Protein AF-0000000068190455 (afdb_homodimer)

Radius of gyration: 23.02 Å; Cα contacts (8 Å, |Δi|>4): 1229; chains: 2; bounding box: 62×66×51 Å

Organism: Phaeodactylum tricornutum (strain CCAP 1055/1) (NCBI:txid556484)

InterPro domains:
  IPR032710 NTF2-like domain superfamily [SSF54427] (131-257)
  IPR039437 Aldolase FrzH/putative lumazine-binding [PF12893] (142-256)

Secondary structure (DSSP, 8-state):
-HHHHHHHHHHHHHHHHSPPBTBSS----TTEEEEEEEEEE-TTS-EEEE-SS-------S-HHHHHHHHHH-EEEEEEEEETTEEEEEEEEEETTEEEEEEEEEETTEEEEEEEEEEEPPSSPPPP-HHHHHHHHIIIIIIIIHHHHTT-HHHHHTTEEEEEEEEEE-TTSPEEEEEHHHHHHHHHTTTTSSSTTGGGGGGTT-GGGGGG-EEEEEEEEETTEEEEEEEEEETTEEEEEEEEEEEETTEEEEEEEEEEEEE-TTHHHHT-/-HHHHHHHHHHHHHHHHHPPBTBSS----TTEEEEEEEEEE-TTS-EEEE-SS-------S-HHHHHHHHHH-EEEEEEEEETTEEEEEEEEEETTEEEEEEEEEETTEEEEEEEEEEEPPSSPPPP-HHHHHHHHIIIIIIIIHHHHTT-HHHHHTTEEEEEEEEEE-TTSPEEEEEHHHHHHHHHTTTTSSSTTGGGGGGTT-GGGGGG-EEEEEEEEETTEEEEEEEEEETTEEEEEEEEEEEETTEEEEEEEEEEEEE-TTHHHHT-

Foldseek 3Di:
DVQVQQLVLVLLLVLLQADAPPDPDSPQDPQADQQAKEKEAEPPQDIDIDRGSRHRDHNPDDSVLSVVQSVPFFPDKDWDDAPPWIKIKTWGDGPQKTWIWIWTFFPNHTHTRYIYIYRAPPVADDADVVLVVQVCCLVVVQQQVCLLLLPLVSNVVQADQQEWEWEQDPNRDIDIDGSNRVSVCSNCCCPDPHQQVVVNVCSPPPVLCVQWAFDDWADRGNFWIWTWIWHDGPQKIKTKTFIWGQHPNHIHGRYIYIDIYGRPCVVVPVD/DVQVQQLVLVLLLVLLQADAPPDDDSPQDPQADQQAKEKEAEPPFDIDIDRGSRHRDHNPDDSVLSVVQSVPFFPDKDWDDAPPWIKIKTWGDGPQKTWIWIWTFFPNHTHTRYIYIYRAPPVADDADVVLVVQVCCLVVVQQQVCLLLLPLVSNVVQADQQEWEWEQDPNRDIDIDGSNRVSVCSNCCCPDPHQQVVVNVCSPPPVLCVQWAFDDWADRGNFWIWTWIWHDGPQKIKTKTFIWGQHPNHIHGRYIYIDIYGRPCVVVPVD

pLDDT: mean 85.38, std 14.76, range [37.0, 98.88]

Solvent-accessible surface area (backbone atoms only — not comparable to full-atom values): 27566 Å² total; per-residue (Å²): 107,76,63,58,54,46,49,53,31,51,48,50,45,52,50,52,23,33,53,44,88,76,58,70,76,73,62,81,53,86,27,40,31,75,73,13,35,39,36,39,37,41,70,92,55,50,70,49,75,39,74,37,72,81,48,72,66,43,66,78,49,57,72,66,59,42,51,59,32,60,75,68,22,58,36,29,45,35,49,44,76,23,72,94,28,40,34,31,45,35,35,41,41,43,88,56,35,20,22,42,36,35,31,36,45,32,77,90,36,55,22,31,46,34,35,40,37,34,42,53,50,87,72,63,68,50,32,48,67,66,56,52,50,52,51,41,43,47,49,46,69,30,39,48,46,16,59,66,64,34,33,32,69,57,32,50,71,39,41,36,91,80,13,38,39,34,34,49,47,96,84,25,47,77,44,79,33,50,48,69,60,45,27,51,50,48,48,36,36,65,76,43,101,42,85,25,40,90,40,45,87,48,62,85,40,72,70,55,55,51,66,27,25,56,39,29,44,36,44,57,45,69,47,32,34,44,32,36,33,30,50,51,53,54,50,36,28,30,45,35,43,34,37,31,36,48,56,80,88,37,78,24,35,46,35,38,36,41,27,43,28,76,22,80,70,53,69,61,65,82,105,106,75,62,58,54,46,48,52,32,49,49,50,44,51,50,52,22,32,50,43,89,76,59,71,76,73,64,81,51,88,27,43,31,76,71,14,34,39,37,40,37,40,70,93,56,48,70,49,75,38,60,43,74,80,50,72,67,43,62,77,50,57,70,68,57,42,51,58,33,60,76,69,22,61,34,28,46,34,48,44,77,23,75,94,27,40,33,30,44,34,36,41,42,44,87,56,36,21,21,43,34,36,31,38,44,33,77,90,37,54,22,32,45,35,37,41,38,33,42,53,50,88,73,64,66,51,32,47,69,64,56,54,50,52,52,40,43,48,48,46,69,30,38,49,45,16,60,66,66,33,33,32,70,57,31,50,73,39,41,37,92,80,13,37,38,34,34,49,48,96,84,25,47,77,44,79,32,51,47,70,60,43,29,51,50,47,48,35,37,65,76,42,100,43,84,25,41,91,41,45,84,47,60,84,40,72,72,56,56,50,67,28,26,56,36,29,45,37,43,55,44,70,47,34,34,44,33,36,33,30,49,51,54,54,51,35,29,31,44,34,42,33,38,30,37,50,56,81,89,37,78,24,34,46,35,37,38,41,30,44,27,74,21,80,67,54,70,62,65,81,105

Structure (mmCIF, N/CA/C/O backbone):
data_AF-0000000068190455-model_v1
#
loop_
_entity.id
_entity.type
_entity.pdbx_description
1 polymer 'Uncharacterized protein'
#
loop_
_atom_site.group_PDB
_atom_site.id
_atom_site.type_symbol
_atom_site.label_atom_id
_atom_site.label_alt_id
_atom_site.label_comp_id
_atom_site.label_asym_id
_atom_site.label_entity_id
_atom_site.label_seq_id
_atom_site.pdbx_PDB_ins_code
_atom_site.Cartn_x
_atom_site.Cartn_y
_atom_site.Cartn_z
_atom_site.occupancy
_atom_site.B_iso_or_equiv
_atom_site.auth_seq_id
_atom_site.auth_comp_id
_atom_site.auth_asym_id
_atom_site.auth_atom_id
_atom_site.pdbx_PDB_model_num
ATOM 1 N N . MET A 1 1 ? -7.094 12.453 -16.672 1 65.69 1 MET A N 1
ATOM 2 C CA . MET A 1 1 ? -7.453 12.133 -15.305 1 65.69 1 MET A CA 1
ATOM 3 C C . MET A 1 1 ? -6.348 12.547 -14.336 1 65.69 1 MET A C 1
ATOM 5 O O . MET A 1 1 ? -5.195 12.711 -14.742 1 65.69 1 MET A O 1
ATOM 9 N N . THR A 1 2 ? -6.73 12.969 -13.109 1 74.81 2 THR A N 1
ATOM 10 C CA . THR A 1 2 ? -5.812 13.484 -12.102 1 74.81 2 THR A CA 1
ATOM 11 C C . THR A 1 2 ? -4.586 12.586 -11.977 1 74.81 2 THR A C 1
ATOM 13 O O . THR A 1 2 ? -3.459 13.078 -11.883 1 74.81 2 THR A O 1
ATOM 16 N N . GLU A 1 3 ? -4.703 11.352 -12.141 1 76.12 3 GLU A N 1
ATOM 17 C CA . GLU A 1 3 ? -3.596 10.414 -11.969 1 76.12 3 GLU A CA 1
ATOM 18 C C . GLU A 1 3 ? -2.588 10.531 -13.109 1 76.12 3 GLU A C 1
ATOM 20 O O . GLU A 1 3 ? -1.378 10.438 -12.883 1 76.12 3 GLU A O 1
ATOM 25 N N . ASP A 1 4 ? -3.102 10.688 -14.297 1 78.25 4 ASP A N 1
ATOM 26 C CA . ASP A 1 4 ? -2.205 10.852 -15.43 1 78.25 4 ASP A CA 1
ATOM 27 C C . ASP A 1 4 ? -1.331 12.094 -15.266 1 78.25 4 ASP A C 1
ATOM 29 O O . ASP A 1 4 ? -0.148 12.078 -15.609 1 78.25 4 ASP A O 1
ATOM 33 N N . VAL A 1 5 ? -1.946 13.07 -14.773 1 84 5 VAL A N 1
ATOM 34 C CA . VAL A 1 5 ? -1.226 14.328 -14.562 1 84 5 VAL A CA 1
ATOM 35 C C . VAL A 1 5 ? -0.143 14.125 -13.5 1 84 5 VAL A C 1
ATOM 37 O O . VAL A 1 5 ? 0.995 14.57 -13.68 1 84 5 VAL A O 1
ATOM 40 N N . VAL A 1 6 ? -0.463 13.383 -12.414 1 87.56 6 VAL A N 1
ATOM 41 C CA . VAL A 1 6 ? 0.49 13.117 -11.336 1 87.56 6 VAL A CA 1
ATOM 42 C C . VAL A 1 6 ? 1.652 12.281 -11.875 1 87.56 6 VAL A C 1
ATOM 44 O O . VAL A 1 6 ? 2.816 12.594 -11.609 1 87.56 6 VAL A O 1
ATOM 47 N N . ARG A 1 7 ? 1.364 11.344 -12.625 1 85.69 7 ARG A N 1
ATOM 48 C CA . ARG A 1 7 ? 2.387 10.453 -13.172 1 85.69 7 ARG A CA 1
ATOM 49 C C . ARG A 1 7 ? 3.328 11.211 -14.102 1 85.69 7 ARG A C 1
ATOM 51 O O . ARG A 1 7 ? 4.547 11.023 -14.047 1 85.69 7 ARG A O 1
ATOM 58 N N . LYS A 1 8 ? 2.699 11.922 -14.984 1 83.75 8 LYS A N 1
ATOM 59 C CA . LYS A 1 8 ? 3.504 12.703 -15.914 1 83.75 8 LYS A CA 1
ATOM 60 C C . LYS A 1 8 ? 4.434 13.656 -15.172 1 83.75 8 LYS A C 1
ATOM 62 O O . LYS A 1 8 ? 5.609 13.789 -15.523 1 83.75 8 LYS A O 1
ATOM 67 N N . ALA A 1 9 ? 3.883 14.312 -14.18 1 87.62 9 ALA A N 1
ATOM 68 C CA . ALA A 1 9 ? 4.695 15.211 -13.375 1 87.62 9 ALA A CA 1
ATOM 69 C C . ALA A 1 9 ? 5.812 14.461 -12.664 1 87.62 9 ALA A C 1
ATOM 71 O O . ALA A 1 9 ? 6.965 14.906 -12.656 1 87.62 9 ALA A O 1
ATOM 72 N N . ALA A 1 10 ? 5.469 13.305 -12.078 1 88.38 10 ALA A N 1
ATOM 73 C CA . ALA A 1 10 ? 6.461 12.5 -11.375 1 88.38 10 ALA A CA 1
ATOM 74 C C . ALA A 1 10 ? 7.566 12.039 -12.32 1 88.38 10 ALA A C 1
ATOM 76 O O . ALA A 1 10 ? 8.75 12.078 -11.969 1 88.38 10 ALA A O 1
ATOM 77 N N . ARG A 1 11 ? 7.156 11.633 -13.477 1 84.56 11 ARG A N 1
ATOM 78 C CA . ARG A 1 11 ? 8.125 11.195 -14.477 1 84.56 11 ARG A CA 1
ATOM 79 C C . ARG A 1 11 ? 9.078 12.328 -14.844 1 84.56 11 ARG A C 1
ATOM 81 O O . ARG A 1 11 ? 10.281 12.109 -14.984 1 84.56 11 ARG A O 1
ATOM 88 N N . SER A 1 12 ? 8.492 13.438 -15.031 1 83.69 12 SER A N 1
ATOM 89 C CA . SER A 1 12 ? 9.305 14.602 -15.367 1 83.69 12 SER A CA 1
ATOM 90 C C . SER A 1 12 ? 10.312 14.906 -14.258 1 83.69 12 SER A C 1
ATOM 92 O O . SER A 1 12 ? 11.453 15.273 -14.539 1 83.69 12 SER A O 1
ATOM 94 N N . CYS A 1 13 ? 9.922 14.766 -13.016 1 86.12 13 CYS A N 1
ATOM 95 C CA . CYS A 1 13 ? 10.82 14.969 -11.883 1 86.12 13 CYS A CA 1
ATOM 96 C C . CYS A 1 13 ? 11.977 13.977 -11.922 1 86.12 13 CYS A C 1
ATOM 98 O O . CYS A 1 13 ? 13.141 14.375 -11.844 1 86.12 13 CYS A O 1
ATOM 100 N N . VAL A 1 14 ? 11.648 12.703 -12.094 1 83.88 14 VAL A N 1
ATOM 101 C CA . VAL A 1 14 ? 12.656 11.648 -12.086 1 83.88 14 VAL A CA 1
ATOM 102 C C . VAL A 1 14 ? 13.617 11.844 -13.258 1 83.88 14 VAL A C 1
ATOM 104 O O . VAL A 1 14 ? 14.836 11.703 -13.094 1 83.88 14 VAL A O 1
ATOM 107 N N . HIS A 1 15 ? 13.031 12.18 -14.344 1 79.06 15 HIS A N 1
ATOM 108 C CA . HIS A 1 15 ? 13.859 12.43 -15.523 1 79.06 15 HIS A CA 1
ATOM 109 C C . HIS A 1 15 ? 14.844 13.562 -15.266 1 79.06 15 HIS A C 1
ATOM 111 O O . HIS A 1 15 ? 16 13.492 -15.695 1 79.06 15 HIS A O 1
ATOM 117 N N . SER A 1 16 ? 14.406 14.586 -14.672 1 79.75 16 SER A N 1
ATOM 118 C CA . SER A 1 16 ? 15.273 15.719 -14.383 1 79.75 16 SER A CA 1
ATOM 119 C C . SER A 1 16 ? 16.406 15.328 -13.438 1 79.75 16 SER A C 1
ATOM 121 O O . SER A 1 16 ? 17.531 15.836 -13.562 1 79.75 16 SER A O 1
ATOM 123 N N . TRP A 1 17 ? 16.172 14.469 -12.523 1 79.88 17 TRP A N 1
ATOM 124 C CA . TRP A 1 17 ? 17.172 14.07 -11.531 1 79.88 17 TRP A CA 1
ATOM 125 C C . TRP A 1 17 ? 18.141 13.062 -12.117 1 79.88 17 TRP A C 1
ATOM 127 O O . TRP A 1 17 ? 19.266 12.922 -11.633 1 79.88 17 TRP A O 1
ATOM 137 N N . MET A 1 18 ? 17.797 12.383 -13.141 1 75.44 18 MET A N 1
ATOM 138 C CA . MET A 1 18 ? 18.609 11.281 -13.648 1 75.44 18 MET A CA 1
ATOM 139 C C . MET A 1 18 ? 19.359 11.688 -14.914 1 75.44 18 MET A C 1
ATOM 141 O O . MET A 1 18 ? 20 10.859 -15.555 1 75.44 18 MET A O 1
ATOM 145 N N . GLN A 1 19 ? 19.25 12.844 -15.32 1 68.56 19 GLN A N 1
ATOM 146 C CA . GLN A 1 19 ? 19.984 13.312 -16.5 1 68.56 19 GLN A CA 1
ATOM 147 C C . GLN A 1 19 ? 21.484 13.273 -16.266 1 68.56 19 GLN A C 1
ATOM 149 O O . GLN A 1 19 ? 21.969 13.633 -15.18 1 68.56 19 GLN A O 1
ATOM 154 N N . PRO A 1 20 ? 22.25 12.57 -17.266 1 59.41 20 PRO A N 1
ATOM 155 C CA . PRO A 1 20 ? 23.703 12.508 -17.141 1 59.41 20 PRO A CA 1
ATOM 156 C C . PRO A 1 20 ? 24.344 13.883 -17 1 59.41 20 PRO A C 1
ATOM 158 O O . PRO A 1 20 ? 23.766 14.883 -17.438 1 59.41 20 PRO A O 1
ATOM 161 N N . PRO A 1 21 ? 25.688 13.703 -16.422 1 52.5 21 PRO A N 1
ATOM 162 C CA . PRO A 1 21 ? 26.516 14.906 -16.359 1 52.5 21 PRO A CA 1
ATOM 163 C C . PRO A 1 21 ? 26.953 15.398 -17.734 1 52.5 21 PRO A C 1
ATOM 165 O O . PRO A 1 21 ? 27.266 14.586 -18.609 1 52.5 21 PRO A O 1
ATOM 168 N N . GLY A 1 22 ? 26.688 16.547 -18.094 1 54.06 22 GLY A N 1
ATOM 169 C CA . GLY A 1 22 ? 27.125 17.188 -19.312 1 54.06 22 GLY A CA 1
ATOM 170 C C . GLY A 1 22 ? 25.984 17.797 -20.125 1 54.06 22 GLY A C 1
ATOM 171 O O . GLY A 1 22 ? 26.219 18.5 -21.094 1 54.06 22 GLY A O 1
ATOM 172 N N . GLU A 1 23 ? 25.031 16.984 -20 1 51.91 23 GLU A N 1
ATOM 173 C CA . GLU A 1 23 ? 24 17.734 -20.719 1 51.91 23 GLU A CA 1
ATOM 174 C C . GLU A 1 23 ? 23.625 19.016 -19.984 1 51.91 23 GLU A C 1
ATOM 176 O O . GLU A 1 23 ? 23.828 19.125 -18.781 1 51.91 23 GLU A O 1
ATOM 181 N N . GLY A 1 24 ? 23.344 20.062 -20.75 1 45.84 24 GLY A N 1
ATOM 182 C CA . GLY A 1 24 ? 23.016 21.406 -20.297 1 45.84 24 GLY A CA 1
ATOM 183 C C . GLY A 1 24 ? 22.266 21.438 -18.984 1 45.84 24 GLY A C 1
ATOM 184 O O . GLY A 1 24 ? 22.016 20.391 -18.375 1 45.84 24 GLY A O 1
ATOM 185 N N . LYS A 1 25 ? 22.078 22.656 -18.578 1 47.44 25 LYS A N 1
ATOM 186 C CA . LYS A 1 25 ? 21.359 23.094 -17.375 1 47.44 25 LYS A CA 1
ATOM 187 C C . LYS A 1 25 ? 20.141 22.234 -17.125 1 47.44 25 LYS A C 1
ATOM 189 O O . LYS A 1 25 ? 19.312 22.031 -18.016 1 47.44 25 LYS A O 1
ATOM 194 N N . VAL A 1 26 ? 20.391 21.328 -16.094 1 51.59 26 VAL A N 1
ATOM 195 C CA . VAL A 1 26 ? 19.172 20.703 -15.609 1 51.59 26 VAL A CA 1
ATOM 196 C C . VAL A 1 26 ? 18 21.672 -15.711 1 51.59 26 VAL A C 1
ATOM 198 O O . VAL A 1 26 ? 18.016 22.734 -15.094 1 51.59 26 VAL A O 1
ATOM 201 N N . GLN A 1 27 ? 17.266 21.578 -16.797 1 53.94 27 GLN A N 1
ATOM 202 C CA . GLN A 1 27 ? 16.109 22.438 -16.859 1 53.94 27 GLN A CA 1
ATOM 203 C C . GLN A 1 27 ? 15.18 22.203 -15.672 1 53.94 27 GLN A C 1
ATOM 205 O O . GLN A 1 27 ? 14.797 21.062 -15.391 1 53.94 27 GLN A O 1
ATOM 210 N N . ALA A 1 28 ? 15.266 23.156 -14.781 1 56.34 28 ALA A N 1
ATOM 211 C CA . ALA A 1 28 ? 14.273 23.172 -13.703 1 56.34 28 ALA A CA 1
ATOM 212 C C . ALA A 1 28 ? 12.898 22.781 -14.227 1 56.34 28 ALA A C 1
ATOM 214 O O . ALA A 1 28 ? 12.414 23.344 -15.211 1 56.34 28 ALA A O 1
ATOM 215 N N . VAL A 1 29 ? 12.492 21.594 -13.711 1 77.19 29 VAL A N 1
ATOM 216 C CA . VAL A 1 29 ? 11.141 21.203 -14.094 1 77.19 29 VAL A CA 1
ATOM 217 C C . VAL A 1 29 ? 10.133 21.797 -13.117 1 77.19 29 VAL A C 1
ATOM 219 O O . VAL A 1 29 ? 10.352 21.781 -11.906 1 77.19 29 VAL A O 1
ATOM 222 N N . ASP A 1 30 ? 9.172 22.484 -13.602 1 83.56 30 ASP A N 1
ATOM 223 C CA . ASP A 1 30 ? 8.141 23.203 -12.867 1 83.56 30 ASP A CA 1
ATOM 224 C C . ASP A 1 30 ? 7.398 22.266 -11.914 1 83.56 30 ASP A C 1
ATOM 226 O O . ASP A 1 30 ? 6.766 22.719 -10.953 1 83.56 30 ASP A O 1
ATOM 230 N N . CYS A 1 31 ? 7.656 20.969 -12.086 1 89.5 31 CYS A N 1
ATOM 231 C CA . CYS A 1 31 ? 6.891 20.031 -11.273 1 89.5 31 CYS A CA 1
ATOM 232 C C . CYS A 1 31 ? 7.652 19.656 -10 1 89.5 31 CYS A C 1
ATOM 234 O O . CYS A 1 31 ? 7.18 18.844 -9.211 1 89.5 31 CYS A O 1
ATOM 236 N N . ILE A 1 32 ? 8.789 20.219 -9.828 1 90.88 32 ILE A N 1
ATOM 237 C CA . ILE A 1 32 ? 9.508 20.094 -8.57 1 90.88 32 ILE A CA 1
ATOM 238 C C . ILE A 1 32 ? 9.344 21.359 -7.746 1 90.88 32 ILE A C 1
ATOM 240 O O . ILE A 1 32 ? 9.727 22.453 -8.188 1 90.88 32 ILE A O 1
ATOM 244 N N . HIS A 1 33 ? 8.797 21.234 -6.629 1 91.56 33 HIS A N 1
ATOM 245 C CA . HIS A 1 33 ? 8.648 22.406 -5.762 1 91.56 33 HIS A CA 1
ATOM 246 C C . HIS A 1 33 ? 10.016 22.938 -5.336 1 91.56 33 HIS A C 1
ATOM 248 O O . HIS A 1 33 ? 10.953 22.172 -5.129 1 91.56 33 HIS A O 1
ATOM 254 N N . GLU A 1 34 ? 10.102 24.172 -5.113 1 88.19 34 GLU A N 1
ATOM 255 C CA . GLU A 1 34 ? 11.375 24.812 -4.793 1 88.19 34 GLU A CA 1
ATOM 256 C C . GLU A 1 34 ? 11.922 24.312 -3.457 1 88.19 34 GLU A C 1
ATOM 258 O O . GLU A 1 34 ? 13.133 24.312 -3.234 1 88.19 34 GLU A O 1
ATOM 263 N N . LYS A 1 35 ? 11.109 23.812 -2.596 1 90.12 35 LYS A N 1
ATOM 264 C CA . LYS A 1 35 ? 11.516 23.328 -1.285 1 90.12 35 LYS A CA 1
ATOM 265 C C . LYS A 1 35 ? 11.477 21.797 -1.237 1 90.12 35 LYS A C 1
ATOM 267 O O . LYS A 1 35 ? 11.375 21.203 -0.16 1 90.12 35 LYS A O 1
ATOM 272 N N . CYS A 1 36 ? 11.469 21.25 -2.385 1 93.06 36 CYS A N 1
ATOM 273 C CA . CYS A 1 36 ? 11.469 19.781 -2.443 1 93.06 36 CYS A CA 1
ATOM 274 C C . CYS A 1 36 ? 12.68 19.219 -1.725 1 93.06 36 CYS A C 1
ATOM 276 O O . CYS A 1 36 ? 13.797 19.719 -1.87 1 93.06 36 CYS A O 1
ATOM 278 N N . SER A 1 37 ? 12.453 18.188 -0.94 1 92.62 37 SER A N 1
ATOM 279 C CA . SER A 1 37 ? 13.523 17.469 -0.247 1 92.62 37 SER A CA 1
ATOM 280 C C . SER A 1 37 ? 13.773 16.109 -0.875 1 92.62 37 SER A C 1
ATOM 282 O O . SER A 1 37 ? 12.844 15.312 -1.042 1 92.62 37 SER A O 1
ATOM 284 N N . LEU A 1 38 ? 15 15.844 -1.188 1 90.81 38 LEU A N 1
ATOM 285 C CA . LEU A 1 38 ? 15.406 14.578 -1.794 1 90.81 38 LEU A CA 1
ATOM 286 C C . LEU A 1 38 ? 16.391 13.836 -0.894 1 90.81 38 LEU A C 1
ATOM 288 O O . LEU A 1 38 ? 17.391 14.398 -0.463 1 90.81 38 LEU A O 1
ATOM 292 N N . LEU A 1 39 ? 16.062 12.625 -0.568 1 91.75 39 LEU A N 1
ATOM 293 C CA . LEU A 1 39 ? 16.922 11.742 0.209 1 91.75 39 LEU A CA 1
ATOM 294 C C . LEU A 1 39 ? 17.297 10.492 -0.592 1 91.75 39 LEU A C 1
ATOM 296 O O . LEU A 1 39 ? 16.422 9.836 -1.155 1 91.75 39 LEU A O 1
ATOM 300 N N . VAL A 1 40 ? 18.562 10.18 -0.655 1 88.38 40 VAL A N 1
ATOM 301 C CA . VAL A 1 40 ? 19.016 9 -1.376 1 88.38 40 VAL A CA 1
ATOM 302 C C . VAL A 1 40 ? 19.828 8.109 -0.44 1 88.38 40 VAL A C 1
ATOM 304 O O . VAL A 1 40 ? 20.781 8.57 0.21 1 88.38 40 VAL A O 1
ATOM 307 N N . LEU A 1 41 ? 19.422 6.891 -0.406 1 89.31 41 LEU A N 1
ATOM 308 C CA . LEU A 1 41 ? 20.141 5.887 0.367 1 89.31 41 LEU A CA 1
ATOM 309 C C . LEU A 1 41 ? 21.031 5.043 -0.535 1 89.31 41 LEU A C 1
ATOM 311 O O . LEU A 1 41 ? 20.594 4.582 -1.594 1 89.31 41 LEU A O 1
ATOM 315 N N . TYR A 1 42 ? 22.234 4.828 -0.107 1 83.19 42 TYR A N 1
ATOM 316 C CA . TYR A 1 42 ? 23.203 4.059 -0.872 1 83.19 42 TYR A CA 1
ATOM 317 C C . TYR A 1 42 ? 23.484 2.713 -0.207 1 83.19 42 TYR A C 1
ATOM 319 O O . TYR A 1 42 ? 23.234 2.545 0.991 1 83.19 42 TYR A O 1
ATOM 327 N N . PRO A 1 43 ? 23.969 1.812 -1.151 1 79 43 PRO A N 1
ATOM 328 C CA . PRO A 1 43 ? 24.422 0.562 -0.532 1 79 43 PRO A CA 1
ATOM 329 C C . PRO A 1 43 ? 25.484 0.783 0.543 1 79 43 PRO A C 1
ATOM 331 O O . PRO A 1 43 ? 26.344 1.652 0.395 1 79 43 PRO A O 1
ATOM 334 N N . GLY A 1 44 ? 25.5 0.147 1.701 1 76.38 44 GLY A N 1
ATOM 335 C CA . GLY A 1 44 ? 26.484 0.304 2.764 1 76.38 44 GLY A CA 1
ATOM 336 C C . GLY A 1 44 ? 26 1.205 3.887 1 76.38 44 GLY A C 1
ATOM 337 O O . GLY A 1 44 ? 26.688 1.373 4.895 1 76.38 44 GLY A O 1
ATOM 338 N N . GLY A 1 45 ? 24.938 1.854 3.652 1 78.56 45 GLY A N 1
ATOM 339 C CA . GLY A 1 45 ? 24.312 2.566 4.758 1 78.56 45 GLY A CA 1
ATOM 340 C C . GLY A 1 45 ? 24.469 4.074 4.656 1 78.56 45 GLY A C 1
ATOM 341 O O . GLY A 1 45 ? 23.859 4.816 5.43 1 78.56 45 GLY A O 1
ATOM 342 N N . ASN A 1 46 ? 25.234 4.578 3.73 1 85.88 46 ASN A N 1
ATOM 343 C CA . ASN A 1 46 ? 25.359 6.016 3.535 1 85.88 46 ASN A CA 1
ATOM 344 C C . ASN A 1 46 ? 24.125 6.602 2.871 1 85.88 46 ASN A C 1
ATOM 346 O O . ASN A 1 46 ? 23.359 5.883 2.217 1 85.88 46 ASN A O 1
ATOM 350 N N . TYR A 1 47 ? 23.891 7.941 3.197 1 88.19 47 TYR A N 1
ATOM 351 C CA . TYR A 1 47 ? 22.781 8.609 2.533 1 88.19 47 TYR A CA 1
ATOM 352 C C . TYR A 1 47 ? 23.125 10.078 2.26 1 88.19 47 TYR A C 1
ATOM 354 O O . TYR A 1 47 ? 24.031 10.633 2.861 1 88.19 47 TYR A O 1
ATOM 362 N N . SER A 1 48 ? 22.516 10.641 1.25 1 85.06 48 SER A N 1
ATOM 363 C CA . SER A 1 48 ? 22.594 12.055 0.908 1 85.06 48 SER A CA 1
ATOM 364 C C . SER A 1 48 ? 21.219 12.711 0.915 1 85.06 48 SER A C 1
ATOM 366 O O . SER A 1 48 ? 20.219 12.078 0.568 1 85.06 48 SER A O 1
ATOM 368 N N . SER A 1 49 ? 21.219 13.906 1.37 1 84.88 49 SER A N 1
ATOM 369 C CA . SER A 1 49 ? 19.984 14.68 1.397 1 84.88 49 SER A CA 1
ATOM 370 C C . SER A 1 49 ? 20.156 16.047 0.76 1 84.88 49 SER A C 1
ATOM 372 O O . SER A 1 49 ? 21.188 16.703 0.966 1 84.88 49 SER A O 1
ATOM 374 N N . TRP A 1 50 ? 19.234 16.391 -0.081 1 80.31 50 TRP A N 1
ATOM 375 C CA . TRP A 1 50 ? 19.266 17.688 -0.733 1 80.31 50 TRP A CA 1
ATOM 376 C C . TRP A 1 50 ? 17.938 18.422 -0.558 1 80.31 50 TRP A C 1
ATOM 378 O O . TRP A 1 50 ? 16.859 17.797 -0.602 1 80.31 50 TRP A O 1
ATOM 388 N N . ALA A 1 51 ? 18.109 19.703 -0.126 1 69.12 51 ALA A N 1
ATOM 389 C CA . ALA A 1 51 ? 16.922 20.562 -0.054 1 69.12 51 ALA A CA 1
ATOM 390 C C . ALA A 1 51 ? 16.672 21.266 -1.382 1 69.12 51 ALA A C 1
ATOM 392 O O . ALA A 1 51 ? 16.781 22.5 -1.468 1 69.12 51 ALA A O 1
ATOM 393 N N . LEU A 1 52 ? 17.094 20.578 -2.525 1 63.38 52 LEU A N 1
ATOM 394 C CA . LEU A 1 52 ? 16.969 21.484 -3.66 1 63.38 52 LEU A CA 1
ATOM 395 C C . LEU A 1 52 ? 16.578 20.734 -4.922 1 63.38 52 LEU A C 1
ATOM 397 O O . LEU A 1 52 ? 16.844 19.531 -5.035 1 63.38 52 LEU A O 1
ATOM 401 N N . LYS A 1 53 ? 15.914 21.547 -5.719 1 61.09 53 LYS A N 1
ATOM 402 C CA . LYS A 1 53 ? 15.477 21.203 -7.07 1 61.09 53 LYS A CA 1
ATOM 403 C C . LYS A 1 53 ? 16.609 20.609 -7.891 1 61.09 53 LYS A C 1
ATOM 405 O O . LYS A 1 53 ? 16.391 19.828 -8.805 1 61.09 53 LYS A O 1
ATOM 410 N N . GLN A 1 54 ? 17.781 20.875 -7.426 1 61.66 54 GLN A N 1
ATOM 411 C CA . GLN A 1 54 ? 18.844 20.516 -8.359 1 61.66 54 GLN A CA 1
ATOM 412 C C . GLN A 1 54 ? 19.609 19.281 -7.871 1 61.66 54 GLN A C 1
ATOM 414 O O . GLN A 1 54 ? 20.625 19.406 -7.188 1 61.66 54 GLN A O 1
ATOM 419 N N . ALA A 1 55 ? 18.953 18.219 -7.625 1 63.66 55 ALA A N 1
ATOM 420 C CA . ALA A 1 55 ? 19.656 17 -7.262 1 63.66 55 ALA A CA 1
ATOM 421 C C . ALA A 1 55 ? 19.938 16.141 -8.492 1 63.66 55 ALA A C 1
ATOM 423 O O . ALA A 1 55 ? 19.234 16.25 -9.5 1 63.66 55 ALA A O 1
ATOM 424 N N . LYS A 1 56 ? 21.141 15.633 -8.594 1 64.25 56 LYS A N 1
ATOM 425 C CA . LYS A 1 56 ? 21.5 14.656 -9.617 1 64.25 56 LYS A CA 1
ATOM 426 C C . LYS A 1 56 ? 21.547 13.25 -9.039 1 64.25 56 LYS A C 1
ATOM 428 O O . LYS A 1 56 ? 22.312 12.984 -8.117 1 64.25 56 LYS A O 1
ATOM 433 N N . LEU A 1 57 ? 20.484 12.68 -9.227 1 64.81 57 LEU A N 1
ATOM 434 C CA . LEU A 1 57 ? 20.484 11.312 -8.719 1 64.81 57 LEU A CA 1
ATOM 435 C C . LEU A 1 57 ? 21.516 10.461 -9.445 1 64.81 57 LEU A C 1
ATOM 437 O O . LEU A 1 57 ? 22.328 9.781 -8.805 1 64.81 57 LEU A O 1
ATOM 441 N N . PHE A 1 58 ? 21.125 9.664 -10.547 1 54.94 58 PHE A N 1
ATOM 442 C CA . PHE A 1 58 ? 21.938 8.531 -10.992 1 54.94 58 PHE A CA 1
ATOM 443 C C . PHE A 1 58 ? 22.531 8.789 -12.367 1 54.94 58 PHE A C 1
ATOM 445 O O . PHE A 1 58 ? 21.859 9.281 -13.266 1 54.94 58 PHE A O 1
ATOM 452 N N . THR A 1 59 ? 23.688 9.031 -12.258 1 51.66 59 THR A N 1
ATOM 453 C CA . THR A 1 59 ? 24.516 9.242 -13.445 1 51.66 59 THR A CA 1
ATOM 454 C C . THR A 1 59 ? 24.469 8.016 -14.359 1 51.66 59 THR A C 1
ATOM 456 O O . THR A 1 59 ? 25.188 7.961 -15.359 1 51.66 59 THR A O 1
ATOM 459 N N . PHE A 1 60 ? 23.891 6.852 -13.922 1 48.19 60 PHE A N 1
ATOM 460 C CA . PHE A 1 60 ? 24.516 5.727 -14.609 1 48.19 60 PHE A CA 1
ATOM 461 C C . PHE A 1 60 ? 23.703 5.32 -15.836 1 48.19 60 PHE A C 1
ATOM 463 O O . PHE A 1 60 ? 24 4.301 -16.469 1 48.19 60 PHE A O 1
ATOM 470 N N . CYS A 1 61 ? 22.531 5.715 -16.031 1 51.09 61 CYS A N 1
ATOM 471 C CA . CYS A 1 61 ? 21.875 5.113 -17.188 1 51.09 61 CYS A CA 1
ATOM 472 C C . CYS A 1 61 ? 21.875 6.082 -18.359 1 51.09 61 CYS A C 1
ATOM 474 O O . CYS A 1 61 ? 21.844 7.297 -18.172 1 51.09 61 CYS A O 1
ATOM 476 N N . SER A 1 62 ? 22.25 5.488 -19.578 1 54.12 62 SER A N 1
ATOM 477 C CA . SER A 1 62 ? 22.047 6.277 -20.781 1 54.12 62 SER A CA 1
ATOM 478 C C . SER A 1 62 ? 20.625 6.82 -20.875 1 54.12 62 SER A C 1
ATOM 480 O O . SER A 1 62 ? 19.719 6.316 -20.203 1 54.12 62 SER A O 1
ATOM 482 N N . GLU A 1 63 ? 20.422 7.98 -21.484 1 55.16 63 GLU A N 1
ATOM 483 C CA . GLU A 1 63 ? 19.125 8.648 -21.672 1 55.16 63 GLU A CA 1
ATOM 484 C C . GLU A 1 63 ? 18.078 7.668 -22.188 1 55.16 63 GLU A C 1
ATOM 486 O O . GLU A 1 63 ? 16.906 7.734 -21.766 1 55.16 63 GLU A O 1
ATOM 491 N N . PHE A 1 64 ? 18.422 6.867 -23.141 1 52.59 64 PHE A N 1
ATOM 492 C CA . PHE A 1 64 ? 17.5 5.898 -23.719 1 52.59 64 PHE A CA 1
ATOM 493 C C . PHE A 1 64 ? 17.047 4.891 -22.672 1 52.59 64 PHE A C 1
ATOM 495 O O . PHE A 1 64 ? 15.852 4.613 -22.562 1 52.59 64 PHE A O 1
ATOM 502 N N . GLU A 1 65 ? 17.938 4.41 -21.953 1 55.72 65 GLU A N 1
ATOM 503 C CA . GLU A 1 65 ? 17.609 3.414 -20.938 1 55.72 65 GLU A CA 1
ATOM 504 C C . GLU A 1 65 ? 16.703 4.004 -19.859 1 55.72 65 GLU A C 1
ATOM 506 O O . GLU A 1 65 ? 15.758 3.344 -19.406 1 55.72 65 GLU A O 1
ATOM 511 N N . LEU A 1 66 ? 16.906 5.223 -19.797 1 56.53 66 LEU A N 1
ATOM 512 C CA . LEU A 1 66 ? 16.125 5.902 -18.766 1 56.53 66 LEU A CA 1
ATOM 513 C C . LEU A 1 66 ? 14.688 6.082 -19.219 1 56.53 66 LEU A C 1
ATOM 515 O O . LEU A 1 66 ? 13.758 5.895 -18.438 1 56.53 66 LEU A O 1
ATOM 519 N N . LYS A 1 67 ? 14.57 6.48 -20.438 1 58.16 67 LYS A N 1
ATOM 520 C CA . LYS A 1 67 ? 13.219 6.684 -20.953 1 58.16 67 LYS A CA 1
ATOM 521 C C . LYS A 1 67 ? 12.398 5.402 -20.859 1 58.16 67 LYS A C 1
ATOM 523 O O . LYS A 1 67 ? 11.227 5.438 -20.453 1 58.16 67 LYS A O 1
ATOM 528 N N . VAL A 1 68 ? 12.984 4.371 -21.297 1 54.56 68 VAL A N 1
ATOM 529 C CA . VAL A 1 68 ? 12.289 3.09 -21.297 1 54.56 68 VAL A CA 1
ATOM 530 C C . VAL A 1 68 ? 11.945 2.684 -19.859 1 54.56 68 VAL A C 1
ATOM 532 O O . VAL A 1 68 ? 10.852 2.191 -19.594 1 54.56 68 VAL A O 1
ATOM 535 N N . LEU A 1 69 ? 12.875 3.043 -19.094 1 56.41 69 LEU A N 1
ATOM 536 C CA . LEU A 1 69 ? 12.719 2.621 -17.703 1 56.41 69 LEU A CA 1
ATOM 537 C C . LEU A 1 69 ? 11.609 3.42 -17.016 1 56.41 69 LEU A C 1
ATOM 539 O O . LEU A 1 69 ? 10.82 2.863 -16.25 1 56.41 69 LEU A O 1
ATOM 543 N N . LEU A 1 70 ? 11.594 4.672 -17.438 1 58.03 70 LEU A N 1
ATOM 544 C CA . LEU A 1 70 ? 10.633 5.535 -16.766 1 58.03 70 LEU A CA 1
ATOM 545 C C . LEU A 1 70 ? 9.211 5.246 -17.219 1 58.03 70 LEU A C 1
ATOM 547 O O . LEU A 1 70 ? 8.258 5.449 -16.469 1 58.03 70 LEU A O 1
ATOM 551 N N . GLU A 1 71 ? 9.062 4.93 -18.469 1 57.12 71 GLU A N 1
ATOM 552 C CA . GLU A 1 71 ? 7.715 4.68 -18.969 1 57.12 71 GLU A CA 1
ATOM 553 C C . GLU A 1 71 ? 7.129 3.402 -18.375 1 57.12 71 GLU A C 1
ATOM 555 O O . GLU A 1 71 ? 5.906 3.256 -18.297 1 57.12 71 GLU A O 1
ATOM 560 N N . SER A 1 72 ? 7.945 2.547 -17.969 1 53.06 72 SER A N 1
ATOM 561 C CA . SER A 1 72 ? 7.398 1.237 -17.625 1 53.06 72 SER A CA 1
ATOM 562 C C . SER A 1 72 ? 7.352 1.035 -16.109 1 53.06 72 SER A C 1
ATOM 564 O O . SER A 1 72 ? 6.621 0.173 -15.625 1 53.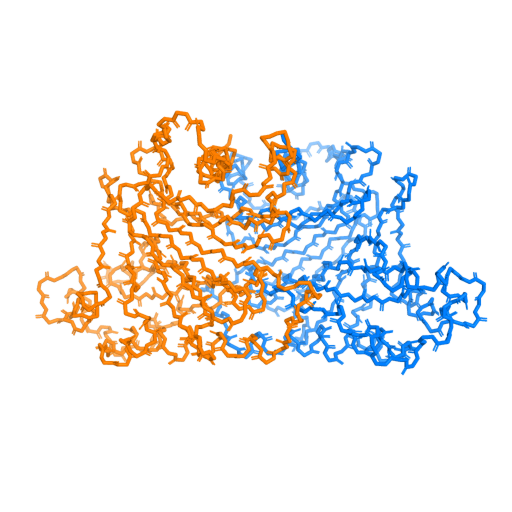06 72 SER A O 1
ATOM 566 N N . ASN A 1 73 ? 7.953 2.084 -15.375 1 59.5 73 ASN A N 1
ATOM 567 C CA . ASN A 1 73 ? 8.266 1.433 -14.109 1 59.5 73 ASN A CA 1
ATOM 568 C C . ASN A 1 73 ? 7.613 2.158 -12.93 1 59.5 73 ASN A C 1
ATOM 570 O O . ASN A 1 73 ? 8.055 2.02 -11.789 1 59.5 73 ASN A O 1
ATOM 574 N N . PHE A 1 74 ? 6.602 2.967 -13.195 1 65.31 74 PHE A N 1
ATOM 575 C CA . PHE A 1 74 ? 5.934 3.4 -11.977 1 65.31 74 PHE A CA 1
ATOM 576 C C . PHE A 1 74 ? 4.973 2.328 -11.477 1 65.31 74 PHE A C 1
ATOM 578 O O . PHE A 1 74 ? 3.979 2.021 -12.141 1 65.31 74 PHE A O 1
ATOM 585 N N . GLN A 1 75 ? 5.34 1.838 -10.328 1 77.06 75 GLN A N 1
ATOM 586 C CA . GLN A 1 75 ? 4.656 0.66 -9.805 1 77.06 75 GLN A CA 1
ATOM 587 C C . GLN A 1 75 ? 3.27 1.018 -9.281 1 77.06 75 GLN A C 1
ATOM 589 O O . GLN A 1 75 ? 2.314 0.262 -9.469 1 77.06 75 GLN A O 1
ATOM 594 N N . SER A 1 76 ? 3.209 2.275 -8.68 1 87.62 76 SER A N 1
ATOM 595 C CA . SER A 1 76 ? 1.898 2.627 -8.141 1 87.62 76 SER A CA 1
ATOM 596 C C . SER A 1 76 ? 1.771 4.133 -7.926 1 87.62 76 SER A C 1
ATOM 598 O O . SER A 1 76 ? 2.773 4.82 -7.719 1 87.62 76 SER A O 1
ATOM 600 N N . VAL A 1 77 ? 0.6 4.609 -8.125 1 89.19 77 VAL A N 1
ATOM 601 C CA . VAL A 1 77 ? 0.211 5.969 -7.77 1 89.19 77 VAL A CA 1
ATOM 602 C C . VAL A 1 77 ? -1.017 5.934 -6.859 1 89.19 77 VAL A C 1
ATOM 604 O O . VAL A 1 77 ? -2.033 5.328 -7.203 1 89.19 77 VAL A O 1
ATOM 607 N N . LYS A 1 78 ? -0.865 6.496 -5.727 1 92.88 78 LYS A N 1
ATOM 608 C CA . LYS A 1 78 ? -1.972 6.684 -4.793 1 92.88 78 LYS A CA 1
ATOM 609 C C . LYS A 1 78 ? -2.348 8.156 -4.676 1 92.88 78 LYS A C 1
ATOM 611 O O . LYS A 1 78 ? -1.505 8.992 -4.34 1 92.88 78 LYS A O 1
ATOM 616 N N . ILE A 1 79 ? -3.547 8.453 -4.957 1 89.75 79 ILE A N 1
ATOM 617 C CA . ILE A 1 79 ? -4.043 9.82 -4.832 1 89.75 79 ILE A CA 1
ATOM 618 C C . ILE A 1 79 ? -4.996 9.914 -3.643 1 89.75 79 ILE A C 1
ATOM 620 O O . ILE A 1 79 ? -5.961 9.148 -3.549 1 89.75 79 ILE A O 1
ATOM 624 N N . LEU A 1 80 ? -4.656 10.797 -2.785 1 88.56 80 LEU A N 1
ATOM 625 C CA . LEU A 1 80 ? -5.492 11.086 -1.626 1 88.56 80 LEU A CA 1
ATOM 626 C C . LEU A 1 80 ? -6.277 12.383 -1.834 1 88.56 80 LEU A C 1
ATOM 628 O O . LEU A 1 80 ? -5.715 13.391 -2.264 1 88.56 80 LEU A O 1
ATOM 632 N N . ASN A 1 81 ? -7.555 12.172 -1.624 1 79.75 81 ASN A N 1
ATOM 633 C CA . ASN A 1 81 ? -8.414 13.344 -1.653 1 79.75 81 ASN A CA 1
ATOM 634 C C . ASN A 1 81 ? -9.102 13.578 -0.307 1 79.75 81 ASN A C 1
ATOM 636 O O . ASN A 1 81 ? -9.828 12.711 0.182 1 79.75 81 ASN A O 1
ATOM 640 N N . ALA A 1 82 ? -8.711 14.586 0.326 1 74.12 82 ALA A N 1
ATOM 641 C CA . ALA A 1 82 ? -9.344 14.992 1.578 1 74.12 82 ALA A CA 1
ATOM 642 C C . ALA A 1 82 ? -9.867 16.422 1.493 1 74.12 82 ALA A C 1
ATOM 644 O O . ALA A 1 82 ? -9.086 17.375 1.495 1 74.12 82 ALA A O 1
ATOM 645 N N . GLY A 1 83 ? -11.102 16.516 1.429 1 67.81 83 GLY A N 1
ATOM 646 C CA . GLY A 1 83 ? -11.656 17.828 1.188 1 67.81 83 GLY A CA 1
ATOM 647 C C . GLY A 1 83 ? -11.266 18.406 -0.159 1 67.81 83 GLY A C 1
ATOM 648 O O . GLY A 1 83 ? -11.477 17.781 -1.195 1 67.81 83 GLY A O 1
ATOM 649 N N . ASN A 1 84 ? -10.703 19.594 -0.045 1 66.44 84 ASN A N 1
ATOM 650 C CA . ASN A 1 84 ? -10.305 20.281 -1.27 1 66.44 84 ASN A CA 1
ATOM 651 C C . ASN A 1 84 ? -8.812 20.125 -1.542 1 66.44 84 ASN A C 1
ATOM 653 O O . ASN A 1 84 ? -8.258 20.797 -2.408 1 66.44 84 ASN A O 1
ATOM 657 N N . LYS A 1 85 ? -8.281 19.25 -0.816 1 75.38 85 LYS A N 1
ATOM 658 C CA . LYS A 1 85 ? -6.836 19.094 -0.957 1 75.38 85 LYS A CA 1
ATOM 659 C C . LYS A 1 85 ? -6.48 17.688 -1.406 1 75.38 85 LYS A C 1
ATOM 661 O O . LYS A 1 85 ? -7.207 16.734 -1.115 1 75.38 85 LYS A O 1
ATOM 666 N N . SER A 1 86 ? -5.387 17.734 -2.184 1 84.88 86 SER A N 1
ATOM 667 C CA . SER A 1 86 ? -4.973 16.438 -2.684 1 84.88 86 SER A CA 1
ATOM 668 C C . SER A 1 86 ? -3.467 16.234 -2.535 1 84.88 86 SER A C 1
ATOM 670 O O . SER A 1 86 ? -2.697 17.203 -2.625 1 84.88 86 SER A O 1
ATOM 672 N N . ALA A 1 87 ? -3.1 15.125 -2.158 1 93 87 ALA A N 1
ATOM 673 C CA . ALA A 1 87 ? -1.723 14.641 -2.125 1 93 87 ALA A CA 1
ATOM 674 C C . ALA A 1 87 ? -1.597 13.297 -2.834 1 93 87 ALA A C 1
ATOM 676 O O . ALA A 1 87 ? -2.592 12.586 -3.02 1 93 87 ALA A O 1
ATOM 677 N N . ALA A 1 88 ? -0.417 13.039 -3.277 1 94.25 88 ALA A N 1
ATOM 678 C CA . ALA A 1 88 ? -0.228 11.758 -3.963 1 94.25 88 ALA A CA 1
ATOM 679 C C . ALA A 1 88 ? 1.109 11.133 -3.584 1 94.25 88 ALA A C 1
ATOM 681 O O . ALA A 1 88 ? 2.109 11.828 -3.416 1 94.25 88 ALA A O 1
ATOM 682 N N . ALA A 1 89 ? 1.139 9.852 -3.412 1 96.38 89 ALA A N 1
ATOM 683 C CA . ALA A 1 89 ? 2.354 9.055 -3.279 1 96.38 89 ALA A CA 1
ATOM 684 C C . ALA A 1 89 ? 2.633 8.266 -4.555 1 96.38 89 ALA A C 1
ATOM 686 O O . ALA A 1 89 ? 1.738 7.613 -5.098 1 96.38 89 ALA A O 1
ATOM 687 N N . VAL A 1 90 ? 3.824 8.344 -5.055 1 93.38 90 VAL A N 1
ATOM 688 C CA . VAL A 1 90 ? 4.23 7.656 -6.273 1 93.38 90 VAL A CA 1
ATOM 689 C C . VAL A 1 90 ? 5.359 6.68 -5.961 1 93.38 90 VAL A C 1
ATOM 691 O O . VAL A 1 90 ? 6.422 7.082 -5.48 1 93.38 90 VAL A O 1
ATOM 694 N N . HIS A 1 91 ? 5.113 5.426 -6.215 1 94.31 91 HIS A N 1
ATOM 695 C CA . HIS A 1 91 ? 6.148 4.402 -6.09 1 94.31 91 HIS A CA 1
ATOM 696 C C . HIS A 1 91 ? 6.98 4.305 -7.367 1 94.31 91 HIS A C 1
ATOM 698 O O . HIS A 1 91 ? 6.453 3.98 -8.43 1 94.31 91 HIS A O 1
ATOM 704 N N . VAL A 1 92 ? 8.211 4.527 -7.176 1 87.25 92 VAL A N 1
ATOM 705 C CA . VAL A 1 92 ? 9.117 4.543 -8.32 1 87.25 92 VAL A CA 1
ATOM 706 C C . VAL A 1 92 ? 10.039 3.328 -8.273 1 87.25 92 VAL A C 1
ATOM 708 O O . VAL A 1 92 ? 10.633 3.037 -7.227 1 87.25 92 VAL A O 1
ATOM 711 N N . SER A 1 93 ? 10.078 2.572 -9.266 1 82.94 93 SER A N 1
ATOM 712 C CA . SER A 1 93 ? 11.031 1.485 -9.469 1 82.94 93 SER A CA 1
ATOM 713 C C . SER A 1 93 ? 11.695 1.572 -10.836 1 82.94 93 SER A C 1
ATOM 715 O O . SER A 1 93 ? 11.07 1.259 -11.852 1 82.94 93 SER A O 1
ATOM 717 N N . VAL A 1 94 ? 12.875 2.016 -10.875 1 75.62 94 VAL A N 1
ATOM 718 C CA . VAL A 1 94 ? 13.633 2.189 -12.109 1 75.62 94 VAL A CA 1
ATOM 719 C C . VAL A 1 94 ? 15.008 1.535 -11.961 1 75.62 94 VAL A C 1
ATOM 721 O O . VAL A 1 94 ? 15.891 2.07 -11.289 1 75.62 94 VAL A O 1
ATOM 724 N N . GLY A 1 95 ? 15.133 0.377 -12.617 1 71.88 95 GLY A N 1
ATOM 725 C CA . GLY A 1 95 ? 16.391 -0.343 -12.438 1 71.88 95 GLY A CA 1
ATOM 726 C C . GLY A 1 95 ? 16.672 -0.683 -10.984 1 71.88 95 GLY A C 1
ATOM 727 O O . GLY A 1 95 ? 15.828 -1.271 -10.305 1 71.88 95 GLY A O 1
ATOM 728 N N . PRO A 1 96 ? 17.844 -0.276 -10.531 1 73.06 96 PRO A N 1
ATOM 729 C CA . PRO A 1 96 ? 18.203 -0.578 -9.141 1 73.06 96 PRO A CA 1
ATOM 730 C C . PRO A 1 96 ? 17.672 0.457 -8.156 1 73.06 96 PRO A C 1
ATOM 732 O O . PRO A 1 96 ? 17.906 0.346 -6.953 1 73.06 96 PRO A O 1
ATOM 735 N N . VAL A 1 97 ? 17.016 1.447 -8.695 1 79.56 97 VAL A N 1
ATOM 736 C CA . VAL A 1 97 ? 16.531 2.529 -7.844 1 79.56 97 VAL A CA 1
ATOM 737 C C . VAL A 1 97 ? 15.062 2.32 -7.52 1 79.56 97 VAL A C 1
ATOM 739 O O . VAL A 1 97 ? 14.242 2.148 -8.422 1 79.56 97 VAL A O 1
ATOM 742 N N . ASN A 1 98 ? 14.781 2.248 -6.254 1 87.88 98 ASN A N 1
ATOM 743 C CA . ASN A 1 98 ? 13.414 2.156 -5.758 1 87.88 98 ASN A CA 1
ATOM 744 C C . ASN A 1 98 ? 13.125 3.221 -4.707 1 87.88 98 ASN A C 1
ATOM 746 O O . ASN A 1 98 ? 14.016 3.607 -3.947 1 87.88 98 ASN A O 1
ATOM 750 N N . GLY A 1 99 ? 11.977 3.715 -4.801 1 92.06 99 GLY A N 1
ATOM 751 C CA . GLY A 1 99 ? 11.672 4.707 -3.781 1 92.06 99 GLY A CA 1
ATOM 752 C C . GLY A 1 99 ? 10.281 5.289 -3.912 1 92.06 99 GLY A C 1
ATOM 753 O O . GLY A 1 99 ? 9.422 4.719 -4.59 1 92.06 99 GLY A O 1
ATOM 754 N N . TRP A 1 100 ? 10.07 6.387 -3.189 1 95.62 100 TRP A N 1
ATOM 755 C CA . TRP A 1 100 ? 8.773 7.059 -3.127 1 95.62 100 TRP A CA 1
ATOM 756 C C . TRP A 1 100 ? 8.922 8.555 -3.393 1 95.62 100 TRP A C 1
ATOM 758 O O . TRP A 1 100 ? 9.883 9.18 -2.926 1 95.62 100 TRP A O 1
ATOM 768 N N . MET A 1 101 ? 7.988 9.055 -4.109 1 94.75 101 MET A N 1
ATOM 769 C CA . MET A 1 101 ? 7.797 10.5 -4.246 1 94.75 101 MET A CA 1
ATOM 770 C C . MET A 1 101 ? 6.449 10.922 -3.672 1 94.75 101 MET A C 1
ATOM 772 O O . MET A 1 101 ? 5.469 10.18 -3.756 1 94.75 101 MET A O 1
ATOM 776 N N . VAL A 1 102 ? 6.418 12.102 -3.113 1 97.06 102 VAL A N 1
ATOM 777 C CA . VAL A 1 102 ? 5.156 12.695 -2.689 1 97.06 102 VAL A CA 1
ATOM 778 C C . VAL A 1 102 ? 4.895 13.969 -3.48 1 97.06 102 VAL A C 1
ATOM 780 O O . VAL A 1 102 ? 5.77 14.828 -3.592 1 97.06 102 VAL A O 1
ATOM 783 N N . MET A 1 103 ? 3.715 14.023 -4.055 1 95.12 103 MET A N 1
ATOM 784 C CA . MET A 1 103 ? 3.25 15.18 -4.812 1 95.12 103 MET A CA 1
ATOM 785 C C . MET A 1 103 ? 2.127 15.898 -4.07 1 95.12 103 MET A C 1
ATOM 787 O O . MET A 1 103 ? 1.25 15.258 -3.488 1 95.12 103 MET A O 1
ATOM 791 N N . LEU A 1 104 ? 2.184 17.203 -4.062 1 94.75 104 LEU A N 1
ATOM 792 C CA . LEU A 1 104 ? 1.08 18 -3.559 1 94.75 104 LEU A CA 1
ATOM 793 C C . LEU A 1 104 ? 0.427 18.797 -4.688 1 94.75 104 LEU A C 1
ATOM 795 O O . LEU A 1 104 ? 1.107 19.25 -5.613 1 94.75 104 LEU A O 1
ATOM 799 N N . CYS A 1 105 ? -0.855 18.812 -4.66 1 89.38 105 CYS A N 1
ATOM 800 C CA . CYS A 1 105 ? -1.584 19.625 -5.633 1 89.38 105 CYS A CA 1
ATOM 801 C C . CYS A 1 105 ? -1.632 21.078 -5.199 1 89.38 105 CYS A C 1
ATOM 803 O O . CYS A 1 105 ? -2.146 21.406 -4.125 1 89.38 105 CYS A O 1
ATOM 805 N N . THR A 1 106 ? -1.005 21.922 -5.961 1 78.5 106 THR A N 1
ATOM 806 C CA . THR A 1 106 ? -0.926 23.359 -5.738 1 78.5 106 THR A CA 1
ATOM 807 C C . THR A 1 106 ? -1.547 24.125 -6.906 1 78.5 106 THR A C 1
ATOM 809 O O . THR A 1 106 ? -1.055 24.047 -8.031 1 78.5 106 THR A O 1
ATOM 812 N N . GLN A 1 107 ? -2.541 24.984 -6.617 1 74.69 107 GLN A N 1
ATOM 813 C CA . GLN A 1 107 ? -3.156 25.828 -7.645 1 74.69 107 GLN A CA 1
ATOM 814 C C . GLN A 1 107 ? -3.404 25.031 -8.922 1 74.69 107 GLN A C 1
ATOM 816 O O . GLN A 1 107 ? -3.049 25.469 -10.016 1 74.69 107 GLN A O 1
ATOM 821 N N . HIS A 1 108 ? -3.771 23.781 -8.828 1 74.69 108 HIS A N 1
ATOM 822 C CA . HIS A 1 108 ? -4.195 22.891 -9.906 1 74.69 108 HIS A CA 1
ATOM 823 C C . HIS A 1 108 ? -3 22.234 -10.594 1 74.69 108 HIS A C 1
ATOM 825 O O . HIS A 1 108 ? -3.135 21.672 -11.672 1 74.69 108 HIS A O 1
ATOM 831 N N . GLU A 1 109 ? -1.851 22.469 -10.023 1 87.12 109 GLU A N 1
ATOM 832 C CA . GLU A 1 109 ? -0.669 21.766 -10.516 1 87.12 109 GLU A CA 1
ATOM 833 C C . GLU A 1 109 ? -0.112 20.812 -9.461 1 87.12 109 GLU A C 1
ATOM 835 O O . GLU A 1 109 ? -0.189 21.094 -8.258 1 87.12 109 GLU A O 1
ATOM 840 N N . TRP A 1 110 ? 0.415 19.734 -9.953 1 91.94 110 TRP A N 1
ATOM 841 C CA . TRP A 1 110 ? 1.064 18.781 -9.055 1 91.94 110 TRP A CA 1
ATOM 842 C C . TRP A 1 110 ? 2.566 19.047 -8.977 1 91.94 110 TRP A C 1
ATOM 844 O O . TRP A 1 110 ? 3.24 19.109 -10.008 1 91.94 110 TRP A O 1
ATOM 8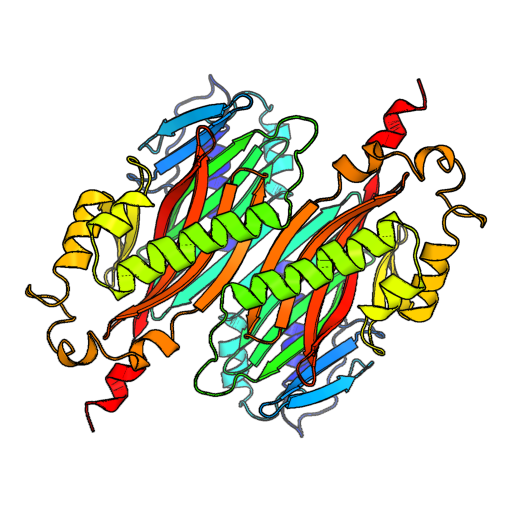54 N N . LYS A 1 111 ? 3.053 19.188 -7.789 1 92.5 111 LYS A N 1
ATOM 855 C CA . LYS A 1 111 ? 4.48 19.422 -7.578 1 92.5 111 LYS A CA 1
ATOM 856 C C . LYS A 1 111 ? 5.062 18.406 -6.609 1 92.5 111 LYS A C 1
ATOM 858 O O . LYS A 1 111 ? 4.43 18.047 -5.609 1 92.5 111 LYS A O 1
ATOM 863 N N . CYS A 1 112 ? 6.246 17.969 -6.984 1 94.25 112 CYS A N 1
ATOM 864 C CA . CYS A 1 112 ? 6.949 17.078 -6.07 1 94.25 112 CYS A CA 1
ATOM 865 C C . CYS A 1 112 ? 7.504 17.844 -4.875 1 94.25 112 CYS A C 1
ATOM 867 O O . CYS A 1 112 ? 8.234 18.828 -5.043 1 94.25 112 CYS A O 1
ATOM 869 N N . ILE A 1 113 ? 7.184 17.391 -3.691 1 95.69 113 ILE A N 1
ATOM 870 C CA . ILE A 1 113 ? 7.621 18.109 -2.504 1 95.69 113 ILE A CA 1
ATOM 871 C C . ILE A 1 113 ? 8.656 17.281 -1.745 1 95.69 113 ILE A C 1
ATOM 873 O O . ILE A 1 113 ? 9.43 17.828 -0.947 1 95.69 113 ILE A O 1
ATOM 877 N N . SER A 1 114 ? 8.703 15.969 -2 1 96.06 114 SER A N 1
ATOM 878 C CA . SER A 1 114 ? 9.719 15.117 -1.383 1 96.06 114 SER A CA 1
ATOM 879 C C . SER A 1 114 ? 9.93 13.836 -2.182 1 96.06 114 SER A C 1
ATOM 881 O O . SER A 1 114 ? 9.031 13.391 -2.893 1 96.06 114 SER A O 1
ATOM 883 N N . ALA A 1 115 ? 11.094 13.281 -2.064 1 93.94 115 ALA A N 1
ATOM 884 C CA . ALA A 1 115 ? 11.43 12 -2.674 1 93.94 115 ALA A CA 1
ATOM 885 C C . ALA A 1 115 ? 12.508 11.273 -1.867 1 93.94 115 ALA A C 1
ATOM 887 O O . ALA A 1 115 ? 13.438 11.906 -1.355 1 93.94 115 ALA A O 1
ATOM 888 N N . VAL A 1 116 ? 12.328 9.992 -1.703 1 94 116 VAL A N 1
ATOM 889 C CA . VAL A 1 116 ? 13.328 9.117 -1.098 1 94 116 VAL A CA 1
ATOM 890 C C . VAL A 1 116 ? 13.609 7.934 -2.023 1 94 116 VAL A C 1
ATOM 892 O O . VAL A 1 116 ? 12.688 7.211 -2.416 1 94 116 VAL A O 1
ATOM 895 N N . PHE A 1 117 ? 14.82 7.766 -2.348 1 90.12 117 PHE A N 1
ATOM 896 C CA . PHE A 1 117 ? 15.219 6.656 -3.205 1 90.12 117 PHE A CA 1
ATOM 897 C C . PHE A 1 117 ? 16.312 5.82 -2.539 1 90.12 117 PHE A C 1
ATOM 899 O O . PHE A 1 117 ? 17.156 6.355 -1.828 1 90.12 117 PHE A O 1
ATOM 906 N N . SER A 1 118 ? 16.203 4.574 -2.73 1 89.31 118 SER A N 1
ATOM 907 C CA . SER A 1 118 ? 17.234 3.639 -2.312 1 89.31 118 SER A CA 1
ATOM 908 C C . SER A 1 118 ? 17.797 2.871 -3.504 1 89.31 118 SER A C 1
ATOM 910 O O . SER A 1 118 ? 17.047 2.463 -4.395 1 89.31 118 SER A O 1
ATOM 912 N N . ARG A 1 119 ? 19.047 2.822 -3.508 1 79.06 119 ARG A N 1
ATOM 913 C CA . ARG A 1 119 ? 19.688 1.955 -4.488 1 79.06 119 ARG A CA 1
ATOM 914 C C . ARG A 1 119 ? 19.875 0.546 -3.936 1 79.06 119 ARG A C 1
ATOM 916 O O . ARG A 1 119 ? 20.438 0.367 -2.852 1 79.06 119 ARG A O 1
ATOM 923 N N . SER A 1 120 ? 19.047 -0.321 -4.469 1 65.38 120 SER A N 1
ATOM 924 C CA . SER A 1 120 ? 19 -1.68 -3.939 1 65.38 120 SER A CA 1
ATOM 925 C C . SER A 1 120 ? 20.312 -2.422 -4.18 1 65.38 120 SER A C 1
ATOM 927 O O . SER A 1 120 ? 20.891 -2.332 -5.262 1 65.38 120 SER A O 1
ATOM 929 N N . PRO A 1 121 ? 20.781 -2.951 -2.977 1 57.75 121 PRO A N 1
ATOM 930 C CA . P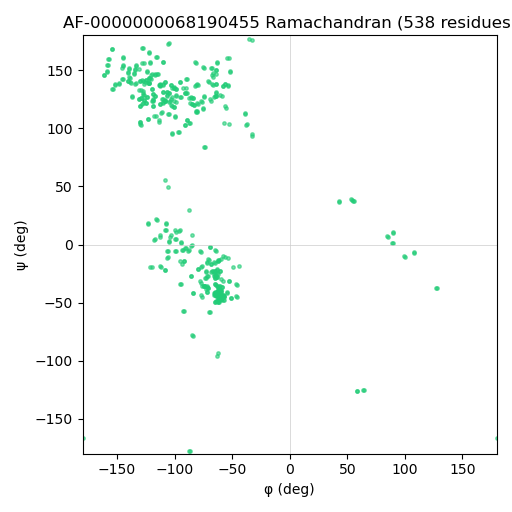RO A 1 121 ? 21.875 -3.883 -3.213 1 57.75 121 PRO A CA 1
ATOM 931 C C . PRO A 1 121 ? 21.484 -5.051 -4.113 1 57.75 121 PRO A C 1
ATOM 933 O O . PRO A 1 121 ? 20.297 -5.391 -4.207 1 57.75 121 PRO A O 1
ATOM 936 N N . THR A 1 122 ? 22.078 -5.371 -5.082 1 55.22 122 THR A N 1
ATOM 937 C CA . THR A 1 122 ? 22 -6.699 -5.684 1 55.22 122 THR A CA 1
ATOM 938 C C . THR A 1 122 ? 22.797 -7.707 -4.867 1 55.22 122 THR A C 1
ATOM 940 O O . THR A 1 122 ? 24 -7.551 -4.688 1 55.22 122 THR A O 1
ATOM 943 N N . PRO A 1 123 ? 22.031 -8.867 -4.223 1 53.78 123 PRO A N 1
ATOM 944 C CA . PRO A 1 123 ? 20.625 -9.172 -4.438 1 53.78 123 PRO A CA 1
ATOM 945 C C . PRO A 1 123 ? 19.688 -8.312 -3.578 1 53.78 123 PRO A C 1
ATOM 947 O O . PRO A 1 123 ? 20.125 -7.777 -2.553 1 53.78 123 PRO A O 1
ATOM 950 N N . LYS A 1 124 ? 18.469 -8.188 -4.051 1 61.44 124 LYS A N 1
ATOM 951 C CA . LYS A 1 124 ? 17.422 -7.469 -3.322 1 61.44 124 LYS A CA 1
ATOM 952 C C . LYS A 1 124 ? 17.234 -8.039 -1.919 1 61.44 124 LYS A C 1
ATOM 954 O O . LYS A 1 124 ? 17.125 -9.258 -1.748 1 61.44 124 LYS A O 1
ATOM 959 N N . GLN A 1 125 ? 17.453 -7.301 -0.859 1 75.75 125 GLN A N 1
ATOM 960 C CA . GLN A 1 125 ? 17.125 -7.695 0.509 1 75.75 125 GLN A CA 1
ATOM 961 C C . GLN A 1 125 ? 15.625 -7.852 0.697 1 75.75 125 GLN A C 1
ATOM 963 O O . GLN A 1 125 ? 14.836 -7.145 0.063 1 75.75 125 GLN A O 1
ATOM 968 N N . GLN A 1 126 ? 15.273 -8.805 1.559 1 89.94 126 GLN A N 1
ATOM 969 C CA . GLN A 1 126 ? 13.891 -9.219 1.812 1 89.94 126 GLN A CA 1
ATOM 970 C C . GLN A 1 126 ? 13.211 -8.266 2.791 1 89.94 126 GLN A C 1
ATOM 972 O O . GLN A 1 126 ? 13.844 -7.754 3.715 1 89.94 126 GLN A O 1
ATOM 977 N N . VAL A 1 127 ? 12.023 -7.922 2.51 1 95.56 127 VAL A N 1
ATOM 978 C CA . VAL A 1 127 ? 11.156 -7.332 3.523 1 95.56 127 VAL A CA 1
ATOM 979 C C . VAL A 1 127 ? 10.461 -8.438 4.316 1 95.56 127 VAL A C 1
ATOM 981 O O . VAL A 1 127 ? 9.875 -9.352 3.736 1 95.56 127 VAL A O 1
ATOM 984 N N . LEU A 1 128 ? 10.578 -8.383 5.629 1 96.44 128 LEU A N 1
ATOM 985 C CA . LEU A 1 128 ? 10.039 -9.391 6.527 1 96.44 128 LEU A CA 1
ATOM 986 C C . LEU A 1 128 ? 8.953 -8.797 7.422 1 96.44 128 LEU A C 1
ATOM 988 O O . LEU A 1 128 ? 8.844 -7.578 7.547 1 96.44 128 LEU A O 1
ATOM 992 N N . PRO A 1 129 ? 8.109 -9.664 8.023 1 97.38 129 PRO A N 1
ATOM 993 C CA . PRO A 1 129 ? 7.062 -9.172 8.93 1 97.38 129 PRO A CA 1
ATOM 994 C C . PRO A 1 129 ? 7.609 -8.266 10.023 1 97.38 129 PRO A C 1
ATOM 996 O O . PRO A 1 129 ? 6.938 -7.312 10.43 1 97.38 129 PRO A O 1
ATOM 999 N N . MET A 1 130 ? 8.797 -8.5 10.438 1 96.44 130 MET A N 1
ATOM 1000 C CA . MET A 1 130 ? 9.375 -7.672 11.484 1 96.44 130 MET A CA 1
ATOM 1001 C C . MET A 1 130 ? 9.562 -6.238 11.008 1 96.44 130 MET A C 1
ATOM 1003 O O . MET A 1 130 ? 9.445 -5.293 11.789 1 96.44 130 MET A O 1
ATOM 1007 N N . ASP A 1 131 ? 9.859 -6.047 9.766 1 96.75 131 ASP A N 1
ATOM 1008 C CA . ASP A 1 131 ? 9.984 -4.699 9.211 1 96.75 131 ASP A CA 1
ATOM 1009 C C . ASP A 1 131 ? 8.656 -3.953 9.297 1 96.75 131 ASP A C 1
ATOM 1011 O O . ASP A 1 131 ? 8.625 -2.754 9.578 1 96.75 131 ASP A O 1
ATOM 1015 N N . PHE A 1 132 ? 7.512 -4.672 9.039 1 98.25 132 PHE A N 1
ATOM 1016 C CA . PHE A 1 132 ? 6.184 -4.086 9.203 1 98.25 132 PHE A CA 1
ATOM 1017 C C . PHE A 1 132 ? 5.945 -3.682 10.648 1 98.25 132 PHE A C 1
ATOM 1019 O O . PHE A 1 132 ? 5.395 -2.611 10.914 1 98.25 132 PHE A O 1
ATOM 1026 N N . GLN A 1 133 ? 6.348 -4.543 11.5 1 97.81 133 GLN A N 1
ATOM 1027 C CA . GLN A 1 133 ? 6.18 -4.238 12.922 1 97.81 133 GLN A CA 1
ATOM 1028 C C . GLN A 1 133 ? 6.953 -2.98 13.305 1 97.81 133 GLN A C 1
ATOM 1030 O O . GLN A 1 133 ? 6.434 -2.121 14.023 1 97.81 133 GLN A O 1
ATOM 1035 N N . ASP A 1 134 ? 8.172 -2.865 12.867 1 98.25 134 ASP A N 1
ATOM 1036 C CA . ASP A 1 134 ? 9.008 -1.706 13.18 1 98.25 134 ASP A CA 1
ATOM 1037 C C . ASP A 1 134 ? 8.375 -0.42 12.648 1 98.25 134 ASP A C 1
ATOM 1039 O O . ASP A 1 134 ? 8.273 0.572 13.375 1 98.25 134 ASP A O 1
ATOM 1043 N N . VAL A 1 135 ? 7.926 -0.463 11.438 1 98.75 135 VAL A N 1
ATOM 1044 C CA . VAL A 1 135 ? 7.375 0.727 10.797 1 98.75 135 VAL A CA 1
ATOM 1045 C C . VAL A 1 135 ? 6.023 1.073 11.422 1 98.75 135 VAL A C 1
ATOM 1047 O O . VAL A 1 135 ? 5.699 2.25 11.602 1 98.75 135 VAL A O 1
ATOM 1050 N N . ALA A 1 136 ? 5.25 0.033 11.758 1 98.69 136 ALA A N 1
ATOM 1051 C CA . ALA A 1 136 ? 3.99 0.277 12.461 1 98.69 136 ALA A CA 1
ATOM 1052 C C . ALA A 1 136 ? 4.234 0.917 13.82 1 98.69 136 ALA A C 1
ATOM 1054 O O . ALA A 1 136 ? 3.523 1.843 14.219 1 98.69 136 ALA A O 1
ATOM 1055 N N . THR A 1 137 ? 5.227 0.421 14.539 1 98.25 137 THR A N 1
ATOM 1056 C CA . THR A 1 137 ? 5.582 0.993 15.828 1 98.25 137 THR A CA 1
ATOM 1057 C C . THR A 1 137 ? 6.008 2.449 15.68 1 98.25 137 THR A C 1
ATOM 1059 O O . THR A 1 137 ? 5.555 3.316 16.422 1 98.25 137 THR A O 1
ATOM 1062 N N . LEU A 1 138 ? 6.797 2.732 14.727 1 98.81 138 LEU A N 1
ATOM 1063 C CA . LEU A 1 138 ? 7.27 4.082 14.445 1 98.81 138 LEU A CA 1
ATOM 1064 C C . LEU A 1 138 ? 6.098 5.016 14.148 1 98.81 138 LEU A C 1
ATOM 1066 O O . LEU A 1 138 ? 6.008 6.105 14.719 1 98.81 138 LEU A O 1
ATOM 1070 N N . SER A 1 139 ? 5.199 4.605 13.336 1 98.81 139 SER A N 1
ATOM 1071 C CA . SER A 1 139 ? 4.152 5.469 12.797 1 98.81 139 SER A CA 1
ATOM 1072 C C . SER A 1 139 ? 2.979 5.586 13.766 1 98.81 139 SER A C 1
ATOM 1074 O O . SER A 1 139 ? 2.414 6.668 13.945 1 98.81 139 SER A O 1
ATOM 1076 N N . TRP A 1 140 ? 2.623 4.453 14.352 1 98.56 140 TRP A N 1
ATOM 1077 C CA . TRP A 1 140 ? 1.415 4.438 15.172 1 98.56 140 TRP A CA 1
ATOM 1078 C C . TRP A 1 140 ? 1.742 4.727 16.625 1 98.56 140 TRP A C 1
ATOM 1080 O O . TRP A 1 140 ? 1.266 5.711 17.203 1 98.56 140 TRP A O 1
ATOM 1090 N N . ASP A 1 141 ? 2.625 3.92 17.234 1 98.25 141 ASP A N 1
ATOM 1091 C CA . ASP A 1 141 ? 2.977 4.086 18.641 1 98.25 141 ASP A CA 1
ATOM 1092 C C . ASP A 1 141 ? 3.877 5.305 18.844 1 98.25 141 ASP A C 1
ATOM 1094 O O . ASP A 1 141 ? 3.893 5.898 19.922 1 98.25 141 ASP A O 1
ATOM 1098 N N . GLY A 1 142 ? 4.59 5.598 17.875 1 98.56 142 GLY A N 1
ATOM 1099 C CA . GLY A 1 142 ? 5.434 6.777 17.906 1 98.56 142 GLY A CA 1
ATOM 1100 C C . GLY A 1 142 ? 4.707 8.047 17.516 1 98.56 142 GLY A C 1
ATOM 1101 O O . GLY A 1 142 ? 4.176 8.766 18.359 1 98.56 142 GLY A O 1
ATOM 1102 N N . TYR A 1 143 ? 4.527 8.234 16.25 1 98.75 143 TYR A N 1
ATOM 1103 C CA . TYR A 1 143 ? 4.047 9.5 15.711 1 98.75 143 TYR A CA 1
ATOM 1104 C C . TYR A 1 143 ? 2.588 9.734 16.094 1 98.75 143 TYR A C 1
ATOM 1106 O O . TYR A 1 143 ? 2.248 10.766 16.672 1 98.75 143 TYR A O 1
ATOM 1114 N N . CYS A 1 144 ? 1.716 8.828 15.719 1 98 144 CYS A N 1
ATOM 1115 C CA . CYS A 1 144 ? 0.287 9.016 15.938 1 98 144 CYS A CA 1
ATOM 1116 C C . CYS A 1 144 ? -0.014 9.219 17.422 1 98 144 CYS A C 1
ATOM 1118 O O . CYS A 1 144 ? -0.776 10.117 17.781 1 98 144 CYS A O 1
ATOM 1120 N N . ALA A 1 145 ? 0.612 8.414 18.25 1 97.06 145 ALA A N 1
ATOM 1121 C CA . ALA A 1 145 ? 0.423 8.539 19.703 1 97.06 145 ALA A CA 1
ATOM 1122 C C . ALA A 1 145 ? 0.93 9.883 20.203 1 97.06 145 ALA A C 1
ATOM 1124 O O . ALA A 1 145 ? 0.27 10.539 21.016 1 97.06 145 ALA A O 1
ATOM 1125 N N . ALA A 1 146 ? 2.104 10.305 19.75 1 98 146 ALA A N 1
ATOM 1126 C CA . ALA A 1 146 ? 2.652 11.594 20.156 1 98 146 ALA A CA 1
ATOM 1127 C C . ALA A 1 146 ? 1.753 12.742 19.688 1 98 146 ALA A C 1
ATOM 1129 O O . ALA A 1 146 ? 1.562 13.719 20.422 1 98 146 ALA A O 1
ATOM 1130 N N . ASN A 1 147 ? 1.235 12.633 18.469 1 97.38 147 ASN A N 1
ATOM 1131 C CA . ASN A 1 147 ? 0.307 13.625 17.953 1 97.38 147 ASN A CA 1
ATOM 1132 C C . ASN A 1 147 ? -0.944 13.742 18.812 1 97.38 147 ASN A C 1
ATOM 1134 O O . ASN A 1 147 ? -1.327 14.844 19.219 1 97.38 147 ASN A O 1
ATOM 1138 N N . ARG A 1 148 ? -1.521 12.617 19.156 1 94.44 148 ARG A N 1
ATOM 1139 C CA . ARG A 1 148 ? -2.727 12.57 19.984 1 94.44 148 ARG A CA 1
ATOM 1140 C C . ARG A 1 148 ? -2.48 13.188 21.359 1 94.44 148 ARG A C 1
ATOM 1142 O O . ARG A 1 148 ? -3.342 13.891 21.891 1 94.44 148 ARG A O 1
ATOM 1149 N N . ALA A 1 149 ? -1.333 13 21.859 1 94.62 149 ALA A N 1
ATOM 1150 C CA . ALA A 1 149 ? -0.991 13.461 23.203 1 94.62 149 ALA A CA 1
ATOM 1151 C C . ALA A 1 149 ? -0.471 14.898 23.156 1 94.62 149 ALA A C 1
ATOM 1153 O O . ALA A 1 149 ? -0.181 15.484 24.203 1 94.62 149 ALA A O 1
ATOM 1154 N N . CYS A 1 150 ? -0.311 15.43 22.016 1 95.5 150 CYS A N 1
ATOM 1155 C CA . CYS A 1 150 ? 0.333 16.719 21.844 1 95.5 150 CYS A CA 1
ATOM 1156 C C . CYS A 1 150 ? 1.711 16.75 22.5 1 95.5 150 CYS A C 1
ATOM 1158 O O . CYS A 1 150 ? 2.061 17.703 23.203 1 95.5 150 CYS A O 1
ATOM 1160 N N . ASP A 1 151 ? 2.428 15.648 22.391 1 96.88 151 ASP A N 1
ATOM 1161 C CA . ASP A 1 151 ? 3.736 15.445 23.016 1 96.88 151 ASP A CA 1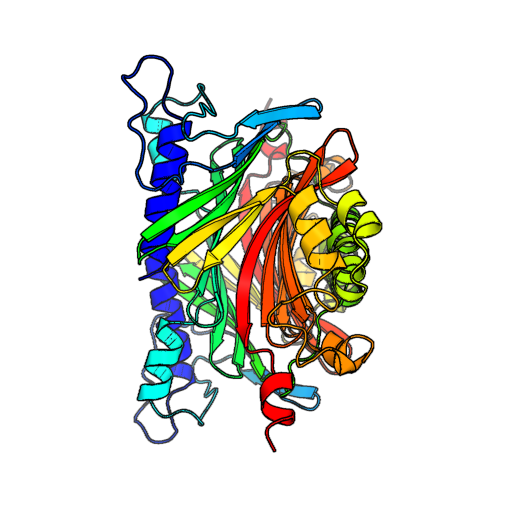
ATOM 1162 C C . ASP A 1 151 ? 4.859 15.75 22.031 1 96.88 151 ASP A C 1
ATOM 1164 O O . ASP A 1 151 ? 5.285 14.867 21.281 1 96.88 151 ASP A O 1
ATOM 1168 N N . ALA A 1 152 ? 5.383 16.922 22.094 1 97.81 152 ALA A N 1
ATOM 1169 C CA . ALA A 1 152 ? 6.391 17.391 21.141 1 97.81 152 ALA A CA 1
ATOM 1170 C C . ALA A 1 152 ? 7.672 16.578 21.25 1 97.81 152 ALA A C 1
ATOM 1172 O O . ALA A 1 152 ? 8.297 16.25 20.234 1 97.81 152 ALA A O 1
ATOM 1173 N N . LYS A 1 153 ? 8.094 16.281 22.438 1 98.06 153 LYS A N 1
ATOM 1174 C CA . LYS A 1 153 ? 9.336 15.539 22.641 1 98.06 153 LYS A CA 1
ATOM 1175 C C . LYS A 1 153 ? 9.242 14.148 22.031 1 98.06 153 LYS A C 1
ATOM 1177 O O . LYS A 1 153 ? 10.148 13.711 21.312 1 98.06 153 LYS A O 1
ATOM 1182 N N . ALA A 1 154 ? 8.164 13.453 22.328 1 98.44 154 ALA A N 1
ATOM 1183 C CA . ALA A 1 154 ? 7.961 12.125 21.766 1 98.44 154 ALA A CA 1
ATOM 1184 C C . ALA A 1 154 ? 7.891 12.188 20.234 1 98.44 154 ALA A C 1
ATOM 1186 O O . ALA A 1 154 ? 8.453 11.336 19.547 1 98.44 154 ALA A O 1
ATOM 1187 N N . MET A 1 155 ? 7.219 13.203 19.734 1 98.44 155 MET A N 1
ATOM 1188 C CA . MET A 1 155 ? 7.094 13.336 18.281 1 98.44 155 MET A CA 1
ATOM 1189 C C . MET A 1 155 ? 8.453 13.586 17.641 1 98.44 155 MET A C 1
ATOM 1191 O O . MET A 1 155 ? 8.781 12.977 16.625 1 98.44 155 MET A O 1
ATOM 1195 N N . ALA A 1 156 ? 9.234 14.398 18.25 1 98.31 156 ALA A N 1
ATOM 1196 C CA . ALA A 1 156 ? 10.555 14.727 17.719 1 98.31 156 ALA A CA 1
ATOM 1197 C C . ALA A 1 156 ? 11.453 13.484 17.672 1 98.31 156 ALA A C 1
ATOM 1199 O O . ALA A 1 156 ? 12.32 13.375 16.797 1 98.31 156 ALA A O 1
ATOM 1200 N N . SER A 1 157 ? 11.211 12.578 18.531 1 98.31 157 SER A N 1
ATOM 1201 C CA . SER A 1 157 ? 12.078 11.406 18.641 1 98.31 157 SER A CA 1
ATOM 1202 C C . SER A 1 157 ? 11.891 10.469 17.453 1 98.31 157 SER A C 1
ATOM 1204 O O . SER A 1 157 ? 12.719 9.586 17.219 1 98.31 157 SER A O 1
ATOM 1206 N N . VAL A 1 158 ? 10.812 10.641 16.688 1 98.69 158 VAL A N 1
ATOM 1207 C CA . VAL A 1 158 ? 10.555 9.727 15.586 1 98.69 158 VAL A CA 1
ATOM 1208 C C . VAL A 1 158 ? 10.852 10.414 14.258 1 98.69 158 VAL A C 1
ATOM 1210 O O . VAL A 1 158 ? 10.922 9.766 13.211 1 98.69 158 VAL A O 1
ATOM 1213 N N . PHE A 1 159 ? 11.047 11.719 14.273 1 98.56 159 PHE A N 1
ATOM 1214 C CA . PHE A 1 159 ? 11.414 12.469 13.078 1 98.56 159 PHE A CA 1
ATOM 1215 C C . PHE A 1 159 ? 12.93 12.523 12.93 1 98.56 159 PHE A C 1
ATOM 1217 O O . PHE A 1 159 ? 13.648 12.828 13.883 1 98.56 159 PHE A O 1
ATOM 1224 N N . HIS A 1 160 ? 13.414 12.195 11.758 1 96.94 160 HIS A N 1
ATOM 1225 C CA . HIS A 1 160 ? 14.812 12.484 11.461 1 96.94 160 HIS A CA 1
ATOM 1226 C C . HIS A 1 160 ? 15.078 13.984 11.484 1 96.94 160 HIS A C 1
ATOM 1228 O O . HIS A 1 160 ? 14.164 14.789 11.266 1 96.94 160 HIS A O 1
ATOM 1234 N N . GLY A 1 161 ? 16.281 14.383 11.703 1 93.94 161 GLY A N 1
ATOM 1235 C CA . GLY A 1 161 ? 16.641 15.789 11.781 1 93.94 161 GLY A CA 1
ATOM 1236 C C . GLY A 1 161 ? 16.344 16.547 10.508 1 93.94 161 GLY A C 1
ATOM 1237 O O . GLY A 1 161 ? 16.078 17.75 10.539 1 93.94 161 GLY A O 1
ATOM 1238 N N . THR A 1 162 ? 16.25 15.859 9.391 1 87.56 162 THR A N 1
ATOM 1239 C CA . THR A 1 162 ? 16.031 16.516 8.109 1 87.56 162 THR A CA 1
ATOM 1240 C C . THR A 1 162 ? 14.562 16.438 7.715 1 87.56 162 THR A C 1
ATOM 1242 O O . THR A 1 162 ? 14.188 16.844 6.613 1 87.56 162 THR A O 1
ATOM 1245 N N . CYS A 1 163 ? 13.773 15.914 8.594 1 95.5 163 CYS A N 1
ATOM 1246 C CA . CYS A 1 163 ? 12.375 15.719 8.258 1 95.5 163 CYS A CA 1
ATOM 1247 C C . CYS A 1 163 ? 11.656 17.047 8.07 1 95.5 163 CYS A C 1
ATOM 1249 O O . CYS A 1 163 ? 11.852 17.969 8.859 1 95.5 163 CYS A O 1
ATOM 1251 N N . ARG A 1 164 ? 10.844 17.125 7.074 1 94.62 164 ARG A N 1
ATOM 1252 C CA . ARG A 1 164 ? 9.969 18.266 6.832 1 94.62 164 ARG A CA 1
ATOM 1253 C C . ARG A 1 164 ? 8.508 17.844 6.785 1 94.62 164 ARG A C 1
ATOM 1255 O O . ARG A 1 164 ? 8.188 16.766 6.273 1 94.62 164 ARG A O 1
ATOM 1262 N N . LEU A 1 165 ? 7.734 18.688 7.289 1 97.56 165 LEU A N 1
ATOM 1263 C CA . LEU A 1 165 ? 6.289 18.516 7.242 1 97.56 165 LEU A CA 1
ATOM 1264 C C . LEU A 1 165 ? 5.656 19.469 6.23 1 97.56 165 LEU A C 1
ATOM 1266 O O . LEU A 1 165 ? 5.93 20.656 6.254 1 97.56 165 LEU A O 1
ATOM 1270 N N . THR A 1 166 ? 4.785 18.891 5.363 1 97.06 166 THR A N 1
ATOM 1271 C CA . THR A 1 166 ? 4.297 19.719 4.262 1 97.06 166 THR A CA 1
ATOM 1272 C C . THR A 1 166 ? 2.816 19.453 4.008 1 97.06 166 THR A C 1
ATOM 1274 O O . THR A 1 166 ? 2.318 18.359 4.277 1 97.06 166 THR A O 1
ATOM 1277 N N . TYR A 1 167 ? 2.125 20.484 3.562 1 95.62 167 TYR A N 1
ATOM 1278 C CA . TYR A 1 167 ? 0.754 20.375 3.076 1 95.62 167 TYR A CA 1
ATOM 1279 C C . TYR A 1 167 ? 0.41 21.531 2.152 1 95.62 167 TYR A C 1
ATOM 1281 O O . TYR A 1 167 ? 1.124 22.531 2.117 1 95.62 167 TYR A O 1
ATOM 1289 N N . SER A 1 168 ? -0.621 21.344 1.337 1 93.75 168 SER A N 1
ATOM 1290 C CA . SER A 1 168 ? -1.189 22.438 0.575 1 93.75 168 SER A CA 1
ATOM 1291 C C . SER A 1 168 ? -2.312 23.125 1.347 1 93.75 168 SER A C 1
ATOM 1293 O O . SER A 1 168 ? -3.219 22.469 1.854 1 93.75 168 SER A O 1
ATOM 1295 N N . ASP A 1 169 ? -2.246 24.438 1.427 1 90.75 169 ASP A N 1
ATOM 1296 C CA . ASP A 1 169 ? -3.301 25.141 2.146 1 90.75 169 ASP A CA 1
ATOM 1297 C C . ASP A 1 169 ? -4.477 25.469 1.224 1 90.75 169 ASP A C 1
ATOM 1299 O O . ASP A 1 169 ? -4.496 25.047 0.066 1 90.75 169 ASP A O 1
ATOM 1303 N N . ASP A 1 170 ? -5.496 26.156 1.746 1 85.44 170 ASP A N 1
ATOM 1304 C CA . ASP A 1 170 ? -6.75 26.406 1.036 1 85.44 170 ASP A CA 1
ATOM 1305 C C . ASP A 1 170 ? -6.527 27.281 -0.184 1 85.44 170 ASP A C 1
ATOM 1307 O O . ASP A 1 170 ? -7.312 27.25 -1.135 1 85.44 170 ASP A O 1
ATOM 1311 N N . ASP A 1 171 ? -5.473 28.047 -0.157 1 85.81 171 ASP A N 1
ATOM 1312 C CA . ASP A 1 171 ? -5.172 28.953 -1.26 1 85.81 171 ASP A CA 1
ATOM 1313 C C . ASP A 1 171 ? -4.293 28.281 -2.307 1 85.81 171 ASP A C 1
ATOM 1315 O O . ASP A 1 171 ? -3.93 28.891 -3.312 1 85.81 171 ASP A O 1
ATOM 1319 N N . GLY A 1 172 ? -3.92 27.031 -1.975 1 84.5 172 GLY A N 1
ATOM 1320 C CA . GLY A 1 172 ? -3.113 26.281 -2.92 1 84.5 172 GLY A CA 1
ATOM 1321 C C . GLY A 1 172 ? -1.622 26.484 -2.725 1 84.5 172 GLY A C 1
ATOM 1322 O O . GLY A 1 172 ? -0.822 26.125 -3.588 1 84.5 172 GLY A O 1
ATOM 1323 N N . ASN A 1 173 ? -1.247 27.094 -1.655 1 90.62 173 ASN A N 1
ATOM 1324 C CA . ASN A 1 173 ? 0.17 27.266 -1.351 1 90.62 173 ASN A CA 1
ATOM 1325 C C . ASN A 1 173 ? 0.704 26.094 -0.524 1 90.62 173 ASN A C 1
ATOM 1327 O O . ASN A 1 173 ? 0.014 25.594 0.364 1 90.62 173 ASN A O 1
ATOM 1331 N N . VAL A 1 174 ? 1.945 25.766 -0.886 1 93.06 174 VAL A N 1
ATOM 1332 C CA . VAL A 1 174 ? 2.58 24.688 -0.128 1 93.06 174 VAL A CA 1
ATOM 1333 C C . VAL A 1 174 ? 3.207 25.25 1.145 1 93.06 174 VAL A C 1
ATOM 1335 O O . VAL A 1 174 ? 3.961 26.234 1.093 1 93.06 174 VAL A O 1
ATOM 1338 N N . GLN A 1 175 ? 2.842 24.672 2.188 1 94.75 175 GLN A N 1
ATOM 1339 C CA . GLN A 1 175 ? 3.445 24.984 3.479 1 94.75 175 GLN A CA 1
ATOM 1340 C C . GLN A 1 175 ? 4.516 23.969 3.85 1 94.75 175 GLN A C 1
ATOM 1342 O O . GLN A 1 175 ? 4.316 22.75 3.67 1 94.75 175 GLN A O 1
ATOM 1347 N N . VAL A 1 176 ? 5.637 24.469 4.293 1 95.38 176 VAL A N 1
ATOM 1348 C CA . VAL A 1 176 ? 6.75 23.625 4.703 1 95.38 176 VAL A CA 1
ATOM 1349 C C . VAL A 1 176 ? 7.195 24 6.113 1 95.38 176 VAL A C 1
ATOM 1351 O O . VAL A 1 176 ? 7.461 25.172 6.395 1 95.38 176 VAL A O 1
ATOM 1354 N N . PHE A 1 177 ? 7.293 22.969 6.98 1 96.5 177 PHE A N 1
ATOM 1355 C CA . PHE A 1 177 ? 7.789 23.156 8.344 1 96.5 177 PHE A CA 1
ATOM 1356 C C . PHE A 1 177 ? 8.992 22.266 8.602 1 96.5 177 PHE A C 1
ATOM 1358 O O . PHE A 1 177 ? 9 21.094 8.203 1 96.5 177 PHE A O 1
ATOM 1365 N N . GLU A 1 178 ? 9.914 22.828 9.266 1 95.12 178 GLU A N 1
ATOM 1366 C CA . GLU A 1 178 ? 10.898 21.953 9.883 1 95.12 178 GLU A CA 1
ATOM 1367 C C . GLU A 1 178 ? 10.281 21.141 11.016 1 95.12 178 GLU A C 1
ATOM 1369 O O . GLU A 1 178 ? 9.312 21.562 11.641 1 95.12 178 GLU A O 1
ATOM 1374 N N . GLN A 1 179 ? 10.867 20 11.211 1 96 179 GLN A N 1
ATOM 1375 C CA . GLN A 1 179 ? 10.242 19.094 12.172 1 96 179 GLN A CA 1
ATOM 1376 C C . GLN A 1 179 ? 10.141 19.75 13.547 1 96 179 GLN A C 1
ATOM 1378 O O . GLN A 1 179 ? 9.141 19.578 14.25 1 96 179 GLN A O 1
ATOM 1383 N N . SER A 1 180 ? 11.148 20.578 14.008 1 96.38 180 SER A N 1
ATOM 1384 C CA . SER A 1 180 ? 11.109 21.219 15.312 1 96.38 180 SER A CA 1
ATOM 1385 C C . SER A 1 180 ? 9.961 22.219 15.406 1 96.38 180 SER A C 1
ATOM 1387 O O . SER A 1 180 ? 9.266 22.281 16.422 1 96.38 180 SER A O 1
ATOM 1389 N N . ALA A 1 181 ? 9.797 22.969 14.375 1 96.88 181 ALA A N 1
ATOM 1390 C CA . ALA A 1 181 ? 8.703 23.938 14.328 1 96.88 181 ALA A CA 1
ATOM 1391 C C . ALA A 1 181 ? 7.352 23.234 14.367 1 96.88 181 ALA A C 1
ATOM 1393 O O . ALA A 1 181 ? 6.426 23.688 15.039 1 96.88 181 ALA A O 1
ATOM 1394 N N . PHE A 1 182 ? 7.266 22.219 13.672 1 97.94 182 PHE A N 1
ATOM 1395 C CA . PHE A 1 182 ? 6.023 21.453 13.648 1 97.94 182 PHE A CA 1
ATOM 1396 C C . PHE A 1 182 ? 5.719 20.875 15.023 1 97.94 182 PHE A C 1
ATOM 1398 O O . PHE A 1 182 ? 4.578 20.922 15.484 1 97.94 182 PHE A O 1
ATOM 1405 N N . CYS A 1 183 ? 6.668 20.266 15.617 1 98.06 183 CYS A N 1
ATOM 1406 C CA . CYS A 1 183 ? 6.488 19.703 16.953 1 98.06 183 CYS A CA 1
ATOM 1407 C C . CYS A 1 183 ? 5.992 20.766 17.922 1 98.06 183 CYS A C 1
ATOM 1409 O O . CYS A 1 183 ? 5.121 20.5 18.75 1 98.06 183 CYS A O 1
ATOM 1411 N N . LYS A 1 184 ? 6.523 21.953 17.844 1 97.12 184 LYS A N 1
ATOM 1412 C CA . LYS A 1 184 ? 6.066 23.062 18.672 1 97.12 184 LYS A CA 1
ATOM 1413 C C . LYS A 1 184 ? 4.605 23.391 18.391 1 97.12 184 LYS A C 1
ATOM 1415 O O . LYS A 1 184 ? 3.83 23.641 19.328 1 97.12 184 LYS A O 1
ATOM 1420 N N . LYS A 1 185 ? 4.262 23.422 17.141 1 96.25 185 LYS A N 1
ATOM 1421 C CA . LYS A 1 185 ? 2.875 23.672 16.766 1 96.25 185 LYS A CA 1
ATOM 1422 C C . LYS A 1 185 ? 1.941 22.625 17.391 1 96.25 185 LYS A C 1
ATOM 1424 O O . LYS A 1 185 ? 0.862 22.969 17.875 1 96.25 185 LYS A O 1
ATOM 1429 N N . VAL A 1 186 ? 2.303 21.406 17.344 1 95.5 186 VAL A N 1
ATOM 1430 C CA . VAL A 1 186 ? 1.515 20.312 17.891 1 95.5 186 VAL A CA 1
ATOM 1431 C C . VAL A 1 186 ? 1.355 20.484 19.391 1 95.5 186 VAL A C 1
ATOM 1433 O O . VAL A 1 186 ? 0.252 20.344 19.938 1 95.5 186 VAL A O 1
ATOM 1436 N N . ALA A 1 187 ? 2.404 20.844 20.062 1 96.31 187 ALA A N 1
ATOM 1437 C CA . ALA A 1 187 ? 2.402 21 21.516 1 96.31 187 ALA A CA 1
ATOM 1438 C C . ALA A 1 187 ? 1.481 22.141 21.938 1 96.31 187 ALA A C 1
ATOM 1440 O O . ALA A 1 187 ? 0.908 22.094 23.031 1 96.31 187 ALA A O 1
ATOM 1441 N N . ASN A 1 188 ? 1.304 23.094 21.141 1 95.44 188 ASN A N 1
ATOM 1442 C CA . ASN A 1 188 ? 0.589 24.297 21.516 1 95.44 188 ASN A CA 1
ATOM 1443 C C . ASN A 1 188 ? -0.786 24.375 20.859 1 95.44 188 ASN A C 1
ATOM 1445 O O . ASN A 1 188 ? -1.427 25.422 20.859 1 95.44 188 ASN A O 1
ATOM 1449 N N . ARG A 1 189 ? -1.252 23.281 20.281 1 93.94 189 ARG A N 1
ATOM 1450 C CA . ARG A 1 189 ? -2.467 23.281 19.469 1 93.94 189 ARG A CA 1
ATOM 1451 C C . ARG A 1 189 ? -3.668 23.75 20.297 1 93.94 189 ARG A C 1
ATOM 1453 O O . ARG A 1 189 ? -4.547 24.438 19.766 1 93.94 189 ARG A O 1
ATOM 1460 N N . TYR A 1 190 ? -3.664 23.516 21.578 1 93.38 190 TYR A N 1
ATOM 1461 C CA . TYR A 1 190 ? -4.828 23.828 22.391 1 93.38 190 TYR A CA 1
ATOM 1462 C C . TYR A 1 190 ? -4.52 24.953 23.359 1 93.38 190 TYR A C 1
ATOM 1464 O O . TYR A 1 190 ? -5.324 25.266 24.25 1 93.38 190 TYR A O 1
ATOM 1472 N N . THR A 1 191 ? -3.389 25.562 23.234 1 91.25 191 THR A N 1
ATOM 1473 C CA . THR A 1 191 ? -3.014 26.609 24.188 1 91.25 191 THR A CA 1
ATOM 1474 C C . THR A 1 191 ? -2.773 27.922 23.469 1 91.25 191 THR A C 1
ATOM 1476 O O . THR A 1 191 ? -2.701 28.984 24.109 1 91.25 191 THR A O 1
ATOM 1479 N N . GLU A 1 192 ? -2.543 27.922 22.219 1 91.62 192 GLU A N 1
ATOM 1480 C CA . GLU A 1 192 ? -2.389 29.125 21.391 1 91.62 192 GLU A CA 1
ATOM 1481 C C . GLU A 1 192 ? -3.619 29.359 20.531 1 91.62 192 GLU A C 1
ATOM 1483 O O . GLU A 1 192 ? -4.574 28.578 20.562 1 91.62 192 GLU A O 1
ATOM 1488 N N . ASP A 1 193 ? -3.549 30.531 19.891 1 90 193 ASP A N 1
ATOM 1489 C CA . ASP A 1 193 ? -4.664 30.875 19.016 1 90 193 ASP A CA 1
ATOM 1490 C C . ASP A 1 193 ? -4.637 30.062 17.734 1 90 193 ASP A C 1
ATOM 1492 O O . ASP A 1 193 ? -4.07 30.5 16.734 1 90 193 ASP A O 1
ATOM 1496 N N . THR A 1 194 ? -5.188 28.859 17.828 1 93.75 194 THR A N 1
ATOM 1497 C CA . THR A 1 194 ? -5.27 27.922 16.703 1 93.75 194 THR A CA 1
ATOM 1498 C C . THR A 1 194 ? -6.719 27.531 16.438 1 93.75 194 THR A C 1
ATOM 1500 O O . THR A 1 194 ? -7.594 27.734 17.281 1 93.75 194 THR A O 1
ATOM 1503 N N . PRO A 1 195 ? -6.992 26.953 15.312 1 93.5 195 PRO A N 1
ATOM 1504 C CA . PRO A 1 195 ? -8.352 26.484 14.992 1 93.5 195 PRO A CA 1
ATOM 1505 C C . PRO A 1 195 ? -8.836 25.375 15.922 1 93.5 195 PRO A C 1
ATOM 1507 O O . PRO A 1 195 ? -10.016 25.031 15.914 1 93.5 195 PRO A O 1
ATOM 1510 N N . HIS A 1 196 ? -8.008 24.922 16.766 1 95.38 196 HIS A N 1
ATOM 1511 C CA . HIS A 1 196 ? -8.344 23.797 17.641 1 95.38 196 HIS A CA 1
ATOM 1512 C C . HIS A 1 196 ? -8.93 24.297 18.969 1 95.38 196 HIS A C 1
ATOM 1514 O O . HIS A 1 196 ? -9.539 23.516 19.703 1 95.38 196 HIS A O 1
ATOM 1520 N N . ILE A 1 197 ? -8.828 25.531 19.328 1 94.19 197 ILE A N 1
ATOM 1521 C CA . ILE A 1 197 ? -9.156 26.078 20.641 1 94.19 197 ILE A CA 1
ATOM 1522 C C . ILE A 1 197 ? -10.648 25.875 20.922 1 94.19 197 ILE A C 1
ATOM 1524 O O . ILE A 1 197 ? -11.023 25.469 22.016 1 94.19 197 ILE A O 1
ATOM 1528 N N . PRO A 1 198 ? -11.508 26.078 19.891 1 93.12 198 PRO A N 1
ATOM 1529 C CA . PRO A 1 198 ? -12.938 25.859 20.141 1 93.12 198 PRO A CA 1
ATOM 1530 C C . PRO A 1 198 ? -13.25 24.422 20.516 1 93.12 198 PRO A C 1
ATOM 1532 O O . PRO A 1 198 ? -14.336 24.125 21.031 1 93.12 198 PRO A O 1
ATOM 1535 N N . PHE A 1 199 ? -12.328 23.578 20.297 1 93 199 PHE A N 1
ATOM 1536 C CA . PHE A 1 199 ? -12.57 22.156 20.516 1 93 199 PHE A CA 1
ATOM 1537 C C . PHE A 1 199 ? -11.672 21.625 21.641 1 93 199 PHE A C 1
ATOM 1539 O O . PHE A 1 199 ? -11.43 20.422 21.734 1 93 199 PHE A O 1
ATOM 1546 N N . ALA A 1 200 ? -11.219 22.469 22.453 1 90.75 200 ALA A N 1
ATOM 1547 C CA . ALA A 1 200 ? -10.25 22.125 23.484 1 90.75 200 ALA A CA 1
ATOM 1548 C C . ALA A 1 200 ? -10.828 21.125 24.469 1 90.75 200 ALA A C 1
ATOM 1550 O O . ALA A 1 200 ? -10.094 20.328 25.062 1 90.75 200 ALA A O 1
ATOM 1551 N N . SER A 1 201 ? -12.086 21.094 24.594 1 86.94 201 SER A N 1
ATOM 1552 C CA . SER A 1 201 ? -12.742 20.172 25.516 1 86.94 201 SER A CA 1
ATOM 1553 C C . SER A 1 201 ? -12.594 18.719 25.062 1 86.94 201 SER A C 1
ATOM 1555 O O . SER A 1 201 ? -12.734 17.781 25.844 1 86.94 201 SER A O 1
ATOM 1557 N N . PHE A 1 202 ? -12.234 18.547 23.781 1 85.06 202 PHE A N 1
ATOM 1558 C CA . PHE A 1 202 ? -12.102 17.203 23.219 1 85.06 202 PHE A CA 1
ATOM 1559 C C . PHE A 1 202 ? -10.664 16.703 23.328 1 85.06 202 PHE A C 1
ATOM 1561 O O . PHE A 1 202 ? -10.375 15.555 23 1 85.06 202 PHE A O 1
ATOM 1568 N N . ARG A 1 203 ? -9.867 17.469 23.75 1 84.69 203 ARG A N 1
ATOM 1569 C CA . ARG A 1 203 ? -8.445 17.172 23.719 1 84.69 203 ARG A CA 1
ATOM 1570 C C . ARG A 1 203 ? -8.172 15.797 24.328 1 84.69 203 ARG A C 1
ATOM 1572 O O . ARG A 1 203 ? -7.445 14.984 23.734 1 84.69 203 ARG A O 1
ATOM 1579 N N . ASP A 1 204 ? -8.758 15.523 25.438 1 82.31 204 ASP A N 1
ATOM 1580 C CA . ASP A 1 204 ? -8.445 14.305 26.172 1 82.31 204 ASP A CA 1
ATOM 1581 C C . ASP A 1 204 ? -9.547 13.258 26 1 82.31 204 ASP A C 1
ATOM 1583 O O . ASP A 1 204 ? -9.547 12.234 26.672 1 82.31 204 ASP A O 1
ATOM 1587 N N . ASN A 1 205 ? -10.508 13.617 25.094 1 82.5 205 ASN A N 1
ATOM 1588 C CA . ASN A 1 205 ? -11.594 12.688 24.828 1 82.5 205 ASN A CA 1
ATOM 1589 C C . ASN A 1 205 ? -11.148 11.539 23.922 1 82.5 205 ASN A C 1
ATOM 1591 O O . ASN A 1 205 ? -10.688 11.773 22.797 1 82.5 205 ASN A O 1
ATOM 1595 N N . GLN A 1 206 ? -11.328 10.352 24.422 1 79.62 206 GLN A N 1
ATOM 1596 C CA . GLN A 1 206 ? -10.898 9.164 23.688 1 79.62 206 GLN A CA 1
ATOM 1597 C C . GLN A 1 206 ? -11.703 8.984 22.406 1 79.62 206 GLN A C 1
ATOM 1599 O O . GLN A 1 206 ? -11.25 8.32 21.469 1 79.62 206 GLN A O 1
ATOM 1604 N N . GLU A 1 207 ? -12.789 9.68 22.312 1 82.75 207 GLU A N 1
ATOM 1605 C CA . GLU A 1 207 ? -13.695 9.508 21.172 1 82.75 207 GLU A CA 1
ATOM 1606 C C . GLU A 1 207 ? -13.102 10.086 19.891 1 82.75 207 GLU A C 1
ATOM 1608 O O . GLU A 1 207 ? -13.414 9.625 18.797 1 82.75 207 GLU A O 1
ATOM 1613 N N . ILE A 1 208 ? -12.25 11.07 20.047 1 84.56 208 ILE A N 1
ATOM 1614 C CA . ILE A 1 208 ? -11.727 11.695 18.828 1 84.56 208 ILE A CA 1
ATOM 1615 C C . ILE A 1 208 ? -10.742 10.75 18.156 1 84.56 208 ILE A C 1
ATOM 1617 O O . ILE A 1 208 ? -10.531 10.828 16.938 1 84.56 208 ILE A O 1
ATOM 1621 N N . GLY A 1 209 ? -10.188 9.82 18.969 1 88.38 209 GLY A N 1
ATOM 1622 C CA . GLY A 1 209 ? -9.188 8.906 18.438 1 88.38 209 GLY A CA 1
ATOM 1623 C C . GLY A 1 209 ? -9.781 7.77 17.625 1 88.38 209 GLY A C 1
ATOM 1624 O O . GLY A 1 209 ? -9.055 7.023 16.969 1 88.38 209 GLY A O 1
ATOM 1625 N N . GLN A 1 210 ? -11.109 7.691 17.609 1 89 210 GLN A N 1
ATOM 1626 C CA . GLN A 1 210 ? -11.75 6.582 16.922 1 89 210 GLN A CA 1
ATOM 1627 C C . GLN A 1 210 ? -11.609 6.719 15.414 1 89 210 GLN A C 1
ATOM 1629 O O . GLN A 1 210 ? -11.828 5.758 14.672 1 89 210 GLN A O 1
ATOM 1634 N N . PHE A 1 211 ? -11.18 7.898 14.961 1 90.31 211 PHE A N 1
ATOM 1635 C CA . PHE A 1 211 ? -11.07 8.148 13.523 1 90.31 211 PHE A CA 1
ATOM 1636 C C . PHE A 1 211 ? -9.625 7.98 13.055 1 90.31 211 PHE A C 1
ATOM 1638 O O . PHE A 1 211 ? -9.352 8.039 11.859 1 90.31 211 PHE A O 1
ATOM 1645 N N . ASP A 1 212 ? -8.727 7.754 14.047 1 94.5 212 ASP A N 1
ATOM 1646 C CA . ASP A 1 212 ? -7.344 7.461 13.672 1 94.5 212 ASP A CA 1
ATOM 1647 C C . ASP A 1 212 ? -7.23 6.07 13.047 1 94.5 212 ASP A C 1
ATOM 1649 O O . ASP A 1 212 ? -7.953 5.148 13.438 1 94.5 212 ASP A O 1
ATOM 1653 N N . SER A 1 213 ? -6.418 5.953 12.023 1 96.19 213 SER A N 1
ATOM 1654 C CA . SER A 1 213 ? -6.316 4.676 11.32 1 96.19 213 SER A CA 1
ATOM 1655 C C . SER A 1 213 ? -4.961 4.527 10.641 1 96.19 213 SER A C 1
ATOM 1657 O O . SER A 1 213 ? -4.438 5.484 10.062 1 96.19 213 SER A O 1
ATOM 1659 N N . LEU A 1 214 ? -4.332 3.355 10.805 1 98.06 214 LEU A N 1
ATOM 1660 C CA . LEU A 1 214 ? -3.152 2.973 10.031 1 98.06 214 LEU A CA 1
ATOM 1661 C C . LEU A 1 214 ? -3.547 2.215 8.773 1 98.06 214 LEU A C 1
ATOM 1663 O O . LEU A 1 214 ? -3.791 1.008 8.82 1 98.06 214 LEU A O 1
ATOM 1667 N N . ASP A 1 215 ? -3.518 2.854 7.645 1 96.62 215 ASP A N 1
ATOM 1668 C CA . ASP A 1 215 ? -4.238 2.34 6.484 1 96.62 215 ASP A CA 1
ATOM 1669 C C . ASP A 1 215 ? -3.326 1.498 5.598 1 96.62 215 ASP A C 1
ATOM 1671 O O . ASP A 1 215 ? -3.783 0.557 4.945 1 96.62 215 ASP A O 1
ATOM 1675 N N . SER A 1 216 ? -2.061 1.85 5.512 1 98.44 216 SER A N 1
ATOM 1676 C CA . SER A 1 216 ? -1.196 1.053 4.645 1 98.44 216 SER A CA 1
ATOM 1677 C C . SER A 1 216 ? 0.271 1.217 5.027 1 98.44 216 SER A C 1
ATOM 1679 O O . SER A 1 216 ? 0.668 2.262 5.547 1 98.44 216 SER A O 1
ATOM 1681 N N . ILE A 1 217 ? 1.034 0.219 4.832 1 98.81 217 ILE A N 1
ATOM 1682 C CA . ILE A 1 217 ? 2.492 0.188 4.84 1 98.81 217 ILE A CA 1
ATOM 1683 C C . ILE A 1 217 ? 3 -0.509 3.58 1 98.81 217 ILE A C 1
ATOM 1685 O O . ILE A 1 217 ? 2.674 -1.672 3.332 1 98.81 217 ILE A O 1
ATOM 1689 N N . GLU A 1 218 ? 3.758 0.206 2.785 1 98.38 218 GLU A N 1
ATOM 1690 C CA . GLU A 1 218 ? 4.285 -0.282 1.514 1 98.38 218 GLU A CA 1
ATOM 1691 C C . GLU A 1 218 ? 5.789 -0.053 1.413 1 98.38 218 GLU A C 1
ATOM 1693 O O . GLU A 1 218 ? 6.258 1.085 1.499 1 98.38 218 GLU A O 1
ATOM 1698 N N . PHE A 1 219 ? 6.492 -1.097 1.14 1 97 219 PHE A N 1
ATOM 1699 C CA . PHE A 1 219 ? 7.941 -0.994 1.035 1 97 219 PHE A CA 1
ATOM 1700 C C . PHE A 1 219 ? 8.375 -0.886 -0.422 1 97 219 PHE A C 1
ATOM 1702 O O . PHE A 1 219 ? 7.93 -1.666 -1.267 1 97 219 PHE A O 1
ATOM 1709 N N . SER A 1 220 ? 9.18 0.116 -0.736 1 93.69 220 SER A N 1
ATOM 1710 C CA . SER A 1 220 ? 9.859 0.14 -2.027 1 93.69 220 SER A CA 1
ATOM 1711 C C . SER A 1 220 ? 11.164 -0.649 -1.98 1 93.69 220 SER A C 1
ATOM 1713 O O . SER A 1 220 ? 11.656 -1.104 -3.014 1 93.69 220 SER A O 1
ATOM 1715 N N . SER A 1 221 ? 11.719 -0.723 -0.865 1 91.75 221 SER A N 1
ATOM 1716 C CA . SER A 1 221 ? 12.906 -1.483 -0.489 1 91.75 221 SER A CA 1
ATOM 1717 C C . SER A 1 221 ? 12.898 -1.819 0.999 1 91.75 221 SER A C 1
ATOM 1719 O O . SER A 1 221 ? 12.07 -1.305 1.753 1 91.75 221 SER A O 1
ATOM 1721 N N . PRO A 1 222 ? 13.781 -2.705 1.443 1 92.19 222 PRO A N 1
ATOM 1722 C CA . PRO A 1 222 ? 13.773 -3.076 2.861 1 92.19 222 PRO A CA 1
ATOM 1723 C C . PRO A 1 222 ? 14.055 -1.893 3.781 1 92.19 222 PRO A C 1
ATOM 1725 O O . PRO A 1 222 ? 13.828 -1.978 4.992 1 92.19 222 PRO A O 1
ATOM 1728 N N . ASN A 1 223 ? 14.539 -0.787 3.189 1 93.81 223 ASN A N 1
ATOM 1729 C CA . ASN A 1 223 ? 14.922 0.328 4.051 1 93.81 223 ASN A CA 1
ATOM 1730 C C . ASN A 1 223 ? 14.078 1.568 3.768 1 93.81 223 ASN A C 1
ATOM 1732 O O . ASN A 1 223 ? 14.352 2.646 4.297 1 93.81 223 ASN A O 1
ATOM 1736 N N . VAL A 1 224 ? 13.102 1.504 2.908 1 95.94 224 VAL A N 1
ATOM 1737 C CA . VAL A 1 224 ? 12.25 2.648 2.613 1 95.94 224 VAL A CA 1
ATOM 1738 C C . VAL A 1 224 ? 10.789 2.195 2.541 1 95.94 224 VAL A C 1
ATOM 1740 O O . VAL A 1 224 ? 10.453 1.271 1.797 1 95.94 224 VAL A O 1
ATOM 1743 N N . ALA A 1 225 ? 9.953 2.852 3.289 1 98.25 225 ALA A N 1
ATOM 1744 C CA . ALA A 1 225 ? 8.539 2.502 3.326 1 98.25 225 ALA A CA 1
ATOM 1745 C C . ALA A 1 225 ? 7.664 3.75 3.25 1 98.25 225 ALA A C 1
ATOM 1747 O O . ALA A 1 225 ? 8.07 4.828 3.699 1 98.25 225 ALA A O 1
ATOM 1748 N N . MET A 1 226 ? 6.512 3.646 2.643 1 98.81 226 MET A N 1
ATOM 1749 C CA . MET A 1 226 ? 5.438 4.633 2.648 1 98.81 226 MET A CA 1
ATOM 1750 C C . MET A 1 226 ? 4.297 4.191 3.562 1 98.81 226 MET A C 1
ATOM 1752 O O . MET A 1 226 ? 3.773 3.088 3.418 1 98.81 226 MET A O 1
ATOM 1756 N N . VAL A 1 227 ? 3.996 5.051 4.516 1 98.88 227 VAL A N 1
ATOM 1757 C CA . VAL A 1 227 ? 2.879 4.801 5.422 1 98.88 227 VAL A CA 1
ATOM 1758 C C . VAL A 1 227 ? 1.749 5.785 5.137 1 98.88 227 VAL A C 1
ATOM 1760 O O . VAL A 1 227 ? 1.993 6.98 4.941 1 98.88 227 VAL A O 1
ATOM 1763 N N . THR A 1 228 ? 0.547 5.301 5.004 1 98.12 228 THR A N 1
ATOM 1764 C CA . THR A 1 228 ? -0.648 6.141 5 1 98.12 228 THR A CA 1
ATOM 1765 C C . THR A 1 228 ? -1.437 5.961 6.293 1 98.12 228 THR A C 1
ATOM 1767 O O . THR A 1 228 ? -1.799 4.844 6.66 1 98.12 228 THR A O 1
ATOM 1770 N N . LEU A 1 229 ? -1.682 7.008 7.008 1 97.5 229 LEU A N 1
ATOM 1771 C CA . LEU A 1 229 ? -2.479 6.914 8.227 1 97.5 229 LEU A CA 1
ATOM 1772 C C . LEU A 1 229 ? -3.334 8.164 8.414 1 97.5 229 LEU A C 1
ATOM 1774 O O . LEU A 1 229 ? -3.092 9.188 7.777 1 97.5 229 LEU A O 1
ATOM 1778 N N . MET A 1 230 ? -4.336 8.062 9.203 1 95.69 230 MET A N 1
ATOM 1779 C CA . MET A 1 230 ? -5.215 9.164 9.578 1 95.69 230 MET A CA 1
ATOM 1780 C C . MET A 1 230 ? -5.059 9.5 11.062 1 95.69 230 MET A C 1
ATOM 1782 O O . MET A 1 230 ? -4.938 8.609 11.898 1 95.69 230 MET A O 1
ATOM 1786 N N . VAL A 1 231 ? -5.008 10.727 11.32 1 96.12 231 VAL A N 1
ATOM 1787 C CA . VAL A 1 231 ? -4.992 11.227 12.695 1 96.12 231 VAL A CA 1
ATOM 1788 C C . VAL A 1 231 ? -5.691 12.578 12.758 1 96.12 231 VAL A C 1
ATOM 1790 O O . VAL A 1 231 ? -5.547 13.406 11.852 1 96.12 231 VAL A O 1
ATOM 1793 N N . GLY A 1 232 ? -6.516 12.742 13.844 1 94.19 232 GLY A N 1
ATOM 1794 C CA . GLY A 1 232 ? -7.332 13.945 13.797 1 94.19 232 GLY A CA 1
ATOM 1795 C C . GLY A 1 232 ? -7.438 14.656 15.133 1 94.19 232 GLY A C 1
ATOM 1796 O O . GLY A 1 232 ? -7.438 14.008 16.188 1 94.19 232 GLY A O 1
ATOM 1797 N N . HIS A 1 233 ? -7.461 15.945 15.062 1 95.12 233 HIS A N 1
ATOM 1798 C CA . HIS A 1 233 ? -7.91 16.891 16.062 1 95.12 233 HIS A CA 1
ATOM 1799 C C . HIS A 1 233 ? -8.93 17.875 15.484 1 95.12 233 HIS A C 1
ATOM 1801 O O . HIS A 1 233 ? -8.648 18.562 14.508 1 95.12 233 HIS A O 1
ATOM 1807 N N . PRO A 1 234 ? -10.055 17.797 16.156 1 93.56 234 PRO A N 1
ATOM 1808 C CA . PRO A 1 234 ? -11.008 18.75 15.602 1 93.56 234 PRO A CA 1
ATOM 1809 C C . PRO A 1 234 ? -10.438 20.172 15.539 1 93.56 234 PRO A C 1
ATOM 1811 O O . PRO A 1 234 ? -9.711 20.594 16.438 1 93.56 234 PRO A O 1
ATOM 1814 N N . PRO A 1 235 ? -10.703 20.891 14.32 1 93.62 235 PRO A N 1
ATOM 1815 C CA . PRO A 1 235 ? -11.711 20.547 13.32 1 93.62 235 PRO A CA 1
ATOM 1816 C C . PRO A 1 235 ? -11.133 19.734 12.156 1 93.62 235 PRO A C 1
ATOM 1818 O O . PRO A 1 235 ? -11.812 19.516 11.156 1 93.62 235 PRO A O 1
ATOM 1821 N N . PHE A 1 236 ? -9.883 19.25 12.344 1 93.81 236 PHE A N 1
ATOM 1822 C CA . PHE A 1 236 ? -9.25 18.625 11.188 1 93.81 236 PHE A CA 1
ATOM 1823 C C . PHE A 1 236 ? -9.07 17.125 11.406 1 93.81 236 PHE A C 1
ATOM 1825 O O . PHE A 1 236 ? -8.75 16.688 12.516 1 93.81 236 PHE A O 1
ATOM 1832 N N . LEU A 1 237 ? -9.367 16.359 10.344 1 93.75 237 LEU A N 1
ATOM 1833 C CA . LEU A 1 237 ? -8.906 14.984 10.172 1 93.75 237 LEU A CA 1
ATOM 1834 C C . LEU A 1 237 ? -7.898 14.891 9.031 1 93.75 237 LEU A C 1
ATOM 1836 O O . LEU A 1 237 ? -8.25 15.109 7.871 1 93.75 237 LEU A O 1
ATOM 1840 N N . TRP A 1 238 ? -6.668 14.57 9.398 1 95.69 238 TRP A N 1
ATOM 1841 C CA . TRP A 1 238 ? -5.594 14.531 8.414 1 95.69 238 TRP A CA 1
ATOM 1842 C C . TRP A 1 238 ? -5.383 13.117 7.891 1 95.69 238 TRP A C 1
ATOM 1844 O O . TRP A 1 238 ? -5.488 12.148 8.648 1 95.69 238 TRP A O 1
ATOM 1854 N N . THR A 1 239 ? -5.145 12.953 6.617 1 95.62 239 THR A N 1
ATOM 1855 C CA . THR A 1 239 ? -4.484 11.789 6.027 1 95.62 239 THR A CA 1
ATOM 1856 C C . THR A 1 239 ? -3.02 12.094 5.727 1 95.62 239 THR A C 1
ATOM 1858 O O . THR A 1 239 ? -2.715 13 4.945 1 95.62 239 THR A O 1
ATOM 1861 N N . ASP A 1 240 ? -2.182 11.367 6.355 1 97.69 240 ASP A N 1
ATOM 1862 C CA . ASP A 1 240 ? -0.745 11.602 6.258 1 97.69 240 ASP A CA 1
ATOM 1863 C C . ASP A 1 240 ? -0.082 10.578 5.336 1 97.69 240 ASP A C 1
ATOM 1865 O O . ASP A 1 240 ? -0.444 9.398 5.348 1 97.69 240 ASP A O 1
ATOM 1869 N N . LEU A 1 241 ? 0.781 11.047 4.547 1 98.31 241 LEU A N 1
ATOM 1870 C CA . LEU A 1 241 ? 1.812 10.258 3.883 1 98.31 241 LEU A CA 1
ATOM 1871 C C . LEU A 1 241 ? 3.146 10.383 4.613 1 98.31 241 LEU A C 1
ATOM 1873 O O . LEU A 1 241 ? 3.752 11.453 4.629 1 98.31 241 LEU A O 1
ATOM 1877 N N . LEU A 1 242 ? 3.58 9.305 5.266 1 98.88 242 LEU A N 1
ATOM 1878 C CA . LEU A 1 242 ? 4.863 9.266 5.957 1 98.88 242 LEU A CA 1
ATOM 1879 C C . LEU A 1 242 ? 5.883 8.445 5.172 1 98.88 242 LEU A C 1
ATOM 1881 O O . LEU A 1 242 ? 5.707 7.242 4.992 1 98.88 242 LEU A O 1
ATOM 1885 N N . THR A 1 243 ? 6.867 9.133 4.676 1 98.69 243 THR A N 1
ATOM 1886 C CA . THR A 1 243 ? 7.996 8.375 4.152 1 98.69 243 THR A CA 1
ATOM 1887 C C . THR A 1 243 ? 8.953 7.977 5.277 1 98.69 243 THR A C 1
ATOM 1889 O O . THR A 1 243 ? 9.477 8.836 5.984 1 98.69 243 THR A O 1
ATOM 1892 N N . CYS A 1 244 ? 9.148 6.703 5.445 1 98.69 244 CYS A N 1
ATOM 1893 C CA . CYS A 1 244 ? 10.047 6.16 6.465 1 98.69 244 CYS A CA 1
ATOM 1894 C C . CYS A 1 244 ? 11.305 5.578 5.832 1 98.69 244 CYS A C 1
ATOM 1896 O O . CYS A 1 244 ? 11.234 4.945 4.773 1 98.69 244 CYS A O 1
ATOM 1898 N N . ALA A 1 245 ? 12.383 5.805 6.445 1 97.12 245 ALA A N 1
ATOM 1899 C CA . ALA A 1 245 ? 13.656 5.27 5.965 1 97.12 245 ALA A CA 1
ATOM 1900 C C . ALA A 1 245 ? 14.508 4.75 7.121 1 97.12 245 ALA A C 1
ATOM 1902 O O . ALA A 1 245 ? 14.523 5.34 8.203 1 97.12 245 ALA A O 1
ATOM 1903 N N . LYS A 1 246 ? 15.133 3.682 6.902 1 95.25 246 LYS A N 1
ATOM 1904 C CA . LYS A 1 246 ? 16.094 3.145 7.855 1 95.25 246 LYS A CA 1
ATOM 1905 C C . LYS A 1 246 ? 17.484 3.729 7.621 1 95.25 246 LYS A C 1
ATOM 1907 O O . LYS A 1 246 ? 18.141 3.408 6.629 1 95.25 246 LYS A O 1
ATOM 1912 N N . LEU A 1 247 ? 17.891 4.594 8.422 1 94.94 247 LEU A N 1
ATOM 1913 C CA . LEU A 1 247 ? 19.188 5.262 8.336 1 94.94 247 LEU A CA 1
ATOM 1914 C C . LEU A 1 247 ? 20.094 4.855 9.5 1 94.94 247 LEU A C 1
ATOM 1916 O O . LEU A 1 247 ? 19.703 4.992 10.664 1 94.94 247 LEU A O 1
ATOM 1920 N N . GLU A 1 248 ? 21.219 4.289 9.141 1 91.62 248 GLU A N 1
ATOM 1921 C CA . GLU A 1 248 ? 22.188 3.816 10.141 1 91.62 248 GLU A CA 1
ATOM 1922 C C . GLU A 1 248 ? 21.531 2.842 11.117 1 91.62 248 GLU A C 1
ATOM 1924 O O . GLU A 1 248 ? 21.688 2.973 12.328 1 91.62 248 GLU A O 1
ATOM 1929 N N . GLY A 1 249 ? 20.656 2.021 10.641 1 91.31 249 GLY A N 1
ATOM 1930 C CA . GLY A 1 249 ? 20.078 0.914 11.391 1 91.31 249 GLY A CA 1
ATOM 1931 C C . GLY A 1 249 ? 18.828 1.295 12.148 1 91.31 249 GLY A C 1
ATOM 1932 O O . GLY A 1 249 ? 18.219 0.454 12.812 1 91.31 249 GLY A O 1
ATOM 1933 N N . GLN A 1 250 ? 18.469 2.543 11.984 1 95.56 250 GLN A N 1
ATOM 1934 C CA . GLN A 1 250 ? 17.281 3.008 12.711 1 95.56 250 GLN A CA 1
ATOM 1935 C C . GLN A 1 250 ? 16.234 3.561 11.75 1 95.56 250 GLN A C 1
ATOM 1937 O O . GLN A 1 250 ? 16.578 4.254 10.789 1 95.56 250 GLN A O 1
ATOM 1942 N N . TRP A 1 251 ? 14.953 3.217 12.039 1 97.81 251 TRP A N 1
ATOM 1943 C CA . TRP A 1 251 ? 13.852 3.76 11.258 1 97.81 251 TRP A CA 1
ATOM 1944 C C . TRP A 1 251 ? 13.508 5.18 11.703 1 97.81 251 TRP A C 1
ATOM 1946 O O . TRP A 1 251 ? 13.461 5.465 12.898 1 97.81 251 TRP A O 1
ATOM 1956 N N . TRP A 1 252 ? 13.266 6.047 10.766 1 98.56 252 TRP A N 1
ATOM 1957 C CA . TRP A 1 252 ? 12.852 7.43 10.961 1 98.56 252 TRP A CA 1
ATOM 1958 C C . TRP A 1 252 ? 11.695 7.785 10.031 1 98.56 252 TRP A C 1
ATOM 1960 O O . TRP A 1 252 ? 11.562 7.215 8.945 1 98.56 252 TRP A O 1
ATOM 1970 N N . ILE A 1 253 ? 10.891 8.672 10.461 1 98.81 253 ILE A N 1
ATOM 1971 C CA . ILE A 1 253 ? 10.102 9.43 9.5 1 98.81 253 ILE A CA 1
ATOM 1972 C C . ILE A 1 253 ? 10.953 10.547 8.891 1 98.81 253 ILE A C 1
ATOM 1974 O O . ILE A 1 253 ? 11.438 11.43 9.609 1 98.81 253 ILE A O 1
ATOM 1978 N N . VAL A 1 254 ? 11.109 10.547 7.586 1 97.94 254 VAL A N 1
ATOM 1979 C CA . VAL A 1 254 ? 12.016 11.5 6.961 1 97.94 254 VAL A CA 1
ATOM 1980 C C . VAL A 1 254 ? 11.219 12.562 6.211 1 97.94 254 VAL A C 1
ATOM 1982 O O . VAL A 1 254 ? 11.742 13.641 5.91 1 97.94 254 VAL A O 1
ATOM 1985 N N . HIS A 1 255 ? 10.008 12.242 5.867 1 97.81 255 HIS A N 1
ATOM 1986 C CA . HIS A 1 255 ? 9.086 13.219 5.297 1 97.81 255 HIS A CA 1
ATOM 1987 C C . HIS A 1 255 ? 7.652 12.945 5.75 1 97.81 255 HIS A C 1
ATOM 1989 O O . HIS A 1 255 ? 7.238 11.789 5.852 1 97.81 255 HIS A O 1
ATOM 1995 N N . LYS A 1 256 ? 6.945 13.961 5.988 1 98.38 256 LYS A N 1
ATOM 1996 C CA . LYS A 1 256 ? 5.508 13.891 6.227 1 98.38 256 LYS A CA 1
ATOM 1997 C C . LYS A 1 256 ? 4.758 14.906 5.367 1 98.38 256 LYS A C 1
ATOM 1999 O O . LYS A 1 256 ? 5.066 16.094 5.395 1 98.38 256 LYS A O 1
ATOM 2004 N N . SER A 1 257 ? 3.82 14.445 4.617 1 97.75 257 SER A N 1
ATOM 2005 C CA . SER A 1 257 ? 2.863 15.312 3.93 1 97.75 257 SER A CA 1
ATOM 2006 C C . SER A 1 257 ? 1.429 14.938 4.289 1 97.75 257 SER A C 1
ATOM 2008 O O . SER A 1 257 ? 1.145 13.781 4.621 1 97.75 257 SER A O 1
ATOM 2010 N N . SER A 1 258 ? 0.608 15.945 4.277 1 96.44 258 SER A N 1
ATOM 2011 C CA . SER A 1 258 ? -0.754 15.664 4.723 1 96.44 258 SER A CA 1
ATOM 2012 C C . SER A 1 258 ? -1.778 16.391 3.857 1 96.44 258 SER A C 1
ATOM 2014 O O . SER A 1 258 ? -1.46 17.406 3.23 1 96.44 258 SER A O 1
ATOM 2016 N N . CYS A 1 259 ? -2.953 15.812 3.76 1 94.44 259 CYS A N 1
ATOM 2017 C CA . CYS A 1 259 ? -4.184 16.5 3.389 1 94.44 259 CYS A CA 1
ATOM 2018 C C . CYS A 1 259 ? -5.242 16.359 4.477 1 94.44 259 CYS A C 1
ATOM 2020 O O . CYS A 1 259 ? -5.129 15.484 5.34 1 94.44 259 CYS A O 1
ATOM 2022 N N . SER A 1 260 ? -6.148 17.281 4.492 1 93.25 260 SER A N 1
ATOM 2023 C CA . SER A 1 260 ? -7.082 17.219 5.617 1 93.25 260 SER A CA 1
ATOM 2024 C C . SER A 1 260 ? -8.523 17.391 5.145 1 93.25 260 SER A C 1
ATOM 2026 O O . SER A 1 260 ? -8.773 17.938 4.078 1 93.25 260 SER A O 1
ATOM 2028 N N . GLN A 1 261 ? -9.438 16.859 5.902 1 91.31 261 GLN A N 1
ATOM 2029 C CA . GLN A 1 261 ? -10.883 17.047 5.82 1 91.31 261 GLN A CA 1
ATOM 2030 C C . GLN A 1 261 ? -11.461 17.453 7.168 1 91.31 261 GLN A C 1
ATOM 2032 O O . GLN A 1 261 ? -10.758 17.469 8.18 1 91.31 261 GLN A O 1
ATOM 2037 N N . GLN A 1 262 ? -12.711 17.859 7.082 1 91.81 262 GLN A N 1
ATOM 2038 C CA . GLN A 1 262 ? -13.375 18.203 8.336 1 91.81 262 GLN A CA 1
ATOM 2039 C C . GLN A 1 262 ? -13.5 16.984 9.25 1 91.81 262 GLN A C 1
ATOM 2041 O O . GLN A 1 262 ? -13.898 15.906 8.797 1 91.81 262 GLN A O 1
ATOM 2046 N N . HIS A 1 263 ? -13.109 17.188 10.438 1 92.12 263 HIS A N 1
ATOM 2047 C CA . HIS A 1 263 ? -13.273 16.125 11.422 1 92.12 263 HIS A CA 1
ATOM 2048 C C . HIS A 1 263 ? -14.75 15.82 11.656 1 92.12 263 HIS A C 1
ATOM 2050 O O . HIS A 1 263 ? -15.57 16.734 11.766 1 92.12 263 HIS A O 1
ATOM 2056 N N . PRO A 1 264 ? -15.117 14.594 11.758 1 86.69 264 PRO A N 1
ATOM 2057 C CA . PRO A 1 264 ? -16.531 14.227 11.891 1 86.69 264 PRO A CA 1
ATOM 2058 C C . PRO A 1 264 ? -17.156 14.773 13.164 1 86.69 264 PRO A C 1
ATOM 2060 O O . PRO A 1 264 ? -18.375 14.914 13.242 1 86.69 264 PRO A O 1
ATOM 2063 N N . MET A 1 265 ? -16.406 15.086 14.156 1 84.94 265 MET A N 1
ATOM 2064 C CA . MET A 1 265 ? -16.922 15.562 15.438 1 84.94 265 MET A CA 1
ATOM 2065 C C . MET A 1 265 ? -17.359 17.016 15.336 1 84.94 265 MET A C 1
ATOM 2067 O O . MET A 1 265 ? -17.984 17.547 16.25 1 84.94 265 MET A O 1
ATOM 2071 N N . VAL A 1 266 ? -16.938 17.766 14.375 1 84.62 266 VAL A N 1
ATOM 2072 C CA . VAL A 1 266 ? -17.344 19.156 14.211 1 84.62 266 VAL A CA 1
ATOM 2073 C C . VAL A 1 266 ? -18.844 19.234 14 1 84.62 266 VAL A C 1
ATOM 2075 O O . VAL A 1 266 ? -19.5 20.172 14.445 1 84.62 266 VAL A O 1
ATOM 2078 N N . GLN A 1 267 ? -19.5 18.406 13.305 1 68.69 267 GLN A N 1
ATOM 2079 C CA . GLN A 1 267 ? -20.953 18.406 13.078 1 68.69 267 GLN A CA 1
ATOM 2080 C C . GLN A 1 267 ? -21.703 18.141 14.375 1 68.69 267 GLN A C 1
ATOM 2082 O O . GLN A 1 267 ? -22.859 18.562 14.523 1 68.69 267 GLN A O 1
ATOM 2087 N N . VAL A 1 268 ? -21.234 17.5 15.312 1 53.19 268 VAL A N 1
ATOM 2088 C CA . VAL A 1 268 ? -21.938 17.125 16.531 1 53.19 268 VAL A CA 1
ATOM 2089 C C . VAL A 1 268 ? -22.125 18.359 17.406 1 53.19 268 VAL A C 1
ATOM 2091 O O . VAL A 1 268 ? -23.156 18.484 18.094 1 53.19 268 VAL A O 1
ATOM 2094 N N . GLU A 1 269 ? -21.219 19.312 17.547 1 49.19 269 GLU A N 1
ATOM 2095 C CA . GLU A 1 269 ? -21.422 20.391 18.5 1 49.19 269 GLU A CA 1
ATOM 2096 C C . GLU A 1 269 ? -22.406 21.422 17.969 1 49.19 269 GLU A C 1
ATOM 2098 O O . GLU A 1 269 ? -22.922 22.25 18.734 1 49.19 269 GLU A O 1
ATOM 2103 N N . CYS A 1 270 ? -22.547 21.766 16.703 1 41.25 270 CYS A N 1
ATOM 2104 C CA . CYS A 1 270 ? -23.484 22.859 16.422 1 41.25 270 CYS A CA 1
ATOM 2105 C C . CYS A 1 270 ? -24.922 22.422 16.688 1 41.25 270 CYS A C 1
ATOM 2107 O O . CYS A 1 270 ? -25.859 23.188 16.438 1 41.25 270 CYS A O 1
ATOM 2109 N N . LYS A 1 271 ? -25.234 21.203 17.078 1 37.34 271 LYS A N 1
ATOM 2110 C CA . LYS A 1 271 ? -26.625 21.062 17.484 1 37.34 271 LYS A CA 1
ATOM 2111 C C . LYS A 1 271 ? -26.797 21.375 18.984 1 37.34 271 LYS A C 1
ATOM 2113 O O . LYS A 1 271 ? -25.953 20.969 19.797 1 37.34 271 LYS A O 1
ATOM 2118 N N . MET B 1 1 ? -1.291 5.336 -21.422 1 65.31 1 MET B N 1
ATOM 2119 C CA . MET B 1 1 ? -0.405 4.566 -20.547 1 65.31 1 MET B CA 1
ATOM 2120 C C . MET B 1 1 ? -1.149 3.396 -19.922 1 65.31 1 MET B C 1
ATOM 2122 O O . MET B 1 1 ? -2.379 3.404 -19.844 1 65.31 1 MET B O 1
ATOM 2126 N N . THR B 1 2 ? -0.444 2.275 -19.688 1 74.06 2 THR B N 1
ATOM 2127 C CA . THR B 1 2 ? -1.012 1.032 -19.172 1 74.06 2 THR B CA 1
ATOM 2128 C C . THR B 1 2 ? -1.936 1.308 -18 1 74.06 2 THR B C 1
ATOM 2130 O O . THR B 1 2 ? -3.018 0.725 -17.891 1 74.06 2 THR B O 1
ATOM 2133 N N . GLU B 1 3 ? -1.67 2.238 -17.203 1 75.56 3 GLU B N 1
ATOM 2134 C CA . GLU B 1 3 ? -2.453 2.516 -16.016 1 75.56 3 GLU B CA 1
ATOM 2135 C C . GLU B 1 3 ? -3.809 3.121 -16.359 1 75.56 3 GLU B C 1
ATOM 2137 O O . GLU B 1 3 ? -4.82 2.805 -15.734 1 75.56 3 GLU B O 1
ATOM 2142 N N . ASP B 1 4 ? -3.787 4.004 -17.328 1 77.81 4 ASP B N 1
ATOM 2143 C CA . ASP B 1 4 ? -5.051 4.59 -17.766 1 77.81 4 ASP B CA 1
ATOM 2144 C C . ASP B 1 4 ? -6.012 3.516 -18.281 1 77.81 4 ASP B C 1
ATOM 2146 O O . ASP B 1 4 ? -7.215 3.582 -18.031 1 77.81 4 ASP B O 1
ATOM 2150 N N . VAL B 1 5 ? -5.438 2.625 -18.969 1 83.94 5 VAL B N 1
ATOM 2151 C CA . VAL B 1 5 ? -6.242 1.539 -19.516 1 83.94 5 VAL B CA 1
ATOM 2152 C C . VAL B 1 5 ? -6.816 0.692 -18.391 1 83.94 5 VAL B C 1
ATOM 2154 O O . VAL B 1 5 ? -8 0.347 -18.391 1 83.94 5 VAL B O 1
ATOM 2157 N N . VAL B 1 6 ? -6.004 0.418 -17.328 1 87.5 6 VAL B N 1
ATOM 2158 C CA . VAL B 1 6 ? -6.438 -0.38 -16.188 1 87.5 6 VAL B CA 1
ATOM 2159 C C . VAL B 1 6 ? -7.547 0.353 -15.438 1 87.5 6 VAL B C 1
ATOM 2161 O O . VAL B 1 6 ? -8.57 -0.244 -15.086 1 87.5 6 VAL B O 1
ATOM 2164 N N . ARG B 1 7 ? -7.383 1.566 -15.258 1 85.44 7 ARG B N 1
ATOM 2165 C CA . ARG B 1 7 ? -8.359 2.363 -14.523 1 85.44 7 ARG B CA 1
ATOM 2166 C C . ARG B 1 7 ? -9.695 2.41 -15.266 1 85.44 7 ARG B C 1
ATOM 2168 O O . ARG B 1 7 ? -10.758 2.279 -14.648 1 85.44 7 ARG B O 1
ATOM 2175 N N . LYS B 1 8 ? -9.562 2.725 -16.516 1 83.81 8 LYS B N 1
ATOM 2176 C CA . LYS B 1 8 ? -10.781 2.775 -17.328 1 83.81 8 LYS B CA 1
ATOM 2177 C C . LYS B 1 8 ? -11.523 1.446 -17.281 1 83.81 8 LYS B C 1
ATOM 2179 O O . LYS B 1 8 ? -12.75 1.422 -17.141 1 83.81 8 LYS B O 1
ATOM 2184 N N . ALA B 1 9 ? -10.781 0.384 -17.422 1 87.69 9 ALA B N 1
ATOM 2185 C CA . ALA B 1 9 ? -11.391 -0.943 -17.344 1 87.69 9 ALA B CA 1
ATOM 2186 C C . ALA B 1 9 ? -12.031 -1.182 -15.977 1 87.69 9 ALA B C 1
ATOM 2188 O O . ALA B 1 9 ? -13.156 -1.673 -15.891 1 87.69 9 ALA B O 1
ATOM 2189 N N . ALA B 1 10 ? -11.289 -0.818 -14.922 1 88.44 10 ALA B N 1
ATOM 2190 C CA . ALA B 1 10 ? -11.805 -0.995 -13.562 1 88.44 10 ALA B CA 1
ATOM 2191 C C . ALA B 1 10 ? -13.078 -0.181 -13.352 1 88.44 10 ALA B C 1
ATOM 2193 O O . ALA B 1 10 ? -14.039 -0.67 -12.758 1 88.44 10 ALA B O 1
ATOM 2194 N N . ARG B 1 11 ? -13.031 1.011 -13.836 1 84.56 11 ARG B N 1
ATOM 2195 C CA . ARG B 1 11 ? -14.203 1.871 -13.719 1 84.56 11 ARG B CA 1
ATOM 2196 C C . ARG B 1 11 ? -15.414 1.254 -14.43 1 84.56 11 ARG B C 1
ATOM 2198 O O . ARG B 1 11 ? -16.531 1.287 -13.906 1 84.56 11 ARG B O 1
ATOM 2205 N N . SER B 1 12 ? -15.141 0.781 -15.578 1 83.75 12 SER B N 1
ATOM 2206 C CA . SER B 1 12 ? -16.219 0.14 -16.328 1 83.75 12 SER B CA 1
ATOM 2207 C C . SER B 1 12 ? -16.797 -1.049 -15.57 1 83.75 12 SER B C 1
ATOM 2209 O O . SER B 1 12 ? -18 -1.271 -15.586 1 83.75 12 SER B O 1
ATOM 2211 N N . CYS B 1 13 ? -15.953 -1.814 -14.914 1 86.19 13 CYS B N 1
ATOM 2212 C CA . CYS B 1 13 ? -16.406 -2.945 -14.117 1 86.19 13 CYS B CA 1
ATOM 2213 C C . CYS B 1 13 ? -17.312 -2.482 -12.969 1 86.19 13 CYS B C 1
ATOM 2215 O O . CYS B 1 13 ? -18.422 -2.99 -12.805 1 86.19 13 CYS B O 1
ATOM 2217 N N . VAL B 1 14 ? -16.844 -1.479 -12.234 1 83.94 14 VAL B N 1
ATOM 2218 C CA . VAL B 1 14 ? -17.578 -0.984 -11.078 1 83.94 14 VAL B CA 1
ATOM 2219 C C . VAL B 1 14 ? -18.922 -0.403 -11.523 1 83.94 14 VAL B C 1
ATOM 2221 O O . VAL B 1 14 ? -19.953 -0.639 -10.883 1 83.94 14 VAL B O 1
ATOM 2224 N N . HIS B 1 15 ? -18.812 0.306 -12.594 1 79.06 15 HIS B N 1
ATOM 2225 C CA . HIS B 1 15 ? -20.047 0.883 -13.133 1 79.06 15 HIS B CA 1
ATOM 2226 C C . HIS B 1 15 ? -21.062 -0.203 -13.477 1 79.06 15 HIS B C 1
ATOM 2228 O O . HIS B 1 15 ? -22.25 -0.034 -13.242 1 79.06 15 HIS B O 1
ATOM 2234 N N . SER B 1 16 ? -20.625 -1.229 -14.062 1 79.88 16 SER B N 1
ATOM 2235 C CA . SER B 1 16 ? -21.531 -2.318 -14.438 1 79.88 16 SER B CA 1
ATOM 2236 C C . SER B 1 16 ? -22.156 -2.967 -13.211 1 79.88 16 SER B C 1
ATOM 2238 O O . SER B 1 16 ? -23.312 -3.395 -13.242 1 79.88 16 SER B O 1
ATOM 2240 N N . TRP B 1 17 ? -21.453 -3.066 -12.141 1 80 17 TRP B N 1
ATOM 2241 C CA . TRP B 1 17 ? -21.938 -3.725 -10.93 1 80 17 TRP B CA 1
ATOM 2242 C C . TRP B 1 17 ? -22.859 -2.809 -10.141 1 80 17 TRP B C 1
ATOM 2244 O O . TRP B 1 17 ? -23.688 -3.277 -9.352 1 80 17 TRP B O 1
ATOM 2254 N N . MET B 1 18 ? -22.797 -1.542 -10.328 1 75.62 18 MET B N 1
ATOM 2255 C CA . MET B 1 18 ? -23.531 -0.603 -9.484 1 75.62 18 MET B CA 1
ATOM 2256 C C . MET B 1 18 ? -24.75 -0.048 -10.227 1 75.62 18 MET B C 1
ATOM 2258 O O . MET B 1 18 ? -25.453 0.828 -9.711 1 75.62 18 MET B O 1
ATOM 2262 N N . GLN B 1 19 ? -25 -0.446 -11.352 1 68.94 19 GLN B N 1
ATOM 2263 C CA . GLN B 1 19 ? -26.172 0.002 -12.094 1 68.94 19 GLN B CA 1
ATOM 2264 C C . GLN B 1 19 ? -27.453 -0.433 -11.398 1 68.94 19 GLN B C 1
ATOM 2266 O O . GLN B 1 19 ? -27.547 -1.558 -10.898 1 68.94 19 GLN B O 1
ATOM 2271 N N . PRO B 1 20 ? -28.406 0.635 -11.156 1 59.75 20 PRO B N 1
ATOM 2272 C CA . PRO B 1 20 ? -29.688 0.318 -10.523 1 59.75 20 PRO B CA 1
ATOM 2273 C C . PRO B 1 20 ? -30.438 -0.795 -11.234 1 59.75 20 PRO B C 1
ATOM 2275 O O . PRO B 1 20 ? -30.266 -0.997 -12.438 1 59.75 20 PRO B O 1
ATOM 2278 N N . PRO B 1 21 ? -31.422 -1.354 -10.297 1 52.72 21 PRO B N 1
ATOM 2279 C CA . PRO B 1 21 ? -32.344 -2.328 -10.859 1 52.72 21 PRO B CA 1
ATOM 2280 C C . PRO B 1 21 ? -33.344 -1.696 -11.836 1 52.72 21 PRO B C 1
ATOM 2282 O O . PRO B 1 21 ? -33.844 -0.589 -11.586 1 52.72 21 PRO B O 1
ATOM 2285 N N . GLY B 1 22 ? -33.469 -2.109 -12.992 1 54.03 22 GLY B N 1
ATOM 2286 C CA . GLY B 1 22 ? -34.406 -1.69 -14 1 54.03 22 GLY B CA 1
ATOM 2287 C C . GLY B 1 22 ? -33.781 -1.296 -15.312 1 54.03 22 GLY B C 1
ATOM 2288 O O . GLY B 1 22 ? -34.469 -1.08 -16.312 1 54.03 22 GLY B O 1
ATOM 2289 N N . GLU B 1 23 ? -32.688 -0.686 -14.992 1 51.72 23 GLU B N 1
ATOM 2290 C CA . GLU B 1 23 ? -32.156 -0.451 -16.328 1 51.72 23 GLU B CA 1
ATOM 2291 C C . GLU B 1 23 ? -31.766 -1.764 -17 1 51.72 23 GLU B C 1
ATOM 2293 O O . GLU B 1 23 ? -31.531 -2.77 -16.328 1 51.72 23 GLU B O 1
ATOM 2298 N N . GLY B 1 24 ? -31.938 -1.822 -18.312 1 45.47 24 GLY B N 1
ATOM 2299 C CA . GLY B 1 24 ? -31.719 -2.965 -19.188 1 45.47 24 GLY B CA 1
ATOM 2300 C C . GLY B 1 24 ? -30.547 -3.832 -18.766 1 45.47 24 GLY B C 1
ATOM 2301 O O . GLY B 1 24 ? -29.922 -3.574 -17.719 1 45.47 24 GLY B O 1
ATOM 2302 N N . LYS B 1 25 ? -30.406 -4.883 -19.531 1 47.56 25 LYS B N 1
ATOM 2303 C CA . LYS B 1 25 ? -29.391 -5.938 -19.469 1 47.56 25 LYS B CA 1
ATOM 2304 C C . LYS B 1 25 ? -28.031 -5.371 -19.094 1 47.56 25 LYS B C 1
ATOM 2306 O O . LYS B 1 25 ? -27.562 -4.41 -19.703 1 47.56 25 LYS B O 1
ATOM 2311 N N . VAL B 1 26 ? -27.719 -5.652 -17.766 1 51.34 26 VAL B N 1
ATOM 2312 C CA . VAL B 1 26 ? -26.328 -5.391 -17.438 1 51.34 26 VAL B CA 1
ATOM 2313 C C . VAL B 1 26 ? -25.453 -5.68 -18.656 1 51.34 26 VAL B C 1
ATOM 2315 O O . VAL B 1 26 ? -25.406 -6.812 -19.156 1 51.34 26 VAL B O 1
ATOM 2318 N N . GLN B 1 27 ? -25.203 -4.637 -19.438 1 54.47 27 GLN B N 1
ATOM 2319 C CA . GLN B 1 27 ? -24.281 -4.887 -20.547 1 54.47 27 GLN B CA 1
ATOM 2320 C C . GLN B 1 27 ? -22.984 -5.504 -20.047 1 54.47 27 GLN B C 1
ATOM 2322 O O . GLN B 1 27 ? -22.344 -4.977 -19.125 1 54.47 27 GLN B O 1
ATOM 2327 N N . ALA B 1 28 ? -22.906 -6.797 -20.297 1 56.16 28 ALA B N 1
ATOM 2328 C CA . ALA B 1 28 ? -21.625 -7.453 -20.078 1 56.16 28 ALA B CA 1
ATOM 2329 C C . ALA B 1 28 ? -20.469 -6.555 -20.516 1 56.16 28 ALA B C 1
ATOM 2331 O O . ALA B 1 28 ? -20.453 -6.047 -21.641 1 56.16 28 ALA B O 1
ATOM 2332 N N . VAL B 1 29 ? -19.734 -6.156 -19.469 1 77.56 29 VAL B N 1
ATOM 2333 C CA . VAL B 1 29 ? -18.547 -5.363 -19.812 1 77.56 29 VAL B CA 1
ATOM 2334 C C . VAL B 1 29 ? -17.375 -6.293 -20.109 1 77.56 29 VAL B C 1
ATOM 2336 O O . VAL B 1 29 ? -17.125 -7.242 -19.359 1 77.56 29 VAL B O 1
ATOM 2339 N N . ASP B 1 30 ? -16.828 -6.195 -21.25 1 83.81 30 ASP B N 1
ATOM 2340 C CA . ASP B 1 30 ? -15.734 -7.012 -21.766 1 83.81 30 ASP B CA 1
ATOM 2341 C C . ASP B 1 30 ? -14.539 -7.012 -20.812 1 83.81 30 ASP B C 1
ATOM 2343 O O . ASP B 1 30 ? -13.703 -7.91 -20.844 1 83.81 30 ASP B O 1
ATOM 2347 N N . CYS B 1 31 ? -14.609 -6.105 -19.844 1 89.62 31 CYS B N 1
ATOM 2348 C CA . CYS B 1 31 ? -13.445 -5.988 -18.969 1 89.62 31 CYS B CA 1
ATOM 2349 C C . CYS B 1 31 ? -13.625 -6.832 -17.719 1 89.62 31 CYS B C 1
ATOM 2351 O O . CYS B 1 31 ? -12.766 -6.82 -16.828 1 89.62 31 CYS B O 1
ATOM 2353 N N . ILE B 1 32 ? -14.703 -7.52 -17.641 1 90.88 32 ILE B N 1
ATOM 2354 C CA . ILE B 1 32 ? -14.883 -8.5 -16.562 1 90.88 32 ILE B CA 1
ATOM 2355 C C . ILE B 1 32 ? -14.664 -9.906 -17.125 1 90.88 32 ILE B C 1
ATOM 2357 O O . ILE B 1 32 ? -15.367 -10.336 -18.031 1 90.88 32 ILE B O 1
ATOM 2361 N N . HIS B 1 33 ? -13.734 -10.555 -16.594 1 91.56 33 HIS B N 1
ATOM 2362 C CA . HIS B 1 33 ? -13.492 -11.922 -17.031 1 91.56 33 HIS B CA 1
ATOM 2363 C C . HIS B 1 33 ? -14.672 -12.828 -16.703 1 91.56 33 HIS B C 1
ATOM 2365 O O . HIS B 1 33 ? -15.328 -12.648 -15.672 1 91.56 33 HIS B O 1
ATOM 2371 N N . GLU B 1 34 ? -14.891 -13.797 -17.453 1 88.12 34 GLU B N 1
ATOM 2372 C CA . GLU B 1 34 ? -16.047 -14.672 -17.281 1 88.12 34 GLU B CA 1
ATOM 2373 C C . GLU B 1 34 ? -15.977 -15.438 -15.969 1 88.12 34 GLU B C 1
ATOM 2375 O O . GLU B 1 34 ? -17 -15.82 -15.414 1 88.12 34 GLU B O 1
ATOM 2380 N N . LYS B 1 35 ? -14.836 -15.617 -15.406 1 90.06 35 LYS B N 1
ATOM 2381 C CA . LYS B 1 35 ? -14.648 -16.344 -14.156 1 90.06 35 LYS B CA 1
ATOM 2382 C C . LYS B 1 35 ? -14.328 -15.391 -13.008 1 90.06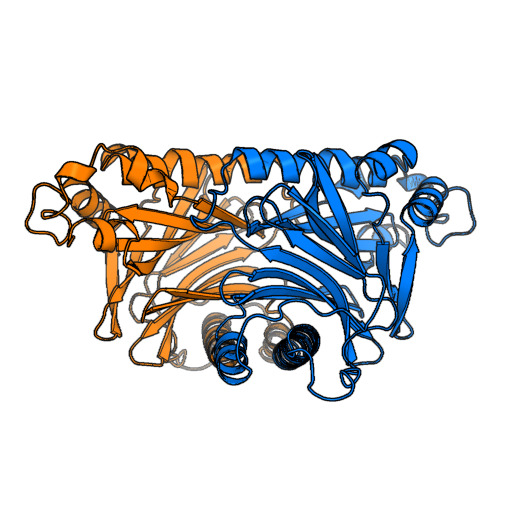 35 LYS B C 1
ATOM 2384 O O . LYS B 1 35 ? -13.742 -15.797 -12 1 90.06 35 LYS B O 1
ATOM 2389 N N . CYS B 1 36 ? -14.633 -14.18 -13.25 1 92.94 36 CYS B N 1
ATOM 2390 C CA . CYS B 1 36 ? -14.398 -13.203 -12.195 1 92.94 36 CYS B CA 1
ATOM 2391 C C . CYS B 1 36 ? -15.156 -13.578 -10.93 1 92.94 36 CYS B C 1
ATOM 2393 O O . CYS B 1 36 ? -16.312 -13.992 -10.984 1 92.94 36 CYS B O 1
ATOM 2395 N N . SER B 1 37 ? -14.484 -13.461 -9.805 1 92.62 37 SER B N 1
ATOM 2396 C CA . SER B 1 37 ? -15.086 -13.703 -8.5 1 92.62 37 SER B CA 1
ATOM 2397 C C . SER B 1 37 ? -15.312 -12.406 -7.738 1 92.62 37 SER B C 1
ATOM 2399 O O . SER B 1 37 ? -14.383 -11.609 -7.57 1 92.62 37 SER B O 1
ATOM 2401 N N . LEU B 1 38 ? -16.5 -12.203 -7.27 1 90.69 38 LEU B N 1
ATOM 2402 C CA . LEU B 1 38 ? -16.859 -11.008 -6.52 1 90.69 38 LEU B CA 1
ATOM 2403 C C . LEU B 1 38 ? -17.312 -11.375 -5.105 1 90.69 38 LEU B C 1
ATOM 2405 O O . LEU B 1 38 ? -18.172 -12.234 -4.922 1 90.69 38 LEU B O 1
ATOM 2409 N N . LEU B 1 39 ? -16.688 -10.789 -4.137 1 91.75 39 LEU B N 1
ATOM 2410 C CA . LEU B 1 39 ? -17.047 -10.945 -2.73 1 91.75 39 LEU B CA 1
ATOM 2411 C C . LEU B 1 39 ? -17.453 -9.609 -2.117 1 91.75 39 LEU B C 1
ATOM 2413 O O . LEU B 1 39 ? -16.75 -8.617 -2.262 1 91.75 39 LEU B O 1
ATOM 2417 N N . VAL B 1 40 ? -18.578 -9.57 -1.461 1 88.62 40 VAL B N 1
ATOM 2418 C CA . VAL B 1 40 ? -19.062 -8.359 -0.817 1 88.62 40 VAL B CA 1
ATOM 2419 C C . VAL B 1 40 ? -19.312 -8.617 0.666 1 88.62 40 VAL B C 1
ATOM 2421 O O . VAL B 1 40 ? -20.016 -9.562 1.024 1 88.62 40 VAL B O 1
ATOM 2424 N N . LEU B 1 41 ? -18.719 -7.793 1.445 1 89.5 41 LEU B N 1
ATOM 2425 C CA . LEU B 1 41 ? -18.922 -7.848 2.889 1 89.5 41 LEU B CA 1
ATOM 2426 C C . LEU B 1 41 ? -19.906 -6.781 3.334 1 89.5 41 LEU B C 1
ATOM 2428 O O . LEU B 1 41 ? -19.828 -5.625 2.916 1 89.5 41 LEU B O 1
ATOM 2432 N N . TYR B 1 42 ? -20.812 -7.16 4.172 1 83.44 42 TYR B N 1
ATOM 2433 C CA . TYR B 1 42 ? -21.844 -6.262 4.672 1 83.44 42 TYR B CA 1
ATOM 2434 C C . TYR B 1 42 ? -21.625 -5.938 6.145 1 83.44 42 TYR B C 1
ATOM 2436 O O . TYR B 1 42 ? -20.953 -6.68 6.855 1 83.44 42 TYR B O 1
ATOM 2444 N N . PRO B 1 43 ? -22.266 -4.734 6.465 1 79.31 43 PRO B N 1
ATOM 2445 C CA . PRO B 1 43 ? -22.234 -4.465 7.902 1 79.31 43 PRO B CA 1
ATOM 2446 C C . PRO B 1 43 ? -22.844 -5.59 8.727 1 79.31 43 PRO B C 1
ATOM 2448 O O . PRO B 1 43 ? -23.844 -6.191 8.312 1 79.31 43 PRO B O 1
ATOM 2451 N N . GLY B 1 44 ? -22.328 -6.043 9.844 1 76.75 44 GLY B N 1
ATOM 2452 C CA . GLY B 1 44 ? -22.859 -7.105 10.68 1 76.75 44 GLY B CA 1
ATOM 2453 C C . GLY B 1 44 ? -22.188 -8.438 10.469 1 76.75 44 GLY B C 1
ATOM 2454 O O . GLY B 1 44 ? -22.484 -9.414 11.156 1 76.75 44 GLY B O 1
ATOM 2455 N N . GLY B 1 45 ? -21.406 -8.508 9.469 1 78.81 45 GLY B N 1
ATOM 2456 C CA . GLY B 1 45 ? -20.562 -9.68 9.336 1 78.81 45 GLY B CA 1
ATOM 2457 C C . GLY B 1 45 ? -21 -10.609 8.219 1 78.81 45 GLY B C 1
ATOM 2458 O O . GLY B 1 45 ? -20.297 -11.562 7.879 1 78.81 45 GLY B O 1
ATOM 2459 N N . ASN B 1 46 ? -22.109 -10.367 7.594 1 86.12 46 ASN B N 1
ATOM 2460 C CA . ASN B 1 46 ? -22.547 -11.172 6.461 1 86.12 46 ASN B CA 1
ATOM 2461 C C . ASN B 1 46 ? -21.75 -10.844 5.199 1 86.12 46 ASN B C 1
ATOM 2463 O O . ASN B 1 46 ? -21.172 -9.766 5.094 1 86.12 46 ASN B O 1
ATOM 2467 N N . TYR B 1 47 ? -21.672 -11.914 4.305 1 88.5 47 TYR B N 1
ATOM 2468 C CA . TYR B 1 47 ? -21.016 -11.672 3.025 1 88.5 47 TYR B CA 1
ATOM 2469 C C . TYR B 1 47 ? -21.688 -12.461 1.906 1 88.5 47 TYR B C 1
ATOM 2471 O O . TYR B 1 47 ? -22.406 -13.422 2.166 1 88.5 47 TYR B O 1
ATOM 2479 N N . SER B 1 48 ? -21.578 -11.977 0.697 1 85.31 48 SER B N 1
ATOM 2480 C CA . SER B 1 48 ? -22.031 -12.648 -0.519 1 85.31 48 SER B CA 1
ATOM 2481 C C . SER B 1 48 ? -20.875 -12.836 -1.501 1 85.31 48 SER B C 1
ATOM 2483 O O . SER B 1 48 ? -19.969 -12.008 -1.575 1 85.31 48 SER B O 1
ATOM 2485 N N . SER B 1 49 ? -20.922 -13.945 -2.162 1 85 49 SER B N 1
ATOM 2486 C CA . SER B 1 49 ? -19.906 -14.242 -3.166 1 85 49 SER B CA 1
ATOM 2487 C C . SER B 1 49 ? -20.547 -14.688 -4.48 1 85 49 SER B C 1
ATOM 2489 O O . SER B 1 49 ? -21.531 -15.438 -4.484 1 85 49 SER B O 1
ATOM 2491 N N . TRP B 1 50 ? -20.047 -14.094 -5.531 1 80.56 50 TRP B N 1
ATOM 2492 C CA . TRP B 1 50 ? -20.531 -14.445 -6.859 1 80.56 50 TRP B CA 1
ATOM 2493 C C . TRP B 1 50 ? -19.375 -14.805 -7.789 1 80.56 50 TRP B C 1
ATOM 2495 O O . TRP B 1 50 ? -18.328 -14.18 -7.746 1 80.56 50 TRP B O 1
ATOM 2505 N N . ALA B 1 51 ? -19.531 -15.961 -8.5 1 68.81 51 ALA B N 1
ATOM 2506 C CA . ALA B 1 51 ? -18.547 -16.344 -9.508 1 68.81 51 ALA B CA 1
ATOM 2507 C C . ALA B 1 51 ? -18.844 -15.688 -10.852 1 68.81 51 ALA B C 1
ATOM 2509 O O . ALA B 1 51 ? -18.141 -15.938 -11.836 1 68.81 51 ALA B O 1
ATOM 2510 N N . LEU B 1 52 ? -19.891 -14.711 -10.781 1 62.34 52 LEU B N 1
ATOM 2511 C CA . LEU B 1 52 ? -20.281 -14.414 -12.156 1 62.34 52 LEU B CA 1
ATOM 2512 C C . LEU B 1 52 ? -20.328 -12.906 -12.383 1 62.34 52 LEU B C 1
ATOM 2514 O O . LEU B 1 52 ? -20.5 -12.133 -11.438 1 62.34 52 LEU B O 1
ATOM 2518 N N . LYS B 1 53 ? -20.047 -12.648 -13.672 1 60.03 53 LYS B N 1
ATOM 2519 C CA . LYS B 1 53 ? -20.094 -11.336 -14.312 1 60.03 53 LYS B CA 1
ATOM 2520 C C . LYS B 1 53 ? -21.359 -10.578 -13.891 1 60.03 53 LYS B C 1
ATOM 2522 O O . LYS B 1 53 ? -21.375 -9.344 -13.906 1 60.03 53 LYS B O 1
ATOM 2527 N N . GLN B 1 54 ? -22.281 -11.32 -13.398 1 61.25 54 GLN B N 1
ATOM 2528 C CA . GLN B 1 54 ? -23.547 -10.609 -13.281 1 61.25 54 GLN B CA 1
ATOM 2529 C C . GLN B 1 54 ? -23.844 -10.25 -11.828 1 61.25 54 GLN B C 1
ATOM 2531 O O . GLN B 1 54 ? -24.938 -10.477 -11.336 1 61.25 54 GLN B O 1
ATOM 2536 N N . ALA B 1 55 ? -22.906 -9.672 -11.148 1 63.06 55 ALA B N 1
ATOM 2537 C CA . ALA B 1 55 ? -23.203 -9.25 -9.781 1 63.06 55 ALA B CA 1
ATOM 2538 C C . ALA B 1 55 ? -23.75 -7.824 -9.75 1 63.06 55 ALA B C 1
ATOM 2540 O O . ALA B 1 55 ? -23.469 -7.031 -10.656 1 63.06 55 ALA B O 1
ATOM 2541 N N . LYS B 1 56 ? -24.812 -7.617 -8.992 1 64.25 56 LYS B N 1
ATOM 2542 C CA . LYS B 1 56 ? -25.312 -6.273 -8.727 1 64.25 56 LYS B CA 1
ATOM 2543 C C . LYS B 1 56 ? -24.906 -5.805 -7.328 1 64.25 56 LYS B C 1
ATOM 2545 O O . LYS B 1 56 ? -25.234 -6.449 -6.332 1 64.25 56 LYS B O 1
ATOM 2550 N N . LEU B 1 57 ? -23.891 -5.129 -7.41 1 64.75 57 LEU B N 1
ATOM 2551 C CA . LEU B 1 57 ? -23.453 -4.625 -6.117 1 64.75 57 LEU B CA 1
ATOM 2552 C C . LEU B 1 57 ? -24.5 -3.707 -5.504 1 64.75 57 LEU B C 1
ATOM 2554 O O . LEU B 1 57 ? -24.875 -3.873 -4.34 1 64.75 57 LEU B O 1
ATOM 2558 N N . PHE B 1 58 ? -24.422 -2.275 -5.73 1 55 58 PHE B N 1
ATOM 2559 C CA . PHE B 1 58 ? -25.125 -1.334 -4.863 1 55 58 PHE B CA 1
ATOM 2560 C C . PHE B 1 58 ? -26.219 -0.61 -5.621 1 55 58 PHE B C 1
ATOM 2562 O O . PHE B 1 58 ? -26.031 -0.194 -6.766 1 55 58 PHE B O 1
ATOM 2569 N N . THR B 1 59 ? -27.297 -1.013 -5.289 1 51.78 59 THR B N 1
ATOM 2570 C CA . THR B 1 59 ? -28.516 -0.426 -5.848 1 51.78 59 THR B CA 1
ATOM 2571 C C . THR B 1 59 ? -28.594 1.062 -5.523 1 51.78 59 THR B C 1
ATOM 2573 O O . THR B 1 59 ? -29.578 1.719 -5.832 1 51.78 59 THR B O 1
ATOM 2576 N N . PHE B 1 60 ? -27.734 1.622 -4.582 1 48.41 60 PHE B N 1
ATOM 2577 C CA . PHE B 1 60 ? -28.406 2.748 -3.943 1 48.41 60 PHE B CA 1
ATOM 2578 C C . PHE B 1 60 ? -28.062 4.055 -4.645 1 48.41 60 PHE B C 1
ATOM 2580 O O . PHE B 1 60 ? -28.453 5.133 -4.184 1 48.41 60 PHE B O 1
ATOM 2587 N N . CYS B 1 61 ? -27.094 4.156 -5.414 1 51.09 61 CYS B N 1
ATOM 2588 C CA . CYS B 1 61 ? -26.812 5.52 -5.848 1 51.09 61 CYS B CA 1
ATOM 2589 C C . CYS B 1 61 ? -27.359 5.766 -7.25 1 51.09 61 CYS B C 1
ATOM 2591 O O . CYS B 1 61 ? -27.453 4.84 -8.055 1 51.09 61 CYS B O 1
ATOM 2593 N N . SER B 1 62 ? -28.031 6.973 -7.387 1 54.31 62 SER B N 1
ATOM 2594 C CA . SER B 1 62 ? -28.406 7.395 -8.734 1 54.31 62 SER B CA 1
ATOM 2595 C C . SER B 1 62 ? -27.203 7.355 -9.68 1 54.31 62 SER B C 1
ATOM 2597 O O . SER B 1 62 ? -26.062 7.34 -9.227 1 54.31 62 SER B O 1
ATOM 2599 N N . GLU B 1 63 ? -27.406 7.086 -10.953 1 55.62 63 GLU B N 1
ATOM 2600 C CA . GLU B 1 63 ? -26.391 7.016 -12 1 55.62 63 GLU B CA 1
ATOM 2601 C C . GLU B 1 63 ? -25.438 8.203 -11.922 1 55.62 63 GLU B C 1
ATOM 2603 O O . GLU B 1 63 ? -24.234 8.055 -12.141 1 55.62 63 GLU B O 1
ATOM 2608 N N . PHE B 1 64 ? -25.969 9.375 -11.758 1 53.19 64 PHE B N 1
ATOM 2609 C CA . PHE B 1 64 ? -25.172 10.594 -11.68 1 53.19 64 PHE B CA 1
ATOM 2610 C C . PHE B 1 64 ? -24.219 10.547 -10.492 1 53.19 64 PHE B C 1
ATOM 2612 O O . PHE B 1 64 ? -23.031 10.844 -10.625 1 53.19 64 PHE B O 1
ATOM 2619 N N . GLU B 1 65 ? -24.719 10.164 -9.414 1 56.34 65 GLU B N 1
ATOM 2620 C CA . GLU B 1 65 ? -23.906 10.117 -8.203 1 56.34 65 GLU B CA 1
ATOM 2621 C C . GLU B 1 65 ? -22.781 9.086 -8.336 1 56.34 65 GLU B C 1
ATOM 2623 O O . GLU B 1 65 ? -21.656 9.336 -7.902 1 56.34 65 GLU B O 1
ATOM 2628 N N . LEU B 1 66 ? -23.156 8.219 -9.141 1 57.09 66 LEU B N 1
ATOM 2629 C CA . LEU B 1 66 ? -22.188 7.152 -9.336 1 57.09 66 LEU B CA 1
ATOM 2630 C C . LEU B 1 66 ? -21.031 7.617 -10.219 1 57.09 66 LEU B C 1
ATOM 2632 O O . LEU B 1 66 ? -19.875 7.316 -9.945 1 57.09 66 LEU B O 1
ATOM 2636 N N . LYS B 1 67 ? -21.406 8.273 -11.258 1 58.56 67 LYS B N 1
ATOM 2637 C CA . LYS B 1 67 ? -20.375 8.758 -12.172 1 58.56 67 LYS B CA 1
ATOM 2638 C C . LYS B 1 67 ? -19.375 9.656 -11.445 1 58.56 67 LYS B C 1
ATOM 2640 O O . LYS B 1 67 ? -18.172 9.539 -11.648 1 58.56 67 LYS B O 1
ATOM 2645 N N . VAL B 1 68 ? -19.906 10.547 -10.719 1 54.66 68 VAL B N 1
ATOM 2646 C CA . VAL B 1 68 ? -19.062 11.5 -10 1 54.66 68 VAL B CA 1
ATOM 2647 C C . VAL B 1 68 ? -18.188 10.758 -9 1 54.66 68 VAL B C 1
ATOM 2649 O O . VAL B 1 68 ? -17 11.07 -8.859 1 54.66 68 VAL B O 1
ATOM 2652 N N . LEU B 1 69 ? -18.828 9.789 -8.5 1 56.78 69 LEU B N 1
ATOM 2653 C CA . LEU B 1 69 ? -18.109 9.055 -7.461 1 56.78 69 LEU B CA 1
ATOM 2654 C C . LEU B 1 69 ? -16.984 8.227 -8.055 1 56.78 69 LEU B C 1
ATOM 2656 O O . LEU B 1 69 ? -15.891 8.164 -7.484 1 56.78 69 LEU B O 1
ATOM 2660 N N . LEU B 1 70 ? -17.312 7.734 -9.242 1 58.38 70 LEU B N 1
ATOM 2661 C CA . LEU B 1 70 ? -16.328 6.836 -9.828 1 58.38 70 LEU B CA 1
ATOM 2662 C C . LEU B 1 70 ? -15.141 7.621 -10.383 1 58.38 70 LEU B C 1
ATOM 2664 O O . LEU B 1 70 ? -14.023 7.105 -10.438 1 58.38 70 LEU B O 1
ATOM 2668 N N . GLU B 1 71 ? -15.398 8.766 -10.914 1 57.22 71 GLU B N 1
ATOM 2669 C CA . GLU B 1 71 ? -14.305 9.547 -11.492 1 57.22 71 GLU B CA 1
ATOM 2670 C C . GLU B 1 71 ? -13.344 10.031 -10.406 1 57.22 71 GLU B C 1
ATOM 2672 O O . GLU B 1 71 ? -12.172 10.281 -10.68 1 57.22 71 GLU B O 1
ATOM 2677 N N . SER B 1 72 ? -13.789 10.117 -9.234 1 52.97 72 SER B N 1
ATOM 2678 C CA . SER B 1 72 ? -12.961 10.789 -8.242 1 52.97 72 SER B CA 1
ATOM 2679 C C . SER B 1 72 ? -12.336 9.789 -7.273 1 52.97 72 SER B C 1
ATOM 2681 O O . SER B 1 72 ? -11.375 10.109 -6.578 1 52.97 72 SER B O 1
ATOM 2683 N N . ASN B 1 73 ? -12.781 8.469 -7.469 1 59.09 73 ASN B N 1
ATOM 2684 C CA . ASN B 1 73 ? -12.523 7.855 -6.168 1 59.09 73 ASN B CA 1
ATOM 2685 C C . ASN B 1 73 ? -11.625 6.629 -6.293 1 59.09 73 ASN B C 1
ATOM 2687 O O . ASN B 1 73 ? -11.578 5.793 -5.391 1 59.09 73 ASN B O 1
ATOM 2691 N N . PHE B 1 74 ? -10.938 6.5 -7.414 1 65.31 74 PHE B N 1
ATOM 2692 C CA . PHE B 1 74 ? -9.953 5.426 -7.312 1 65.31 74 PHE B CA 1
ATOM 2693 C C . PHE B 1 74 ? -8.703 5.902 -6.578 1 65.31 74 PHE B C 1
ATOM 2695 O O . PHE B 1 74 ? -7.98 6.762 -7.078 1 65.31 74 PHE B O 1
ATOM 2702 N N . GLN B 1 75 ? -8.547 5.289 -5.441 1 76.81 75 GLN B N 1
ATOM 2703 C CA . GLN B 1 75 ? -7.523 5.77 -4.516 1 76.81 75 GLN B CA 1
ATOM 2704 C C . GLN B 1 75 ? -6.129 5.383 -4.992 1 76.81 75 GLN B C 1
ATOM 2706 O O . GLN B 1 75 ? -5.188 6.172 -4.883 1 76.81 75 GLN B O 1
ATOM 2711 N N . SER B 1 76 ? -6.078 4.133 -5.617 1 87.75 76 SER B N 1
ATOM 2712 C CA . SER B 1 76 ? -4.746 3.734 -6.055 1 87.75 76 SER B CA 1
ATOM 2713 C C . SER B 1 76 ? -4.812 2.631 -7.102 1 87.75 76 SER B C 1
ATOM 2715 O O . SER B 1 76 ? -5.773 1.857 -7.137 1 87.75 76 SER B O 1
ATOM 2717 N N . VAL B 1 77 ? -3.895 2.688 -8 1 89.25 77 VAL B N 1
ATOM 2718 C CA . VAL B 1 77 ? -3.646 1.617 -8.961 1 89.25 77 VAL B CA 1
ATOM 2719 C C . VAL B 1 77 ? -2.186 1.177 -8.875 1 89.25 77 VAL B C 1
ATOM 2721 O O . VAL B 1 77 ? -1.275 2.002 -8.984 1 89.25 77 VAL B O 1
ATOM 2724 N N . LYS B 1 78 ? -2.014 -0.063 -8.602 1 92.81 78 LYS B N 1
ATOM 2725 C CA . LYS B 1 78 ? -0.694 -0.688 -8.625 1 92.81 78 LYS B CA 1
ATOM 2726 C C . LYS B 1 78 ? -0.563 -1.663 -9.789 1 92.81 78 LYS B C 1
ATOM 2728 O O . LYS B 1 78 ? -1.357 -2.598 -9.914 1 92.81 78 LYS B O 1
ATOM 2733 N N . ILE B 1 79 ? 0.387 -1.423 -10.602 1 89.75 79 ILE B N 1
ATOM 2734 C CA . ILE B 1 79 ? 0.651 -2.312 -11.727 1 89.75 79 ILE B CA 1
ATOM 2735 C C . ILE B 1 79 ? 1.938 -3.094 -11.477 1 89.75 79 ILE B C 1
ATOM 2737 O O . ILE B 1 79 ? 2.986 -2.504 -11.203 1 89.75 79 ILE B O 1
ATOM 2741 N N . LEU B 1 80 ? 1.785 -4.363 -11.539 1 88.31 80 LEU B N 1
ATOM 2742 C CA . LEU B 1 80 ? 2.924 -5.27 -11.414 1 88.31 80 LEU B CA 1
ATOM 2743 C C . LEU B 1 80 ? 3.336 -5.812 -12.773 1 88.31 80 LEU B C 1
ATOM 2745 O O . LEU B 1 80 ? 2.49 -6.262 -13.555 1 88.31 80 LEU B O 1
ATOM 2749 N N . ASN B 1 81 ? 4.613 -5.582 -12.992 1 79.06 81 ASN B N 1
ATOM 2750 C CA . ASN B 1 81 ? 5.184 -6.16 -14.203 1 79.06 81 ASN B CA 1
ATOM 2751 C C . ASN B 1 81 ? 6.258 -7.195 -13.875 1 79.06 81 ASN B C 1
ATOM 2753 O O . ASN B 1 81 ? 7.254 -6.879 -13.227 1 79.06 81 ASN B O 1
ATOM 2757 N N . ALA B 1 82 ? 5.926 -8.391 -14.141 1 71.81 82 ALA B N 1
ATOM 2758 C CA . ALA B 1 82 ? 6.898 -9.469 -13.977 1 71.81 82 ALA B CA 1
ATOM 2759 C C . ALA B 1 82 ? 7.082 -10.242 -15.281 1 71.81 82 ALA B C 1
ATOM 2761 O O . ALA B 1 82 ? 6.195 -10.992 -15.695 1 71.81 82 ALA B O 1
ATOM 2762 N N . GLY B 1 83 ? 8.164 -10.031 -15.844 1 65.69 83 GLY B N 1
ATOM 2763 C CA . GLY B 1 83 ? 8.352 -10.617 -17.156 1 65.69 83 GLY B CA 1
ATOM 2764 C C . GLY B 1 83 ? 7.395 -10.07 -18.203 1 65.69 83 GLY B C 1
ATOM 2765 O O . GLY B 1 83 ? 7.309 -8.852 -18.391 1 65.69 83 GLY B O 1
ATOM 2766 N N . ASN B 1 84 ? 6.707 -11.031 -18.812 1 64.75 84 ASN B N 1
ATOM 2767 C CA . ASN B 1 84 ? 5.77 -10.648 -19.875 1 64.75 84 ASN B CA 1
ATOM 2768 C C . ASN B 1 84 ? 4.336 -10.594 -19.344 1 64.75 84 ASN B C 1
ATOM 2770 O O . ASN B 1 84 ? 3.391 -10.492 -20.125 1 64.75 84 ASN B O 1
ATOM 2774 N N . LYS B 1 85 ? 4.277 -10.664 -18.094 1 74.88 85 LYS B N 1
ATOM 2775 C CA . LYS B 1 85 ? 2.936 -10.703 -17.531 1 74.88 85 LYS B CA 1
ATOM 2776 C C . LYS B 1 85 ? 2.705 -9.523 -16.578 1 74.88 85 LYS B C 1
ATOM 2778 O O . LYS B 1 85 ? 3.65 -9.008 -15.977 1 74.88 85 LYS B O 1
ATOM 2783 N N . SER B 1 86 ? 1.423 -9.133 -16.656 1 84.75 86 SER B N 1
ATOM 2784 C CA . SER B 1 86 ? 1.106 -8 -15.789 1 84.75 86 SER B CA 1
ATOM 2785 C C . SER B 1 86 ? -0.184 -8.242 -15.016 1 84.75 86 SER B C 1
ATOM 2787 O O . SER B 1 86 ? -1.095 -8.914 -15.508 1 84.75 86 SER B O 1
ATOM 2789 N N . ALA B 1 87 ? -0.175 -7.891 -13.836 1 92.88 87 ALA B N 1
ATOM 2790 C CA . ALA B 1 87 ? -1.34 -7.836 -12.961 1 92.88 87 ALA B CA 1
ATOM 2791 C C . ALA B 1 87 ? -1.476 -6.461 -12.312 1 92.88 87 ALA B C 1
ATOM 2793 O O . ALA B 1 87 ? -0.511 -5.695 -12.258 1 92.88 87 ALA B O 1
ATOM 2794 N N . ALA B 1 88 ? -2.668 -6.172 -11.938 1 94.06 88 ALA B N 1
ATOM 2795 C CA . ALA B 1 88 ? -2.867 -4.875 -11.305 1 94.06 88 ALA B CA 1
ATOM 2796 C C . ALA B 1 88 ? -3.842 -4.98 -10.133 1 94.06 88 ALA B C 1
ATOM 2798 O O . ALA B 1 88 ? -4.82 -5.727 -10.203 1 94.06 88 ALA B O 1
ATOM 2799 N N . ALA B 1 89 ? -3.584 -4.293 -9.086 1 96.31 89 ALA B N 1
ATOM 2800 C CA . ALA B 1 89 ? -4.508 -4.086 -7.969 1 96.31 89 ALA B CA 1
ATOM 2801 C C . ALA B 1 89 ? -5.09 -2.678 -7.992 1 96.31 89 ALA B C 1
ATOM 2803 O O . ALA B 1 89 ? -4.355 -1.697 -8.133 1 96.31 89 ALA B O 1
ATOM 2804 N N . VAL B 1 90 ? -6.379 -2.568 -7.891 1 93.38 90 VAL B N 1
ATOM 2805 C CA . VAL B 1 90 ? -7.074 -1.285 -7.91 1 93.38 90 VAL B CA 1
ATOM 2806 C C . VAL B 1 90 ? -7.824 -1.084 -6.598 1 93.38 90 VAL B C 1
ATOM 2808 O O . VAL B 1 90 ? -8.695 -1.886 -6.242 1 93.38 90 VAL B O 1
ATOM 2811 N N . HIS B 1 91 ? -7.465 -0.053 -5.891 1 94.38 91 HIS B N 1
ATOM 2812 C CA . HIS B 1 91 ? -8.188 0.337 -4.684 1 94.38 91 HIS B CA 1
ATOM 2813 C C . HIS B 1 91 ? -9.391 1.208 -5.02 1 94.38 91 HIS B C 1
ATOM 2815 O O . HIS B 1 91 ? -9.242 2.305 -5.562 1 94.38 91 HIS B O 1
ATOM 2821 N N . VAL B 1 92 ? -10.484 0.715 -4.633 1 87.31 92 VAL B N 1
ATOM 2822 C CA . VAL B 1 92 ? -11.734 1.406 -4.957 1 87.31 92 VAL B CA 1
ATOM 2823 C C . VAL B 1 92 ? -12.352 1.984 -3.688 1 87.31 92 VAL B C 1
ATOM 2825 O O . VAL B 1 92 ? -12.461 1.291 -2.672 1 87.31 92 VAL B O 1
ATOM 2828 N N . SER B 1 93 ? -12.617 3.203 -3.674 1 83.12 93 SER B N 1
ATOM 2829 C CA . SER B 1 93 ? -13.383 3.881 -2.629 1 83.12 93 SER B CA 1
ATOM 2830 C C . SER B 1 93 ? -14.5 4.73 -3.225 1 83.12 93 SER B C 1
ATOM 2832 O O . SER B 1 93 ? -14.242 5.797 -3.783 1 83.12 93 SER B O 1
ATOM 2834 N N . VAL B 1 94 ? -15.68 4.27 -3.145 1 75.75 94 VAL B N 1
ATOM 2835 C CA . VAL B 1 94 ? -16.844 4.945 -3.689 1 75.75 94 VAL B CA 1
ATOM 2836 C C . VAL B 1 94 ? -17.938 5.023 -2.625 1 75.75 94 VAL B C 1
ATOM 2838 O O . VAL B 1 94 ? -18.594 4.02 -2.322 1 75.75 94 VAL B O 1
ATOM 2841 N N . GLY B 1 95 ? -18.094 6.227 -2.094 1 71.94 95 GLY B N 1
ATOM 2842 C CA . GLY B 1 95 ? -19.047 6.34 -1.003 1 71.94 95 GLY B CA 1
ATOM 2843 C C . GLY B 1 95 ? -18.719 5.434 0.169 1 71.94 95 GLY B C 1
ATOM 2844 O O . GLY B 1 95 ? -17.609 5.449 0.682 1 71.94 95 GLY B O 1
ATOM 2845 N N . PRO B 1 96 ? -19.719 4.633 0.553 1 73.25 96 PRO B N 1
ATOM 2846 C CA . PRO B 1 96 ? -19.484 3.736 1.688 1 73.25 96 PRO B CA 1
ATOM 2847 C C . PRO B 1 96 ? -18.812 2.426 1.278 1 73.25 96 PRO B C 1
ATOM 2849 O O . PRO B 1 96 ? -18.578 1.559 2.123 1 73.25 96 PRO B O 1
ATOM 2852 N N . VAL B 1 97 ? -18.562 2.307 0.009 1 79.88 97 VAL B N 1
ATOM 2853 C CA . VAL B 1 97 ? -18.016 1.055 -0.486 1 79.88 97 VAL B CA 1
ATOM 2854 C C . VAL B 1 97 ? -16.5 1.207 -0.688 1 79.88 97 VAL B C 1
ATOM 2856 O O . VAL B 1 97 ? -16.047 2.139 -1.358 1 79.88 97 VAL B O 1
ATOM 2859 N N . ASN B 1 98 ? -15.773 0.357 -0.042 1 88 98 ASN B N 1
ATOM 2860 C CA . ASN B 1 98 ? -14.328 0.284 -0.201 1 88 98 ASN B CA 1
ATOM 2861 C C . ASN B 1 98 ? -13.867 -1.138 -0.512 1 88 98 ASN B C 1
ATOM 2863 O O . ASN B 1 98 ? -14.477 -2.105 -0.055 1 88 98 ASN B O 1
ATOM 2867 N N . GLY B 1 99 ? -12.93 -1.192 -1.34 1 92.12 99 GLY B N 1
ATOM 2868 C CA . GLY B 1 99 ? -12.461 -2.539 -1.622 1 92.12 99 GLY B CA 1
ATOM 2869 C C . GLY B 1 99 ? -11.328 -2.574 -2.635 1 92.12 99 GLY B C 1
ATOM 2870 O O . GLY B 1 99 ? -10.695 -1.554 -2.896 1 92.12 99 GLY B O 1
ATOM 2871 N N . TRP B 1 100 ? -11.078 -3.781 -3.123 1 95.62 100 TRP B N 1
ATOM 2872 C CA . TRP B 1 100 ? -9.984 -4.039 -4.059 1 95.62 100 TRP B CA 1
ATOM 2873 C C . TRP B 1 100 ? -10.477 -4.828 -5.266 1 95.62 100 TRP B C 1
ATOM 2875 O O . TRP B 1 100 ? -11.289 -5.746 -5.125 1 95.62 100 TRP B O 1
ATOM 2885 N N . MET B 1 101 ? -9.961 -4.461 -6.383 1 94.75 101 MET B N 1
ATOM 2886 C CA . MET B 1 101 ? -10.086 -5.25 -7.605 1 94.75 101 MET B CA 1
ATOM 2887 C C . MET B 1 101 ? -8.719 -5.715 -8.094 1 94.75 101 MET B C 1
ATOM 2889 O O . MET B 1 101 ? -7.727 -5.004 -7.941 1 94.75 101 MET B O 1
ATOM 2893 N N . VAL B 1 102 ? -8.695 -6.883 -8.672 1 97 102 VAL B N 1
ATOM 2894 C CA . VAL B 1 102 ? -7.488 -7.359 -9.336 1 97 102 VAL B CA 1
ATOM 2895 C C . VAL B 1 102 ? -7.758 -7.547 -10.828 1 97 102 VAL B C 1
ATOM 2897 O O . VAL B 1 102 ? -8.75 -8.172 -11.211 1 97 102 VAL B O 1
ATOM 2900 N N . MET B 1 103 ? -6.898 -6.949 -11.609 1 94.88 103 MET B N 1
ATOM 2901 C CA . MET B 1 103 ? -6.945 -7.047 -13.07 1 94.88 103 MET B CA 1
ATOM 2902 C C . MET B 1 103 ? -5.777 -7.871 -13.594 1 94.88 103 MET B C 1
ATOM 2904 O O . MET B 1 103 ? -4.652 -7.742 -13.109 1 94.88 103 MET B O 1
ATOM 2908 N N . LEU B 1 104 ? -6.055 -8.719 -14.547 1 94.56 104 LEU B N 1
ATOM 2909 C CA . LEU B 1 104 ? -5 -9.422 -15.266 1 94.56 104 LEU B CA 1
ATOM 2910 C C . LEU B 1 104 ? -4.949 -8.977 -16.734 1 94.56 104 LEU B C 1
ATOM 2912 O O . LEU B 1 104 ? -5.984 -8.68 -17.328 1 94.56 104 LEU B O 1
ATOM 2916 N N . CYS B 1 105 ? -3.771 -8.789 -17.188 1 88.81 105 CYS B N 1
ATOM 2917 C CA . CYS B 1 105 ? -3.596 -8.461 -18.594 1 88.81 105 CYS B CA 1
ATOM 2918 C C . CYS B 1 105 ? -3.646 -9.711 -19.469 1 88.81 105 CYS B C 1
ATOM 2920 O O . CYS B 1 105 ? -2.836 -10.625 -19.297 1 88.81 105 CYS B O 1
ATOM 2922 N N . THR B 1 106 ? -4.641 -9.789 -20.281 1 77.81 106 THR B N 1
ATOM 2923 C CA . THR B 1 106 ? -4.883 -10.898 -21.188 1 77.81 106 THR B CA 1
ATOM 2924 C C . THR B 1 106 ? -4.867 -10.406 -22.641 1 77.81 106 THR B C 1
ATOM 2926 O O . THR B 1 106 ? -5.715 -9.602 -23.047 1 77.81 106 THR B O 1
ATOM 2929 N N . GLN B 1 107 ? -3.996 -11 -23.484 1 74.25 107 GLN B N 1
ATOM 2930 C CA . GLN B 1 107 ? -3.945 -10.664 -24.906 1 74.25 107 GLN B CA 1
ATOM 2931 C C . GLN B 1 107 ? -4.047 -9.156 -25.109 1 74.25 107 GLN B C 1
ATOM 2933 O O . GLN B 1 107 ? -4.84 -8.688 -25.938 1 74.25 107 GLN B O 1
ATOM 2938 N N . HIS B 1 108 ? -3.465 -8.359 -24.281 1 74.25 108 HIS B N 1
ATOM 2939 C CA . HIS B 1 108 ? -3.314 -6.914 -24.375 1 74.25 108 HIS B CA 1
ATOM 2940 C C . HIS B 1 108 ? -4.543 -6.191 -23.844 1 74.25 108 HIS B C 1
ATOM 2942 O O . HIS B 1 108 ? -4.727 -5 -24.094 1 74.25 108 HIS B O 1
ATOM 2948 N N . GLU B 1 109 ? -5.426 -6.965 -23.266 1 86.56 109 GLU B N 1
ATOM 2949 C CA . GLU B 1 109 ? -6.562 -6.348 -22.578 1 86.56 109 GLU B CA 1
ATOM 2950 C C . GLU B 1 109 ? -6.527 -6.621 -21.078 1 86.56 109 GLU B C 1
ATOM 2952 O O . GLU B 1 109 ? -6.074 -7.684 -20.656 1 86.56 109 GLU B O 1
ATOM 2957 N N . TRP B 1 110 ? -7.004 -5.66 -20.375 1 91.62 110 TRP B N 1
ATOM 2958 C CA . TRP B 1 110 ? -7.109 -5.828 -18.922 1 91.62 110 TRP B CA 1
ATOM 2959 C C . TRP B 1 110 ? -8.5 -6.309 -18.531 1 91.62 110 TRP B C 1
ATOM 2961 O O . TRP B 1 110 ? -9.508 -5.703 -18.922 1 91.62 110 TRP B O 1
ATOM 2971 N N . LYS B 1 111 ? -8.539 -7.371 -17.797 1 92.31 111 LYS B N 1
ATOM 2972 C CA . LYS B 1 111 ? -9.812 -7.922 -17.328 1 92.31 111 LYS B CA 1
ATOM 2973 C C . LYS B 1 111 ? -9.812 -8.086 -15.805 1 92.31 111 LYS B C 1
ATOM 2975 O O . LYS B 1 111 ? -8.812 -8.5 -15.219 1 92.31 111 LYS B O 1
ATOM 2980 N N . CYS B 1 112 ? -10.961 -7.742 -15.273 1 94.06 112 CYS B N 1
ATOM 2981 C CA . CYS B 1 112 ? -11.117 -7.977 -13.844 1 94.06 112 CYS B CA 1
ATOM 2982 C C . CYS B 1 112 ? -11.32 -9.453 -13.547 1 94.06 112 CYS B C 1
ATOM 2984 O O . CYS B 1 112 ? -12.227 -10.086 -14.109 1 94.06 112 CYS B O 1
ATOM 2986 N N . ILE B 1 113 ? -10.523 -9.984 -12.648 1 95.56 113 ILE B N 1
ATOM 2987 C CA . ILE B 1 113 ? -10.617 -11.414 -12.367 1 95.56 113 ILE B CA 1
ATOM 2988 C C . ILE B 1 113 ? -11.141 -11.625 -10.953 1 95.56 113 ILE B C 1
ATOM 2990 O O . ILE B 1 113 ? -11.648 -12.695 -10.625 1 95.56 113 ILE B O 1
ATOM 2994 N N . SER B 1 114 ? -11.062 -10.594 -10.102 1 96.06 114 SER B N 1
ATOM 2995 C CA . SER B 1 114 ? -11.617 -10.688 -8.75 1 96.06 114 SER B CA 1
ATOM 2996 C C . SER B 1 114 ? -11.883 -9.305 -8.164 1 96.06 114 SER B C 1
ATOM 2998 O O . SER B 1 114 ? -11.234 -8.328 -8.555 1 96.06 114 SER B O 1
ATOM 3000 N N . ALA B 1 115 ? -12.805 -9.234 -7.258 1 93.94 115 ALA B N 1
ATOM 3001 C CA . ALA B 1 115 ? -13.117 -8.016 -6.523 1 93.94 115 ALA B CA 1
ATOM 3002 C C . ALA B 1 115 ? -13.68 -8.336 -5.141 1 93.94 115 ALA B C 1
ATOM 3004 O O . ALA B 1 115 ? -14.461 -9.281 -4.988 1 93.94 115 ALA B O 1
ATOM 3005 N N . VAL B 1 116 ? -13.227 -7.605 -4.156 1 94 116 VAL B N 1
ATOM 3006 C CA . VAL B 1 116 ? -13.766 -7.664 -2.805 1 94 116 VAL B CA 1
ATOM 3007 C C . VAL B 1 116 ? -14.156 -6.262 -2.34 1 94 116 VAL B C 1
ATOM 3009 O O . VAL B 1 116 ? -13.336 -5.348 -2.354 1 94 116 VAL B O 1
ATOM 3012 N N . PHE B 1 117 ? -15.352 -6.109 -1.958 1 90.19 117 PHE B N 1
ATOM 3013 C CA . PHE B 1 117 ? -15.836 -4.824 -1.468 1 90.19 117 PHE B CA 1
ATOM 3014 C C . PHE B 1 117 ? -16.438 -4.969 -0.077 1 90.19 117 PHE B C 1
ATOM 3016 O O . PHE B 1 117 ? -17.047 -5.996 0.236 1 90.19 117 PHE B O 1
ATOM 3023 N N . SER B 1 118 ? -16.203 -4.012 0.707 1 89.5 118 SER B N 1
ATOM 3024 C CA . SER B 1 118 ? -16.844 -3.902 2.014 1 89.5 118 SER B CA 1
ATOM 3025 C C . SER B 1 118 ? -17.656 -2.619 2.123 1 89.5 118 SER B C 1
ATOM 3027 O O . SER B 1 118 ? -17.219 -1.56 1.666 1 89.5 118 SER B O 1
ATOM 3029 N N . ARG B 1 119 ? -18.781 -2.799 2.604 1 79.44 119 ARG B N 1
ATOM 3030 C CA . ARG B 1 119 ? -19.578 -1.623 2.934 1 79.44 119 ARG B CA 1
ATOM 3031 C C . ARG B 1 119 ? -19.312 -1.157 4.359 1 79.44 119 ARG B C 1
ATOM 3033 O O . ARG B 1 119 ? -19.391 -1.945 5.305 1 79.44 119 ARG B O 1
ATOM 3040 N N . SER B 1 120 ? -18.609 -0.052 4.402 1 65.81 120 SER B N 1
ATOM 3041 C CA . SER B 1 120 ? -18.141 0.448 5.688 1 65.81 120 SER B CA 1
ATOM 3042 C C . SER B 1 120 ? -19.297 0.861 6.586 1 65.81 120 SER B C 1
ATOM 3044 O O . SER B 1 120 ? -20.25 1.5 6.129 1 65.81 120 SER B O 1
ATOM 3046 N N . PRO B 1 121 ? -19.172 0.234 7.824 1 58.12 121 PRO B N 1
ATOM 3047 C CA . PRO B 1 121 ? -20.125 0.808 8.789 1 58.12 121 PRO B CA 1
ATOM 3048 C C . PRO B 1 121 ? -19.891 2.299 9.023 1 58.12 121 PRO B C 1
ATOM 3050 O O . PRO B 1 121 ? -18.781 2.797 8.797 1 58.12 121 PRO B O 1
ATOM 3053 N N . THR B 1 122 ? -20.734 3.121 8.953 1 55.28 122 THR B N 1
ATOM 3054 C CA . THR B 1 122 ? -20.656 4.434 9.586 1 55.28 122 THR B CA 1
ATOM 3055 C C . THR B 1 122 ? -20.906 4.328 11.086 1 55.28 122 THR B C 1
ATOM 3057 O O . THR B 1 122 ? -21.984 3.883 11.508 1 55.28 122 THR B O 1
ATOM 3060 N N . PRO B 1 123 ? -19.781 4.707 12.008 1 53.75 123 PRO B N 1
ATOM 3061 C CA . PRO B 1 123 ? -18.516 5.32 11.602 1 53.75 123 PRO B CA 1
ATOM 3062 C C . PRO B 1 123 ? -17.5 4.301 11.094 1 53.75 123 PRO B C 1
ATOM 3064 O O . PRO B 1 123 ? -17.609 3.111 11.414 1 53.75 123 PRO B O 1
ATOM 3067 N N . LYS B 1 124 ? -16.578 4.797 10.305 1 61.5 124 LYS B N 1
ATOM 3068 C CA . LYS B 1 124 ? -15.477 3.979 9.797 1 61.5 124 LYS B CA 1
ATOM 3069 C C . LYS B 1 124 ? -14.703 3.328 10.938 1 61.5 124 LYS B C 1
ATOM 3071 O O . LYS B 1 124 ? -14.328 3.998 11.906 1 61.5 124 LYS B O 1
ATOM 3076 N N . GLN B 1 125 ? -14.617 2.029 11.039 1 75.94 125 GLN B N 1
ATOM 3077 C CA . GLN B 1 125 ? -13.758 1.317 11.984 1 75.94 125 GLN B CA 1
ATOM 3078 C C . GLN B 1 125 ? -12.281 1.538 11.664 1 75.94 125 GLN B C 1
ATOM 3080 O O . GLN B 1 125 ? -11.914 1.698 10.492 1 75.94 125 GLN B O 1
ATOM 3085 N N . GLN B 1 126 ? -11.5 1.554 12.719 1 89.88 126 GLN B N 1
ATOM 3086 C CA . GLN B 1 126 ? -10.078 1.868 12.672 1 89.88 126 GLN B CA 1
ATOM 3087 C C . GLN B 1 126 ? -9.258 0.647 12.266 1 89.88 126 GLN B C 1
ATOM 3089 O O . GLN B 1 126 ? -9.586 -0.481 12.633 1 89.88 126 GLN B O 1
ATOM 3094 N N . VAL B 1 127 ? -8.328 0.843 11.422 1 95.56 127 VAL B N 1
ATOM 3095 C CA . VAL B 1 127 ? -7.27 -0.143 11.234 1 95.56 127 VAL B CA 1
ATOM 3096 C C . VAL B 1 127 ? -6.156 0.095 12.25 1 95.56 127 VAL B C 1
ATOM 3098 O O . VAL B 1 127 ? -5.668 1.218 12.398 1 95.56 127 VAL B O 1
ATOM 3101 N N . LEU B 1 128 ? -5.801 -0.941 12.992 1 96.38 128 LEU B N 1
ATOM 3102 C CA . LEU B 1 128 ? -4.805 -0.866 14.055 1 96.38 128 LEU B CA 1
ATOM 3103 C C . LEU B 1 128 ? -3.586 -1.722 13.719 1 96.38 128 LEU B C 1
ATOM 3105 O O . LEU B 1 128 ? -3.652 -2.584 12.836 1 96.38 128 LEU B O 1
ATOM 3109 N N . PRO B 1 129 ? -2.447 -1.468 14.391 1 97.38 129 PRO B N 1
ATOM 3110 C CA . PRO B 1 129 ? -1.247 -2.271 14.148 1 97.38 129 PRO B CA 1
ATOM 3111 C C . PRO B 1 129 ? -1.504 -3.771 14.281 1 97.38 129 PRO B C 1
ATOM 3113 O O . PRO B 1 129 ? -0.902 -4.57 13.555 1 97.38 129 PRO B O 1
ATOM 3116 N N . MET B 1 130 ? -2.404 -4.125 15.125 1 96.44 130 MET B N 1
ATOM 3117 C CA . MET B 1 130 ? -2.691 -5.547 15.305 1 96.44 130 MET B CA 1
ATOM 3118 C C . MET B 1 130 ? -3.283 -6.145 14.031 1 96.44 130 MET B C 1
ATOM 3120 O O . MET B 1 130 ? -3.053 -7.316 13.727 1 96.44 130 MET B O 1
ATOM 3124 N N . ASP B 1 131 ? -4.047 -5.406 13.297 1 96.81 131 ASP B N 1
ATOM 3125 C CA . ASP B 1 131 ? -4.59 -5.879 12.031 1 96.81 131 ASP B CA 1
ATOM 3126 C C . ASP B 1 131 ? -3.471 -6.191 11.039 1 96.81 131 ASP B C 1
ATOM 3128 O O . ASP B 1 131 ? -3.551 -7.172 10.297 1 96.81 131 ASP B O 1
ATOM 3132 N N . PHE B 1 132 ? -2.391 -5.332 11.016 1 98.25 132 PHE B N 1
ATOM 3133 C CA . PHE B 1 132 ? -1.22 -5.598 10.188 1 98.25 132 PHE B CA 1
ATOM 3134 C C . PHE B 1 132 ? -0.542 -6.898 10.609 1 98.25 132 PHE B C 1
ATOM 3136 O O . PHE B 1 132 ? -0.126 -7.691 9.758 1 98.25 132 PHE B O 1
ATOM 3143 N N . GLN B 1 133 ? -0.452 -7.051 11.875 1 97.81 133 GLN B N 1
ATOM 3144 C CA . GLN B 1 133 ? 0.164 -8.273 12.383 1 97.81 133 GLN B CA 1
ATOM 3145 C C . GLN B 1 133 ? -0.622 -9.508 11.945 1 97.81 133 GLN B C 1
ATOM 3147 O O . GLN B 1 133 ? -0.036 -10.5 11.516 1 97.81 133 GLN B O 1
ATOM 3152 N N . ASP B 1 134 ? -1.919 -9.469 12.055 1 98.25 134 ASP B N 1
ATOM 3153 C CA . ASP B 1 134 ? -2.77 -10.586 11.672 1 98.25 134 ASP B CA 1
ATOM 3154 C C . ASP B 1 134 ? -2.607 -10.914 10.188 1 98.25 134 ASP B C 1
ATOM 3156 O O . ASP B 1 134 ? -2.428 -12.078 9.82 1 98.25 134 ASP B O 1
ATOM 3160 N N . VAL B 1 135 ? -2.629 -9.906 9.375 1 98.75 135 VAL B N 1
ATOM 3161 C CA . VAL B 1 135 ? -2.562 -10.102 7.93 1 98.75 135 VAL B CA 1
ATOM 3162 C C . VAL B 1 135 ? -1.16 -10.555 7.535 1 98.75 135 VAL B C 1
ATOM 3164 O O . VAL B 1 135 ? -1.001 -11.391 6.637 1 98.75 135 VAL B O 1
ATOM 3167 N N . ALA B 1 136 ? -0.136 -10 8.211 1 98.69 136 ALA B N 1
ATOM 3168 C CA . ALA B 1 136 ? 1.227 -10.469 7.965 1 98.69 136 ALA B CA 1
ATOM 3169 C C . ALA B 1 136 ? 1.382 -11.938 8.344 1 98.69 136 ALA B C 1
ATOM 3171 O O . ALA B 1 136 ? 2.016 -12.711 7.617 1 98.69 136 ALA B O 1
ATOM 3172 N N . THR B 1 137 ? 0.812 -12.32 9.477 1 98.25 137 THR B N 1
ATOM 3173 C CA . THR B 1 137 ? 0.853 -13.711 9.906 1 98.25 137 THR B CA 1
ATOM 3174 C C . THR B 1 137 ? 0.154 -14.609 8.883 1 98.25 137 THR B C 1
ATOM 3176 O O . THR B 1 137 ? 0.691 -15.648 8.492 1 98.25 137 THR B O 1
ATOM 3179 N N . LEU B 1 138 ? -0.963 -14.227 8.422 1 98.81 138 LEU B N 1
ATOM 3180 C CA . LEU B 1 138 ? -1.731 -14.969 7.43 1 98.81 138 LEU B CA 1
ATOM 3181 C C . LEU B 1 138 ? -0.928 -15.148 6.148 1 98.81 138 LEU B C 1
ATOM 3183 O O . LEU B 1 138 ? -0.823 -16.266 5.625 1 98.81 138 LEU B O 1
ATOM 3187 N N . SER B 1 139 ? -0.326 -14.117 5.672 1 98.81 139 SER B N 1
ATOM 3188 C CA . SER B 1 139 ? 0.286 -14.094 4.348 1 98.81 139 SER B CA 1
ATOM 3189 C C . SER B 1 139 ? 1.692 -14.68 4.375 1 98.81 139 SER B C 1
ATOM 3191 O O . SER B 1 139 ? 2.086 -15.406 3.461 1 98.81 139 SER B O 1
ATOM 3193 N N . TRP B 1 140 ? 2.424 -14.32 5.422 1 98.56 140 TRP B N 1
ATOM 3194 C CA . TRP B 1 140 ? 3.83 -14.711 5.445 1 98.56 140 TRP B CA 1
ATOM 3195 C C . TRP B 1 140 ? 4.012 -16.047 6.172 1 98.56 140 TRP B C 1
ATOM 3197 O O . TRP B 1 140 ? 4.477 -17.016 5.578 1 98.56 140 TRP B O 1
ATOM 3207 N N . ASP B 1 141 ? 3.574 -16.125 7.434 1 98.25 141 ASP B N 1
ATOM 3208 C CA . ASP B 1 141 ? 3.732 -17.344 8.227 1 98.25 141 ASP B CA 1
ATOM 3209 C C . ASP B 1 141 ? 2.773 -18.438 7.758 1 98.25 141 ASP B C 1
ATOM 3211 O O . ASP B 1 141 ? 3.051 -19.625 7.918 1 98.25 141 ASP B O 1
ATOM 3215 N N . GLY B 1 142 ? 1.704 -18.031 7.25 1 98.56 142 GLY B N 1
ATOM 3216 C CA . GLY B 1 142 ? 0.739 -18.969 6.695 1 98.56 142 GLY B CA 1
ATOM 3217 C C . GLY B 1 142 ? 1.041 -19.359 5.262 1 98.56 142 GLY B C 1
ATOM 3218 O O . GLY B 1 142 ? 1.713 -20.359 5.012 1 98.56 142 GLY B O 1
ATOM 3219 N N . TYR B 1 143 ? 0.724 -18.516 4.355 1 98.75 143 TYR B N 1
ATOM 3220 C CA . TYR B 1 143 ? 0.749 -18.844 2.932 1 98.75 143 TYR B CA 1
ATOM 3221 C C . TYR B 1 143 ? 2.18 -19.016 2.438 1 98.75 143 TYR B C 1
ATOM 3223 O O . TYR B 1 143 ? 2.521 -20.062 1.87 1 98.75 143 TYR B O 1
ATOM 3231 N N . CYS B 1 144 ? 3.002 -18 2.59 1 98 144 CYS B N 1
ATOM 3232 C CA . CYS B 1 144 ? 4.355 -18.047 2.051 1 98 144 CYS B CA 1
ATOM 3233 C C . CYS B 1 144 ? 5.133 -19.234 2.619 1 98 144 CYS B C 1
ATOM 3235 O O . CYS B 1 144 ? 5.805 -19.953 1.88 1 98 144 CYS B O 1
ATOM 3237 N N . ALA B 1 145 ? 5 -19.438 3.92 1 97.12 145 ALA B N 1
ATOM 3238 C CA . ALA B 1 145 ? 5.68 -20.562 4.566 1 97.12 145 ALA B CA 1
ATOM 3239 C C . ALA B 1 145 ? 5.164 -21.891 4.031 1 97.12 145 ALA B C 1
ATOM 3241 O O . ALA B 1 145 ? 5.949 -22.797 3.76 1 97.12 145 ALA B O 1
ATOM 3242 N N . ALA B 1 146 ? 3.852 -22.031 3.891 1 98 146 ALA B N 1
ATOM 3243 C CA . ALA B 1 146 ? 3.271 -23.25 3.354 1 98 146 ALA B CA 1
ATOM 3244 C C . ALA B 1 146 ? 3.73 -23.5 1.918 1 98 146 ALA B C 1
ATOM 3246 O O . ALA B 1 146 ? 4 -24.641 1.528 1 98 146 ALA B O 1
ATOM 3247 N N . ASN B 1 147 ? 3.777 -22.438 1.125 1 97.44 147 ASN B N 1
ATOM 3248 C CA . ASN B 1 147 ? 4.266 -22.531 -0.247 1 97.44 147 ASN B CA 1
ATOM 3249 C C . ASN B 1 147 ? 5.703 -23.031 -0.3 1 97.44 147 ASN B C 1
ATOM 3251 O O . ASN B 1 147 ? 6.012 -23.969 -1.033 1 97.44 147 ASN B O 1
ATOM 3255 N N . ARG B 1 148 ? 6.551 -22.453 0.518 1 94.5 148 ARG B N 1
ATOM 3256 C CA . ARG B 1 148 ? 7.961 -22.828 0.575 1 94.5 148 ARG B CA 1
ATOM 3257 C C . ARG B 1 148 ? 8.125 -24.281 0.971 1 94.5 148 ARG B C 1
ATOM 3259 O O . ARG B 1 148 ? 8.984 -24.984 0.43 1 94.5 148 ARG B O 1
ATOM 3266 N N . ALA B 1 149 ? 7.289 -24.734 1.822 1 94.62 149 ALA B N 1
ATOM 3267 C CA . ALA B 1 149 ? 7.383 -26.094 2.348 1 94.62 149 ALA B CA 1
ATOM 3268 C C . ALA B 1 149 ? 6.645 -27.078 1.447 1 94.62 149 ALA B C 1
ATOM 3270 O O . ALA B 1 149 ? 6.656 -28.281 1.7 1 94.62 149 ALA B O 1
ATOM 3271 N N . CYS B 1 150 ? 6.004 -26.594 0.467 1 95.5 150 CYS B N 1
ATOM 3272 C CA . CYS B 1 150 ? 5.125 -27.406 -0.365 1 95.5 150 CYS B CA 1
ATOM 3273 C C . CYS B 1 150 ? 4.098 -28.156 0.486 1 95.5 150 CYS B C 1
ATOM 3275 O O . CYS B 1 150 ? 3.869 -29.344 0.292 1 95.5 150 CYS B O 1
ATOM 3277 N N . ASP B 1 151 ? 3.592 -27.5 1.494 1 96.88 151 ASP B N 1
ATOM 3278 C CA . ASP B 1 151 ? 2.654 -28.062 2.461 1 96.88 151 ASP B CA 1
ATOM 3279 C C . ASP B 1 151 ? 1.213 -27.703 2.098 1 96.88 151 ASP B C 1
ATOM 3281 O O . ASP B 1 151 ? 0.707 -26.656 2.492 1 96.88 151 ASP B O 1
ATOM 3285 N N . ALA B 1 152 ? 0.55 -28.609 1.441 1 97.81 152 ALA B N 1
ATOM 3286 C CA . ALA B 1 152 ? -0.797 -28.375 0.928 1 97.81 152 ALA B CA 1
ATOM 3287 C C . ALA B 1 152 ? -1.787 -28.141 2.066 1 97.81 152 ALA B C 1
ATOM 3289 O O . ALA B 1 152 ? -2.672 -27.297 1.968 1 97.81 152 ALA B O 1
ATOM 3290 N N . LYS B 1 153 ? -1.688 -28.922 3.094 1 98.12 153 LYS B N 1
ATOM 3291 C CA . LYS B 1 153 ? -2.621 -28.812 4.211 1 98.12 153 LYS B CA 1
ATOM 3292 C C . LYS B 1 153 ? -2.518 -27.453 4.879 1 98.12 153 LYS B C 1
ATOM 3294 O O . LYS B 1 153 ? -3.533 -26.797 5.137 1 98.12 153 LYS B O 1
ATOM 3299 N N . ALA B 1 154 ? -1.298 -27.047 5.184 1 98.44 154 ALA B N 1
ATOM 3300 C CA . ALA B 1 154 ? -1.086 -25.734 5.781 1 98.44 154 ALA B CA 1
ATOM 3301 C C . ALA B 1 154 ? -1.588 -24.625 4.859 1 98.44 154 ALA B C 1
ATOM 3303 O O . ALA B 1 154 ? -2.201 -23.656 5.32 1 98.44 154 ALA B O 1
ATOM 3304 N N . MET B 1 155 ? -1.332 -24.781 3.582 1 98.44 155 MET B N 1
ATOM 3305 C CA . MET B 1 155 ? -1.767 -23.766 2.627 1 98.44 155 MET B CA 1
ATOM 3306 C C . MET B 1 155 ? -3.289 -23.672 2.576 1 98.44 155 MET B C 1
ATOM 3308 O O . MET B 1 155 ? -3.855 -22.578 2.584 1 98.44 155 MET B O 1
ATOM 3312 N N . ALA B 1 156 ? -3.92 -24.781 2.592 1 98.38 156 ALA B N 1
ATOM 3313 C CA . ALA B 1 156 ? -5.379 -24.828 2.533 1 98.38 156 ALA B CA 1
ATOM 3314 C C . ALA B 1 156 ? -6 -24.156 3.748 1 98.38 156 ALA B C 1
ATOM 3316 O O . ALA B 1 156 ? -7.094 -23.578 3.66 1 98.38 156 ALA B O 1
ATOM 3317 N N . SER B 1 157 ? -5.324 -24.156 4.809 1 98.38 157 SER B N 1
ATOM 3318 C CA . SER B 1 157 ? -5.871 -23.625 6.055 1 98.38 157 SER B CA 1
ATOM 3319 C C . SER B 1 157 ? -5.969 -22.109 6.016 1 98.38 157 SER B C 1
ATOM 3321 O O . SER B 1 157 ? -6.656 -21.5 6.84 1 98.38 157 SER B O 1
ATOM 3323 N N . VAL B 1 158 ? -5.285 -21.469 5.074 1 98.69 158 VAL B N 1
ATOM 3324 C CA . VAL B 1 158 ? -5.293 -20.016 5.047 1 98.69 158 VAL B CA 1
ATOM 3325 C C . VAL B 1 158 ? -6.168 -19.516 3.896 1 98.69 158 VAL B C 1
ATOM 3327 O O . VAL B 1 158 ? -6.5 -18.328 3.82 1 98.69 158 VAL B O 1
ATOM 3330 N N . PHE B 1 159 ? -6.566 -20.406 3.014 1 98.62 159 PHE B N 1
ATOM 3331 C CA . PHE B 1 159 ? -7.469 -20.062 1.922 1 98.62 159 PHE B CA 1
ATOM 3332 C C . PHE B 1 159 ? -8.922 -20.25 2.346 1 98.62 159 PHE B C 1
ATOM 3334 O O . PHE B 1 159 ? -9.281 -21.281 2.914 1 98.62 159 PHE B O 1
ATOM 3341 N N . HIS B 1 160 ? -9.727 -19.25 2.113 1 96.94 160 HIS B N 1
ATOM 3342 C CA . HIS B 1 160 ? -11.164 -19.469 2.238 1 96.94 160 HIS B CA 1
ATOM 3343 C C . HIS B 1 160 ? -11.656 -20.484 1.223 1 96.94 160 HIS B C 1
ATOM 3345 O O . HIS B 1 160 ? -11.031 -20.688 0.176 1 96.94 160 HIS B O 1
ATOM 3351 N N . GLY B 1 161 ? -12.75 -21.109 1.481 1 93.94 161 GLY B N 1
ATOM 3352 C CA . GLY B 1 161 ? -13.297 -22.141 0.605 1 93.94 161 GLY B CA 1
ATOM 3353 C C . GLY B 1 161 ? -13.617 -21.625 -0.786 1 93.94 161 GLY B C 1
ATOM 3354 O O . GLY B 1 161 ? -13.578 -22.375 -1.757 1 93.94 161 GLY B O 1
ATOM 3355 N N . THR B 1 162 ? -13.82 -20.344 -0.919 1 87.75 162 THR B N 1
ATOM 3356 C CA . THR B 1 162 ? -14.195 -19.766 -2.205 1 87.75 162 THR B CA 1
ATOM 3357 C C . THR B 1 162 ? -12.977 -19.172 -2.904 1 87.75 162 THR B C 1
ATOM 3359 O O . THR B 1 162 ? -13.102 -18.547 -3.959 1 87.75 162 THR B O 1
ATOM 3362 N N . CYS B 1 163 ? -11.852 -19.359 -2.303 1 95.5 163 CYS B N 1
ATOM 3363 C CA . CYS B 1 163 ? -10.656 -18.719 -2.85 1 95.5 163 CYS B CA 1
ATOM 3364 C C . CYS B 1 163 ? -10.297 -19.328 -4.207 1 95.5 163 CYS B C 1
ATOM 3366 O O . CYS B 1 163 ? -10.336 -20.547 -4.379 1 95.5 163 CYS B O 1
ATOM 3368 N N . ARG B 1 164 ? -9.93 -18.5 -5.121 1 94.5 164 ARG B N 1
ATOM 3369 C CA . ARG B 1 164 ? -9.414 -18.891 -6.422 1 94.5 164 ARG B CA 1
ATOM 3370 C C . ARG B 1 164 ? -8.016 -18.328 -6.656 1 94.5 164 ARG B C 1
ATOM 3372 O O . ARG B 1 164 ? -7.734 -17.188 -6.258 1 94.5 164 ARG B O 1
ATOM 3379 N N . LEU B 1 165 ? -7.273 -19.109 -7.289 1 97.38 165 LEU B N 1
ATOM 3380 C CA . LEU B 1 165 ? -5.938 -18.703 -7.707 1 97.38 165 LEU B CA 1
ATOM 3381 C C . LEU B 1 165 ? -5.891 -18.453 -9.211 1 97.38 165 LEU B C 1
ATOM 3383 O O . LEU B 1 165 ? -6.336 -19.297 -10 1 97.38 165 LEU B O 1
ATOM 3387 N N . THR B 1 166 ? -5.312 -17.297 -9.586 1 96.88 166 THR B N 1
ATOM 3388 C CA . THR B 1 166 ? -5.406 -16.906 -10.992 1 96.88 166 THR B CA 1
ATOM 3389 C C . THR B 1 166 ? -4.098 -16.297 -11.477 1 96.88 166 THR B C 1
ATOM 3391 O O . THR B 1 166 ? -3.354 -15.703 -10.695 1 96.88 166 THR B O 1
ATOM 3394 N N . TYR B 1 167 ? -3.801 -16.516 -12.742 1 95.38 167 TYR B N 1
ATOM 3395 C CA . TYR B 1 167 ? -2.701 -15.844 -13.43 1 95.38 167 TYR B CA 1
ATOM 3396 C C . TYR B 1 167 ? -2.922 -15.844 -14.938 1 95.38 167 TYR B C 1
ATOM 3398 O O . TYR B 1 167 ? -3.764 -16.578 -15.445 1 95.38 167 TYR B O 1
ATOM 3406 N N . SER B 1 168 ? -2.234 -14.922 -15.625 1 93.44 168 SER B N 1
ATOM 3407 C CA . SER B 1 168 ? -2.182 -14.969 -17.078 1 93.44 168 SER B CA 1
ATOM 3408 C C . SER B 1 168 ? -0.991 -15.789 -17.562 1 93.44 168 SER B C 1
ATOM 3410 O O . SER B 1 168 ? 0.137 -15.578 -17.109 1 93.44 168 SER B O 1
ATOM 3412 N N . ASP B 1 169 ? -1.24 -16.703 -18.469 1 90.38 169 ASP B N 1
ATOM 3413 C CA . ASP B 1 169 ? -0.135 -17.516 -18.984 1 90.38 169 ASP B CA 1
ATOM 3414 C C . ASP B 1 169 ? 0.552 -16.828 -20.156 1 90.38 169 ASP B C 1
ATOM 3416 O O . ASP B 1 169 ? 0.222 -15.688 -20.5 1 90.38 169 ASP B O 1
ATOM 3420 N N . ASP B 1 170 ? 1.542 -17.484 -20.75 1 84.88 170 ASP B N 1
ATOM 3421 C CA . ASP B 1 170 ? 2.391 -16.891 -21.781 1 84.88 170 ASP B CA 1
ATOM 3422 C C . ASP B 1 170 ? 1.589 -16.594 -23.047 1 84.88 170 ASP B C 1
ATOM 3424 O O . ASP B 1 170 ? 1.97 -15.727 -23.844 1 84.88 170 ASP B O 1
ATOM 3428 N N . ASP B 1 171 ? 0.505 -17.281 -23.203 1 85.5 171 ASP B N 1
ATOM 3429 C CA . ASP B 1 171 ? -0.328 -17.094 -24.391 1 85.5 171 ASP B CA 1
ATOM 3430 C C . ASP B 1 171 ? -1.392 -16.031 -24.156 1 85.5 171 ASP B C 1
ATOM 3432 O O . ASP B 1 171 ? -2.199 -15.734 -25.031 1 85.5 171 ASP B O 1
ATOM 3436 N N . GLY B 1 172 ? -1.4 -15.539 -22.906 1 83.94 172 GLY B N 1
ATOM 3437 C CA . GLY B 1 172 ? -2.352 -14.492 -22.578 1 83.94 172 GLY B CA 1
ATOM 3438 C C . GLY B 1 172 ? -3.682 -15.023 -22.078 1 83.94 172 GLY B C 1
ATOM 3439 O O . GLY B 1 172 ? -4.66 -14.281 -22 1 83.94 172 GLY B O 1
ATOM 3440 N N . ASN B 1 173 ? -3.734 -16.297 -21.812 1 90.25 173 ASN B N 1
ATOM 3441 C CA . ASN B 1 173 ? -4.953 -16.875 -21.25 1 90.25 173 ASN B CA 1
ATOM 3442 C C . ASN B 1 173 ? -4.941 -16.828 -19.719 1 90.25 173 ASN B C 1
ATOM 3444 O O . ASN B 1 173 ? -3.9 -17.047 -19.094 1 90.25 173 ASN B O 1
ATOM 3448 N N . VAL B 1 174 ? -6.152 -16.562 -19.234 1 92.81 174 VAL B N 1
ATOM 3449 C CA . VAL B 1 174 ? -6.273 -16.547 -17.781 1 92.81 174 VAL B CA 1
ATOM 3450 C C . VAL B 1 174 ? -6.484 -17.969 -17.25 1 92.81 174 VAL B C 1
ATOM 3452 O O . VAL B 1 174 ? -7.363 -18.688 -17.734 1 92.81 174 VAL B O 1
ATOM 3455 N N . GLN B 1 175 ? -5.68 -18.312 -16.375 1 94.5 175 GLN B N 1
ATOM 3456 C CA . GLN B 1 175 ? -5.816 -19.578 -15.664 1 94.5 175 GLN B CA 1
ATOM 3457 C C . GLN B 1 175 ? -6.484 -19.375 -14.305 1 94.5 175 GLN B C 1
ATOM 3459 O O . GLN B 1 175 ? -6.168 -18.438 -13.578 1 94.5 175 GLN B O 1
ATOM 3464 N N . VAL B 1 176 ? -7.434 -20.234 -14.031 1 95.31 176 VAL B N 1
ATOM 3465 C CA . VAL B 1 176 ? -8.156 -20.188 -12.758 1 95.31 176 VAL B CA 1
ATOM 3466 C C . VAL B 1 176 ? -8.117 -21.562 -12.094 1 95.31 176 VAL B C 1
ATOM 3468 O O . VAL B 1 176 ? -8.461 -22.578 -12.711 1 95.31 176 VAL B O 1
ATOM 3471 N N . PHE B 1 177 ? -7.711 -21.562 -10.812 1 96.44 177 PHE B N 1
ATOM 3472 C CA . PHE B 1 177 ? -7.703 -22.781 -10.008 1 96.44 177 PHE B CA 1
ATOM 3473 C C . PHE B 1 177 ? -8.555 -22.609 -8.758 1 96.44 177 PHE B C 1
ATOM 3475 O O . PHE B 1 177 ? -8.5 -21.562 -8.102 1 96.44 177 PHE B O 1
ATOM 3482 N N . GLU B 1 178 ? -9.266 -23.625 -8.477 1 95.12 178 GLU B N 1
ATOM 3483 C CA . GLU B 1 178 ? -9.797 -23.688 -7.121 1 95.12 178 GLU B CA 1
ATOM 3484 C C . GLU B 1 178 ? -8.68 -23.891 -6.102 1 95.12 178 GLU B C 1
ATOM 3486 O O . GLU B 1 178 ? -7.645 -24.484 -6.426 1 95.12 178 GLU B O 1
ATOM 3491 N N . GLN B 1 179 ? -8.938 -23.406 -4.93 1 96 179 GLN B N 1
ATOM 3492 C CA . GLN B 1 179 ? -7.863 -23.438 -3.947 1 96 179 GLN B CA 1
ATOM 3493 C C . GLN B 1 179 ? -7.383 -24.875 -3.705 1 96 179 GLN B C 1
ATOM 3495 O O . GLN B 1 179 ? -6.18 -25.109 -3.551 1 96 179 GLN B O 1
ATOM 3500 N N . SER B 1 180 ? -8.281 -25.906 -3.703 1 96.44 180 SER B N 1
ATOM 3501 C CA . SER B 1 180 ? -7.883 -27.297 -3.463 1 96.44 180 SER B CA 1
ATOM 3502 C C . SER B 1 180 ? -6.973 -27.812 -4.574 1 96.44 180 SER B C 1
ATOM 3504 O O . SER B 1 180 ? -5.977 -28.484 -4.305 1 96.44 180 SER B O 1
ATOM 3506 N N . ALA B 1 181 ? -7.336 -27.484 -5.77 1 96.94 181 ALA B N 1
ATOM 3507 C CA . ALA B 1 181 ? -6.512 -27.891 -6.906 1 96.94 181 ALA B CA 1
ATOM 3508 C C . ALA B 1 181 ? -5.141 -27.234 -6.852 1 96.94 181 ALA B C 1
ATOM 3510 O O . ALA B 1 181 ? -4.125 -27.875 -7.152 1 96.94 181 ALA B O 1
ATOM 3511 N N . PHE B 1 182 ? -5.137 -26.062 -6.516 1 97.94 182 PHE B N 1
ATOM 3512 C CA . PHE B 1 182 ? -3.877 -25.328 -6.41 1 97.94 182 PHE B CA 1
ATOM 3513 C C . PHE B 1 182 ? -3.002 -25.922 -5.316 1 97.94 182 PHE B C 1
ATOM 3515 O O . PHE B 1 182 ? -1.795 -26.109 -5.504 1 97.94 182 PHE B O 1
ATOM 3522 N N . CYS B 1 183 ? -3.545 -26.141 -4.188 1 98.06 183 CYS B N 1
ATOM 3523 C CA . CYS B 1 183 ? -2.799 -26.75 -3.092 1 98.06 183 CYS B CA 1
ATOM 3524 C C . CYS B 1 183 ? -2.182 -28.078 -3.521 1 98.06 183 CYS B C 1
ATOM 3526 O O . CYS B 1 183 ? -1.037 -28.375 -3.176 1 98.06 183 CYS B O 1
ATOM 3528 N N . LYS B 1 184 ? -2.906 -28.859 -4.27 1 97.19 184 LYS B N 1
ATOM 3529 C CA . LYS B 1 184 ? -2.377 -30.109 -4.793 1 97.19 184 LYS B CA 1
ATOM 3530 C C . LYS B 1 184 ? -1.196 -29.859 -5.727 1 97.19 184 LYS B C 1
ATOM 3532 O O . LYS B 1 184 ? -0.194 -30.578 -5.672 1 97.19 184 LYS B O 1
ATOM 3537 N N . LYS B 1 185 ? -1.346 -28.891 -6.559 1 96.25 185 LYS B N 1
ATOM 3538 C CA . LYS B 1 185 ? -0.256 -28.516 -7.461 1 96.25 185 LYS B CA 1
ATOM 3539 C C . LYS B 1 185 ? 1.005 -28.156 -6.68 1 96.25 185 LYS B C 1
ATOM 3541 O O . LYS B 1 185 ? 2.109 -28.562 -7.055 1 96.25 185 LYS B O 1
ATOM 3546 N N . VAL B 1 186 ? 0.873 -27.422 -5.656 1 95.44 186 VAL B N 1
ATOM 3547 C CA . VAL B 1 186 ? 1.984 -26.984 -4.816 1 95.44 186 VAL B CA 1
ATOM 3548 C C . VAL B 1 186 ? 2.643 -28.188 -4.164 1 95.44 186 VAL B C 1
ATOM 3550 O O . VAL B 1 186 ? 3.871 -28.312 -4.164 1 95.44 186 VAL B O 1
ATOM 3553 N N . ALA B 1 187 ? 1.854 -29.094 -3.689 1 96.31 187 ALA B N 1
ATOM 3554 C CA . ALA B 1 187 ? 2.354 -30.281 -2.99 1 96.31 187 ALA B CA 1
ATOM 3555 C C . ALA B 1 187 ? 3.158 -31.172 -3.932 1 96.31 187 ALA B C 1
ATOM 3557 O O . ALA B 1 187 ? 4.086 -31.859 -3.502 1 96.31 187 ALA B O 1
ATOM 3558 N N . ASN B 1 188 ? 2.857 -31.141 -5.156 1 95.38 188 ASN B N 1
ATOM 3559 C CA . ASN B 1 188 ? 3.438 -32.094 -6.109 1 95.38 188 ASN B CA 1
ATOM 3560 C C . ASN B 1 188 ? 4.449 -31.406 -7.023 1 95.38 188 ASN B C 1
ATOM 3562 O O . ASN B 1 188 ? 4.855 -31.969 -8.039 1 95.38 188 ASN B O 1
ATOM 3566 N N . ARG B 1 189 ? 4.855 -30.188 -6.703 1 94 189 ARG B N 1
ATOM 3567 C CA . ARG B 1 189 ? 5.68 -29.375 -7.582 1 94 189 ARG B CA 1
ATOM 3568 C C . ARG B 1 189 ? 6.992 -30.078 -7.918 1 94 189 ARG B C 1
ATOM 3570 O O . ARG B 1 189 ? 7.484 -29.969 -9.039 1 94 189 ARG B O 1
ATOM 3577 N N . TYR B 1 190 ? 7.504 -30.875 -7.027 1 93.44 190 TYR B N 1
ATOM 3578 C CA . TYR B 1 190 ? 8.812 -31.484 -7.227 1 93.44 190 TYR B CA 1
ATOM 3579 C C . TYR B 1 190 ? 8.688 -33 -7.418 1 93.44 190 TYR B C 1
ATOM 3581 O O . TYR B 1 190 ? 9.688 -33.719 -7.441 1 93.44 190 TYR B O 1
ATOM 3589 N N . THR B 1 191 ? 7.492 -33.5 -7.516 1 91.12 191 THR B N 1
ATOM 3590 C CA . THR B 1 191 ? 7.312 -34.938 -7.629 1 91.12 191 THR B CA 1
ATOM 3591 C C . THR B 1 191 ? 6.602 -35.281 -8.93 1 91.12 191 THR B C 1
ATOM 3593 O O . THR B 1 191 ? 6.594 -36.438 -9.344 1 91.12 191 THR B O 1
ATOM 3596 N N . GLU B 1 192 ? 5.938 -34.375 -9.539 1 91.5 192 GLU B N 1
ATOM 3597 C CA . GLU B 1 192 ? 5.293 -34.562 -10.836 1 91.5 192 GLU B CA 1
ATOM 3598 C C . GLU B 1 192 ? 6.066 -33.875 -11.945 1 91.5 192 GLU B C 1
ATOM 3600 O O . GLU B 1 192 ? 7.086 -33.219 -11.688 1 91.5 192 GLU B O 1
ATOM 3605 N N . ASP B 1 193 ? 5.578 -34.156 -13.148 1 90 193 ASP B N 1
ATOM 3606 C CA . ASP B 1 193 ? 6.23 -33.531 -14.297 1 90 193 ASP B CA 1
ATOM 3607 C C . ASP B 1 193 ? 5.879 -32.062 -14.406 1 90 193 ASP B C 1
ATOM 3609 O O . ASP B 1 193 ? 4.918 -31.688 -15.086 1 90 193 ASP B O 1
ATOM 3613 N N . THR B 1 194 ? 6.613 -31.25 -13.656 1 93.62 194 THR B N 1
ATOM 3614 C CA . THR B 1 194 ? 6.441 -29.812 -13.625 1 93.62 194 THR B CA 1
ATOM 3615 C C . THR B 1 194 ? 7.738 -29.094 -14.008 1 93.62 194 THR B C 1
ATOM 3617 O O . THR B 1 194 ? 8.805 -29.703 -14.008 1 93.62 194 THR B O 1
ATOM 3620 N N . PRO B 1 195 ? 7.684 -27.844 -14.297 1 93.44 195 PRO B N 1
ATOM 3621 C CA . PRO B 1 195 ? 8.883 -27.078 -14.625 1 93.44 195 PRO B CA 1
ATOM 3622 C C . PRO B 1 195 ? 9.859 -26.969 -13.453 1 93.44 195 PRO B C 1
ATOM 3624 O O . PRO B 1 195 ? 11 -26.531 -13.633 1 93.44 195 PRO B O 1
ATOM 3627 N N . HIS B 1 196 ? 9.492 -27.453 -12.336 1 95.44 196 HIS B N 1
ATOM 3628 C CA . HIS B 1 196 ? 10.312 -27.328 -11.133 1 95.44 196 HIS B CA 1
ATOM 3629 C C . HIS B 1 196 ? 11.234 -28.531 -10.977 1 95.44 196 HIS B C 1
ATOM 3631 O O . HIS B 1 196 ? 12.203 -28.469 -10.211 1 95.44 196 HIS B O 1
ATOM 3637 N N . ILE B 1 197 ? 11.062 -29.594 -11.656 1 94.25 197 ILE B N 1
ATOM 3638 C CA . ILE B 1 197 ? 11.742 -30.875 -11.461 1 94.25 197 ILE B CA 1
ATOM 3639 C C . ILE B 1 197 ? 13.242 -30.703 -11.688 1 94.25 197 ILE B C 1
ATOM 3641 O O . ILE B 1 197 ? 14.055 -31.188 -10.898 1 94.25 197 ILE B O 1
ATOM 3645 N N . PRO B 1 198 ? 13.625 -29.922 -12.727 1 93.25 198 PRO B N 1
ATOM 3646 C CA . PRO B 1 198 ? 15.062 -29.719 -12.93 1 93.25 198 PRO B CA 1
ATOM 3647 C C . PRO B 1 198 ? 15.742 -29.016 -11.758 1 93.25 198 PRO B C 1
ATOM 3649 O O . PRO B 1 198 ? 16.969 -29.031 -11.648 1 93.25 198 PRO B O 1
ATOM 3652 N N . PHE B 1 199 ? 14.953 -28.469 -10.922 1 93 199 PHE B N 1
ATOM 3653 C CA . PHE B 1 199 ? 15.5 -27.672 -9.82 1 93 199 PHE B CA 1
ATOM 3654 C C . PHE B 1 199 ? 15.18 -28.328 -8.484 1 93 199 PHE B C 1
ATOM 3656 O O . PHE B 1 199 ? 15.195 -27.656 -7.445 1 93 199 PHE B O 1
ATOM 3663 N N . ALA B 1 200 ? 14.906 -29.547 -8.484 1 90.88 200 ALA B N 1
ATOM 3664 C CA . ALA B 1 200 ? 14.461 -30.266 -7.297 1 90.88 200 ALA B CA 1
ATOM 3665 C C . ALA B 1 200 ? 15.523 -30.25 -6.207 1 90.88 200 ALA B C 1
ATOM 3667 O O . ALA B 1 200 ? 15.203 -30.312 -5.02 1 90.88 200 ALA B O 1
ATOM 3668 N N . SER B 1 201 ? 16.734 -30.109 -6.57 1 87.12 201 SER B N 1
ATOM 3669 C CA . SER B 1 201 ? 17.828 -30.094 -5.602 1 87.12 201 SER B CA 1
ATOM 3670 C C . SER B 1 201 ? 17.781 -28.844 -4.73 1 87.12 201 SER B C 1
ATOM 3672 O O . SER B 1 201 ? 18.344 -28.812 -3.643 1 87.12 201 SER B O 1
ATOM 3674 N N . PHE B 1 202 ? 17.031 -27.844 -5.172 1 85.12 202 PHE B N 1
ATOM 3675 C CA . PHE B 1 202 ? 16.938 -26.594 -4.441 1 85.12 202 PHE B CA 1
ATOM 3676 C C . PHE B 1 202 ? 15.742 -26.594 -3.496 1 85.12 202 PHE B C 1
ATOM 3678 O O . PHE B 1 202 ? 15.555 -25.656 -2.717 1 85.12 202 PHE B O 1
ATOM 3685 N N . ARG B 1 203 ? 15.031 -27.547 -3.553 1 84.81 203 ARG B N 1
ATOM 3686 C CA . ARG B 1 203 ? 13.766 -27.562 -2.824 1 84.81 203 ARG B CA 1
ATOM 3687 C C . ARG B 1 203 ? 13.969 -27.172 -1.362 1 84.81 203 ARG B C 1
ATOM 3689 O O . ARG B 1 203 ? 13.242 -26.344 -0.826 1 84.81 203 ARG B O 1
ATOM 3696 N N . ASP B 1 204 ? 14.961 -27.75 -0.751 1 82.31 204 ASP B N 1
ATOM 3697 C CA . ASP B 1 204 ? 15.148 -27.547 0.684 1 82.31 204 ASP B CA 1
ATOM 3698 C C . ASP B 1 204 ? 16.281 -26.562 0.963 1 82.31 204 ASP B C 1
ATO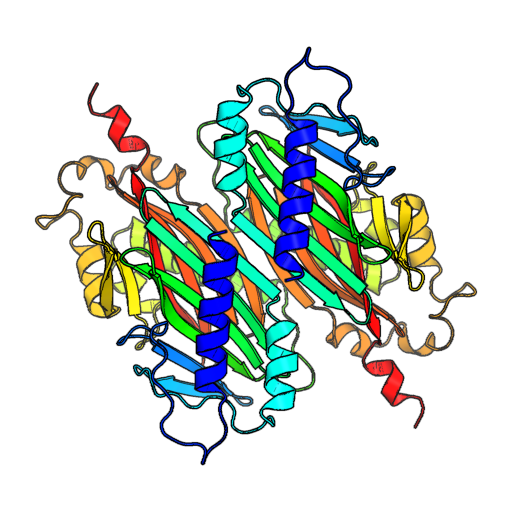M 3700 O O . ASP B 1 204 ? 16.703 -26.406 2.109 1 82.31 204 ASP B O 1
ATOM 3704 N N . ASN B 1 205 ? 16.766 -25.953 -0.144 1 82.62 205 ASN B N 1
ATOM 3705 C CA . ASN B 1 205 ? 17.828 -24.953 -0 1 82.62 205 ASN B CA 1
ATOM 3706 C C . ASN B 1 205 ? 17.281 -23.625 0.51 1 82.62 205 ASN B C 1
ATOM 3708 O O . ASN B 1 205 ? 16.422 -23.031 -0.124 1 82.62 205 ASN B O 1
ATOM 3712 N N . GLN B 1 206 ? 17.828 -23.203 1.616 1 79.75 206 GLN B N 1
ATOM 3713 C CA . GLN B 1 206 ? 17.375 -21.969 2.246 1 79.75 206 GLN B CA 1
ATOM 3714 C C . GLN B 1 206 ? 17.672 -20.766 1.371 1 79.75 206 GLN B C 1
ATOM 3716 O O . GLN B 1 206 ? 17.031 -19.719 1.502 1 79.75 206 GLN B O 1
ATOM 3721 N N . GLU B 1 207 ? 18.531 -20.938 0.41 1 82.62 207 GLU B N 1
ATOM 3722 C CA . GLU B 1 207 ? 18.984 -19.828 -0.424 1 82.62 207 GLU B CA 1
ATOM 3723 C C . GLU B 1 207 ? 17.875 -19.359 -1.359 1 82.62 207 GLU B C 1
ATOM 3725 O O . GLU B 1 207 ? 17.844 -18.188 -1.745 1 82.62 207 GLU B O 1
ATOM 3730 N N . ILE B 1 208 ? 16.984 -20.25 -1.696 1 84.56 208 ILE B N 1
ATOM 3731 C CA . ILE B 1 208 ? 15.961 -19.844 -2.656 1 84.56 208 ILE B CA 1
ATOM 3732 C C . ILE B 1 208 ? 14.969 -18.891 -1.983 1 84.56 208 ILE B C 1
ATOM 3734 O O . ILE B 1 208 ? 14.328 -18.078 -2.652 1 84.56 208 ILE B O 1
ATOM 3738 N N . GLY B 1 209 ? 14.891 -19 -0.643 1 88.38 209 GLY B N 1
ATOM 3739 C CA . GLY B 1 209 ? 13.938 -18.188 0.101 1 88.38 209 GLY B CA 1
ATOM 3740 C C . GLY B 1 209 ? 14.391 -16.75 0.275 1 88.38 209 GLY B C 1
ATOM 3741 O O . GLY B 1 209 ? 13.617 -15.898 0.73 1 88.38 209 GLY B O 1
ATOM 3742 N N . GLN B 1 210 ? 15.625 -16.453 -0.147 1 89 210 GLN B N 1
ATOM 3743 C CA . GLN B 1 210 ? 16.156 -15.117 0.058 1 89 210 GLN B CA 1
ATOM 3744 C C . GLN B 1 210 ? 15.453 -14.094 -0.835 1 89 210 GLN B C 1
ATOM 3746 O O . GLN B 1 210 ? 15.562 -12.891 -0.611 1 89 210 GLN B O 1
ATOM 3751 N N . PHE B 1 211 ? 14.695 -14.602 -1.82 1 90.38 211 PHE B N 1
ATOM 3752 C CA . PHE B 1 211 ? 14.031 -13.703 -2.764 1 90.38 211 PHE B CA 1
ATOM 3753 C C . PHE B 1 211 ? 12.57 -13.5 -2.379 1 90.38 211 PHE B C 1
ATOM 3755 O O . PHE B 1 211 ? 11.867 -12.688 -2.99 1 90.38 211 PHE B O 1
ATOM 3762 N N . ASP B 1 212 ? 12.141 -14.258 -1.34 1 94.56 212 ASP B N 1
ATOM 3763 C CA . ASP B 1 212 ? 10.797 -14.023 -0.828 1 94.56 212 ASP B CA 1
ATOM 3764 C C . ASP B 1 212 ? 10.703 -12.688 -0.093 1 94.56 212 ASP B C 1
ATOM 3766 O O . ASP B 1 212 ? 11.664 -12.266 0.559 1 94.56 212 ASP B O 1
ATOM 3770 N N . SER B 1 213 ? 9.609 -11.992 -0.292 1 96.19 213 SER B N 1
ATOM 3771 C CA . SER B 1 213 ? 9.484 -10.664 0.308 1 96.19 213 SER B CA 1
ATOM 3772 C C . SER B 1 213 ? 8.023 -10.297 0.531 1 96.19 213 SER B C 1
ATOM 3774 O O . SER B 1 213 ? 7.172 -10.562 -0.32 1 96.19 213 SER B O 1
ATOM 3776 N N . LEU B 1 214 ? 7.711 -9.773 1.726 1 98.06 214 LEU B N 1
ATOM 3777 C CA . LEU B 1 214 ? 6.418 -9.156 2.008 1 98.06 214 LEU B CA 1
ATOM 3778 C C . LEU B 1 214 ? 6.457 -7.66 1.724 1 98.06 214 LEU B C 1
ATOM 3780 O O . LEU B 1 214 ? 6.914 -6.875 2.559 1 98.06 214 LEU B O 1
ATOM 3784 N N . ASP B 1 215 ? 5.906 -7.234 0.633 1 96.62 215 ASP B N 1
ATOM 3785 C CA . ASP B 1 215 ? 6.238 -5.914 0.105 1 96.62 215 ASP B CA 1
ATOM 3786 C C . ASP B 1 215 ? 5.227 -4.871 0.569 1 96.62 215 ASP B C 1
ATOM 3788 O O . ASP B 1 215 ? 5.57 -3.697 0.739 1 96.62 215 ASP B O 1
ATOM 3792 N N . SER B 1 216 ? 3.977 -5.254 0.724 1 98.44 216 SER B N 1
ATOM 3793 C CA . SER B 1 216 ? 3.01 -4.246 1.146 1 98.44 216 SER B CA 1
ATOM 3794 C C . SER B 1 216 ? 1.775 -4.891 1.767 1 98.44 216 SER B C 1
ATOM 3796 O O . SER B 1 216 ? 1.418 -6.02 1.423 1 98.44 216 SER B O 1
ATOM 3798 N N . ILE B 1 217 ? 1.178 -4.23 2.678 1 98.81 217 ILE B N 1
ATOM 3799 C CA . ILE B 1 217 ? -0.151 -4.469 3.23 1 98.81 217 ILE B CA 1
ATOM 3800 C C . ILE B 1 217 ? -0.951 -3.168 3.227 1 98.81 217 ILE B C 1
ATOM 3802 O O . ILE B 1 217 ? -0.538 -2.176 3.83 1 98.81 217 ILE B O 1
ATOM 3806 N N . GLU B 1 218 ? -2.057 -3.172 2.523 1 98.38 218 GLU B N 1
ATOM 3807 C CA . GLU B 1 218 ? -2.912 -2 2.365 1 98.38 218 GLU B CA 1
ATOM 3808 C C . GLU B 1 218 ? -4.367 -2.332 2.686 1 98.38 218 GLU B C 1
ATOM 3810 O O . GLU B 1 218 ? -4.965 -3.207 2.051 1 98.38 218 GLU B O 1
ATOM 3815 N N . PHE B 1 219 ? -4.926 -1.578 3.568 1 97 219 PHE B N 1
ATOM 3816 C CA . PHE B 1 219 ? -6.309 -1.818 3.959 1 97 219 PHE B CA 1
ATOM 3817 C C . PHE B 1 219 ? -7.25 -0.875 3.219 1 97 219 PHE B C 1
ATOM 3819 O O . PHE B 1 219 ? -7.012 0.332 3.162 1 97 219 PHE B O 1
ATOM 3826 N N . SER B 1 220 ? -8.281 -1.421 2.6 1 93.69 220 SER B N 1
ATOM 3827 C CA . SER B 1 220 ? -9.375 -0.594 2.105 1 93.69 220 SER B CA 1
ATOM 3828 C C . SER B 1 220 ? -10.414 -0.347 3.193 1 93.69 220 SER B C 1
ATOM 3830 O O . SER B 1 220 ? -11.164 0.629 3.135 1 93.69 220 SER B O 1
ATOM 3832 N N . SER B 1 221 ? -10.5 -1.228 4.07 1 91.75 221 SER B N 1
ATOM 3833 C CA . SER B 1 221 ? -11.32 -1.224 5.277 1 91.75 221 SER B CA 1
ATOM 3834 C C . SER B 1 221 ? -10.719 -2.113 6.359 1 91.75 221 SER B C 1
ATOM 3836 O O . SER B 1 221 ? -9.773 -2.863 6.098 1 91.75 221 SER B O 1
ATOM 3838 N N . PRO B 1 222 ? -11.211 -2.027 7.59 1 92.25 222 PRO B N 1
ATOM 3839 C CA . PRO B 1 222 ? -10.617 -2.846 8.648 1 92.25 222 PRO B CA 1
ATOM 3840 C C . PRO B 1 222 ? -10.758 -4.344 8.383 1 92.25 222 PRO B C 1
ATOM 3842 O O . PRO B 1 222 ? -10.102 -5.156 9.047 1 92.25 222 PRO B O 1
ATOM 3845 N N . ASN B 1 223 ? -11.617 -4.695 7.41 1 93.88 223 ASN B N 1
ATOM 3846 C CA . ASN B 1 223 ? -11.844 -6.121 7.195 1 93.88 223 ASN B CA 1
ATOM 3847 C C . ASN B 1 223 ? -11.391 -6.562 5.809 1 93.88 223 ASN B C 1
ATOM 3849 O O . ASN B 1 223 ? -11.633 -7.699 5.402 1 93.88 223 ASN B O 1
ATOM 3853 N N . VAL B 1 224 ? -10.797 -5.711 5.023 1 96 224 VAL B N 1
ATOM 3854 C CA . VAL B 1 224 ? -10.312 -6.082 3.695 1 96 224 VAL B CA 1
ATOM 3855 C C . VAL B 1 224 ? -8.93 -5.484 3.463 1 96 224 VAL B C 1
ATOM 3857 O O . VAL B 1 224 ? -8.727 -4.277 3.617 1 96 224 VAL B O 1
ATOM 3860 N N . ALA B 1 225 ? -8.008 -6.32 3.086 1 98.31 225 ALA B N 1
ATOM 3861 C CA . ALA B 1 225 ? -6.637 -5.879 2.852 1 98.31 225 ALA B CA 1
ATOM 3862 C C . ALA B 1 225 ? -6.082 -6.473 1.561 1 98.31 225 ALA B C 1
ATOM 3864 O O . ALA B 1 225 ? -6.473 -7.57 1.158 1 98.31 225 ALA B O 1
ATOM 3865 N N . MET B 1 226 ? -5.238 -5.754 0.875 1 98.81 226 MET B N 1
ATOM 3866 C CA . MET B 1 226 ? -4.422 -6.207 -0.248 1 98.81 226 MET B CA 1
ATOM 3867 C C . MET B 1 226 ? -2.971 -6.41 0.179 1 98.81 226 MET B C 1
ATOM 3869 O O . MET B 1 226 ? -2.35 -5.496 0.731 1 98.81 226 MET B O 1
ATOM 3873 N N . VAL B 1 227 ? -2.488 -7.617 -0.035 1 98.88 227 VAL B N 1
ATOM 3874 C CA . VAL B 1 227 ? -1.095 -7.941 0.255 1 98.88 227 VAL B CA 1
ATOM 3875 C C . VAL B 1 227 ? -0.334 -8.164 -1.05 1 98.88 227 VAL B C 1
ATOM 3877 O O . VAL B 1 227 ? -0.833 -8.828 -1.96 1 98.88 227 VAL B O 1
ATOM 3880 N N . THR B 1 228 ? 0.798 -7.547 -1.196 1 98.12 228 THR B N 1
ATOM 3881 C CA . THR B 1 228 ? 1.746 -7.875 -2.256 1 98.12 228 THR B CA 1
ATOM 3882 C C . THR B 1 228 ? 2.969 -8.586 -1.686 1 98.12 228 THR B C 1
ATOM 3884 O O . THR B 1 228 ? 3.625 -8.078 -0.775 1 98.12 228 THR B O 1
ATOM 3887 N N . LEU B 1 229 ? 3.271 -9.75 -2.162 1 97.56 229 LEU B N 1
ATOM 3888 C CA . LEU B 1 229 ? 4.457 -10.461 -1.698 1 97.56 229 LEU B CA 1
ATOM 3889 C C . LEU B 1 229 ? 5.098 -11.25 -2.834 1 97.56 229 LEU B C 1
ATOM 3891 O O . LEU B 1 229 ? 4.469 -11.477 -3.871 1 97.56 229 LEU B O 1
ATOM 3895 N N . MET B 1 230 ? 6.316 -11.602 -2.674 1 95.56 230 MET B N 1
ATOM 3896 C CA . MET B 1 230 ? 7.066 -12.438 -3.602 1 95.56 230 MET B CA 1
ATOM 3897 C C . MET B 1 230 ? 7.398 -13.789 -2.967 1 95.56 230 MET B C 1
ATOM 3899 O O . MET B 1 230 ? 7.746 -13.852 -1.787 1 95.56 230 MET B O 1
ATOM 3903 N N . VAL B 1 231 ? 7.234 -14.781 -3.723 1 96.12 231 VAL B N 1
ATOM 3904 C CA . VAL B 1 231 ? 7.629 -16.125 -3.322 1 96.12 231 VAL B CA 1
ATOM 3905 C C . VAL B 1 231 ? 8.062 -16.922 -4.551 1 96.12 231 VAL B C 1
ATOM 3907 O O . VAL B 1 231 ? 7.461 -16.812 -5.621 1 96.12 231 VAL B O 1
ATOM 3910 N N . GLY B 1 232 ? 9.172 -17.703 -4.363 1 94.19 232 GLY B N 1
ATOM 3911 C CA . GLY B 1 232 ? 9.695 -18.297 -5.586 1 94.19 232 GLY B CA 1
ATOM 3912 C C . GLY B 1 232 ? 10.156 -19.734 -5.398 1 94.19 232 GLY B C 1
ATOM 3913 O O . GLY B 1 232 ? 10.648 -20.094 -4.328 1 94.19 232 GLY B O 1
ATOM 3914 N N . HIS B 1 233 ? 9.93 -20.5 -6.414 1 95.12 233 HIS B N 1
ATOM 3915 C CA . HIS B 1 233 ? 10.547 -21.797 -6.723 1 95.12 233 HIS B CA 1
ATOM 3916 C C . HIS B 1 233 ? 11.102 -21.812 -8.141 1 95.12 233 HIS B C 1
ATOM 3918 O O . HIS B 1 233 ? 10.367 -21.578 -9.109 1 95.12 233 HIS B O 1
ATOM 3924 N N . PRO B 1 234 ? 12.383 -22.062 -8.102 1 93.56 234 PRO B N 1
ATOM 3925 C CA . PRO B 1 234 ? 12.891 -22.094 -9.477 1 93.56 234 PRO B CA 1
ATOM 3926 C C . PRO B 1 234 ? 12.102 -23.062 -10.367 1 93.56 234 PRO B C 1
ATOM 3928 O O . PRO B 1 234 ? 11.688 -24.125 -9.914 1 93.56 234 PRO B O 1
ATOM 3931 N N . PRO B 1 235 ? 11.781 -22.578 -11.688 1 93.69 235 PRO B N 1
ATOM 3932 C CA . PRO B 1 235 ? 12.398 -21.422 -12.352 1 93.69 235 PRO B CA 1
ATOM 3933 C C . PRO B 1 235 ? 11.594 -20.141 -12.188 1 93.69 235 PRO B C 1
ATOM 3935 O O . PRO B 1 235 ? 11.891 -19.141 -12.836 1 93.69 235 PRO B O 1
ATOM 3938 N N . PHE B 1 236 ? 10.602 -20.188 -11.266 1 93.62 236 PHE B N 1
ATOM 3939 C CA . PHE B 1 236 ? 9.711 -19.031 -11.219 1 93.62 236 PHE B CA 1
ATOM 3940 C C . PHE B 1 236 ? 9.883 -18.266 -9.914 1 93.62 236 PHE B C 1
ATOM 3942 O O . PHE B 1 236 ? 10.07 -18.859 -8.852 1 93.62 236 PHE B O 1
ATOM 3949 N N . LEU B 1 237 ? 9.898 -16.922 -10.055 1 93.5 237 LEU B N 1
ATOM 3950 C CA . LEU B 1 237 ? 9.648 -15.992 -8.953 1 93.5 237 LEU B CA 1
ATOM 3951 C C . LEU B 1 237 ? 8.328 -15.258 -9.156 1 93.5 237 LEU B C 1
ATOM 3953 O O . LEU B 1 237 ? 8.188 -14.469 -10.094 1 93.5 237 LEU B O 1
ATOM 3957 N N . TRP B 1 238 ? 7.395 -15.547 -8.273 1 95.56 238 TRP B N 1
ATOM 3958 C CA . TRP B 1 238 ? 6.059 -14.969 -8.406 1 95.56 238 TRP B CA 1
ATOM 3959 C C . TRP B 1 238 ? 5.926 -13.703 -7.562 1 95.56 238 TRP B C 1
ATOM 3961 O O . TRP B 1 238 ? 6.465 -13.625 -6.457 1 95.56 238 TRP B O 1
ATOM 3971 N N . THR B 1 239 ? 5.27 -12.688 -8.07 1 95.5 239 THR B N 1
ATOM 3972 C CA . THR B 1 239 ? 4.656 -11.617 -7.293 1 95.5 239 THR B CA 1
ATOM 3973 C C . THR B 1 239 ? 3.154 -11.844 -7.152 1 95.5 239 THR B C 1
ATOM 3975 O O . THR B 1 239 ? 2.434 -11.891 -8.156 1 95.5 239 THR B O 1
ATOM 3978 N N . ASP B 1 240 ? 2.742 -11.984 -5.949 1 97.56 240 ASP B N 1
ATOM 3979 C CA . ASP B 1 240 ? 1.349 -12.312 -5.656 1 97.56 240 ASP B CA 1
ATOM 3980 C C . ASP B 1 240 ? 0.586 -11.086 -5.172 1 97.56 240 ASP B C 1
ATOM 3982 O O . ASP B 1 240 ? 1.125 -10.266 -4.418 1 97.56 240 ASP B O 1
ATOM 3986 N N . LEU B 1 241 ? -0.576 -10.953 -5.652 1 98.31 241 LEU B N 1
ATOM 3987 C CA . LEU B 1 241 ? -1.624 -10.133 -5.062 1 98.31 241 LEU B CA 1
ATOM 3988 C C . LEU B 1 241 ? -2.604 -10.984 -4.266 1 98.31 241 LEU B C 1
ATOM 3990 O O . LEU B 1 241 ? -3.336 -11.797 -4.836 1 98.31 241 LEU B O 1
ATOM 3994 N N . LEU B 1 242 ? -2.584 -10.844 -2.936 1 98.88 242 LEU B N 1
ATOM 3995 C CA . LEU B 1 242 ? -3.502 -11.562 -2.057 1 98.88 242 LEU B CA 1
ATOM 3996 C C . LEU B 1 242 ? -4.574 -10.625 -1.515 1 98.88 242 LEU B C 1
ATOM 3998 O O . LEU B 1 242 ? -4.27 -9.68 -0.778 1 98.88 242 LEU B O 1
ATOM 4002 N N . THR B 1 243 ? -5.773 -10.867 -1.948 1 98.69 243 THR B N 1
ATOM 4003 C CA . THR B 1 243 ? -6.863 -10.18 -1.265 1 98.69 243 THR B CA 1
ATOM 4004 C C . THR B 1 243 ? -7.266 -10.93 0.003 1 98.69 243 THR B C 1
ATOM 4006 O O . THR B 1 243 ? -7.633 -12.102 -0.054 1 98.69 243 THR B O 1
ATOM 4009 N N . CYS B 1 244 ? -7.16 -10.273 1.124 1 98.75 244 CYS B N 1
ATOM 4010 C CA . CYS B 1 244 ? -7.52 -10.836 2.42 1 98.75 244 CYS B CA 1
ATOM 4011 C C . CYS B 1 244 ? -8.797 -10.203 2.957 1 98.75 244 CYS B C 1
ATOM 4013 O O . CYS B 1 244 ? -9.008 -9 2.811 1 98.75 244 CYS B O 1
ATOM 4015 N N . ALA B 1 2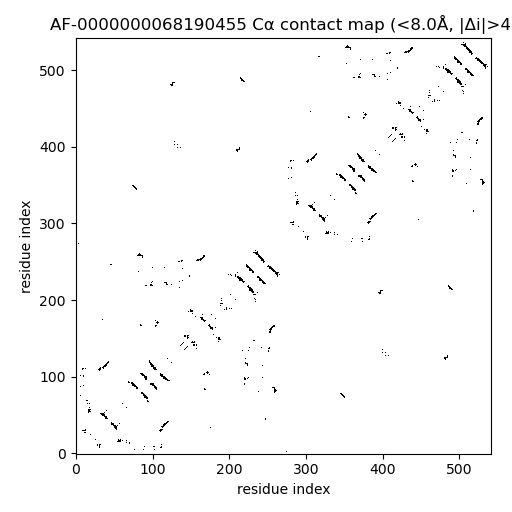45 ? -9.609 -10.992 3.523 1 97.19 245 ALA B N 1
ATOM 4016 C CA . ALA B 1 245 ? -10.852 -10.516 4.113 1 97.19 245 ALA B CA 1
ATOM 4017 C C . ALA B 1 245 ? -11.125 -11.188 5.453 1 97.19 245 ALA B C 1
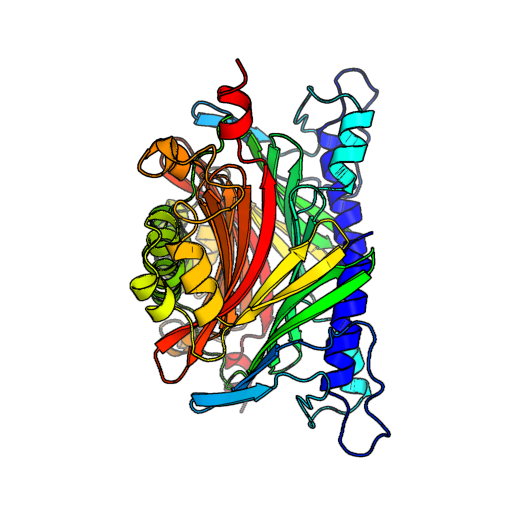ATOM 4019 O O . ALA B 1 245 ? -10.852 -12.383 5.621 1 97.19 245 ALA B O 1
ATOM 4020 N N . LYS B 1 246 ? -11.578 -10.453 6.355 1 95.38 246 LYS B N 1
ATOM 4021 C CA . LYS B 1 246 ? -12.023 -10.984 7.637 1 95.38 246 LYS B CA 1
ATOM 4022 C C . LYS B 1 246 ? -13.477 -11.43 7.574 1 95.38 246 LYS B C 1
ATOM 4024 O O . LYS B 1 246 ? -14.383 -10.594 7.504 1 95.38 246 LYS B O 1
ATOM 4029 N N . LEU B 1 247 ? -13.719 -12.648 7.52 1 95 247 LEU B N 1
ATOM 4030 C CA . LEU B 1 247 ? -15.055 -13.234 7.441 1 95 247 LEU B CA 1
ATOM 4031 C C . LEU B 1 247 ? -15.383 -13.992 8.719 1 95 247 LEU B C 1
ATOM 4033 O O . LEU B 1 247 ? -14.641 -14.883 9.133 1 95 247 LEU B O 1
ATOM 4037 N N . GLU B 1 248 ? -16.469 -13.555 9.359 1 91.69 248 GLU B N 1
ATOM 4038 C CA . GLU B 1 248 ? -16.891 -14.164 10.617 1 91.69 248 GLU B CA 1
ATOM 4039 C C . GLU B 1 248 ? -15.773 -14.148 11.648 1 91.69 248 GLU B C 1
ATOM 4041 O O . GLU B 1 248 ? -15.508 -15.164 12.289 1 91.69 248 GLU B O 1
ATOM 4046 N N . GLY B 1 249 ? -15.016 -13.125 11.688 1 91.38 249 GLY B N 1
ATOM 4047 C CA . GLY B 1 249 ? -14.023 -12.867 12.719 1 91.38 249 GLY B CA 1
ATOM 4048 C C . GLY B 1 249 ? -12.664 -13.461 12.406 1 91.38 249 GLY B C 1
ATOM 4049 O O . GLY B 1 249 ? -11.719 -13.305 13.18 1 91.38 249 GLY B O 1
ATOM 4050 N N . GLN B 1 250 ? -12.602 -14.078 11.266 1 95.62 250 GLN B N 1
ATOM 4051 C CA . GLN B 1 250 ? -11.344 -14.719 10.898 1 95.62 250 GLN B CA 1
ATOM 4052 C C . GLN B 1 250 ? -10.82 -14.172 9.57 1 95.62 250 GLN B C 1
ATOM 4054 O O . GLN B 1 250 ? -11.594 -13.953 8.633 1 95.62 250 GLN B O 1
ATOM 4059 N N . TRP B 1 251 ? -9.484 -13.953 9.516 1 97.81 251 TRP B N 1
ATOM 4060 C CA . TRP B 1 251 ? -8.852 -13.516 8.273 1 97.81 251 TRP B CA 1
ATOM 4061 C C . TRP B 1 251 ? -8.625 -14.703 7.344 1 97.81 251 TRP B C 1
ATOM 4063 O O . TRP B 1 251 ? -8.195 -15.773 7.781 1 97.81 251 TRP B O 1
ATOM 4073 N N . TRP B 1 252 ? -8.883 -14.523 6.086 1 98.56 252 TRP B N 1
ATOM 4074 C CA . TRP B 1 252 ? -8.672 -15.484 5.012 1 98.56 252 TRP B CA 1
ATOM 4075 C C . TRP B 1 252 ? -8.016 -14.82 3.807 1 98.56 252 TRP B C 1
ATOM 4077 O O . TRP B 1 252 ? -8.195 -13.625 3.576 1 98.56 252 TRP B O 1
ATOM 4087 N N . ILE B 1 253 ? -7.281 -15.578 3.096 1 98.81 253 ILE B N 1
ATOM 4088 C CA . ILE B 1 253 ? -7.039 -15.211 1.704 1 98.81 253 ILE B CA 1
ATOM 4089 C C . ILE B 1 253 ? -8.234 -15.625 0.847 1 98.81 253 ILE B C 1
ATOM 4091 O O . ILE B 1 253 ? -8.562 -16.812 0.766 1 98.81 253 ILE B O 1
ATOM 4095 N N . VAL B 1 254 ? -8.836 -14.672 0.171 1 97.94 254 VAL B N 1
ATOM 4096 C CA . VAL B 1 254 ? -10.062 -14.977 -0.557 1 97.94 254 VAL B CA 1
ATOM 4097 C C . VAL B 1 254 ? -9.789 -14.969 -2.059 1 97.94 254 VAL B C 1
ATOM 4099 O O . VAL B 1 254 ? -10.57 -15.523 -2.842 1 97.94 254 VAL B O 1
ATOM 4102 N N . HIS B 1 255 ? -8.75 -14.305 -2.459 1 97.81 255 HIS B N 1
ATOM 4103 C CA . HIS B 1 255 ? -8.281 -14.344 -3.838 1 97.81 255 HIS B CA 1
ATOM 4104 C C . HIS B 1 255 ? -6.762 -14.258 -3.904 1 97.81 255 HIS B C 1
ATOM 4106 O O . HIS B 1 255 ? -6.141 -13.523 -3.135 1 97.81 255 HIS B O 1
ATOM 4112 N N . LYS B 1 256 ? -6.207 -14.969 -4.789 1 98.38 256 LYS B N 1
ATOM 4113 C CA . LYS B 1 256 ? -4.793 -14.852 -5.125 1 98.38 256 LYS B CA 1
ATOM 4114 C C . LYS B 1 256 ? -4.59 -14.734 -6.633 1 98.38 256 LYS B C 1
ATOM 4116 O O . LYS B 1 256 ? -5.082 -15.57 -7.398 1 98.38 256 LYS B O 1
ATOM 4121 N N . SER B 1 257 ? -3.924 -13.711 -7.043 1 97.56 257 SER B N 1
ATOM 4122 C CA . SER B 1 257 ? -3.443 -13.586 -8.414 1 97.56 257 SER B CA 1
ATOM 4123 C C . SER B 1 257 ? -1.936 -13.367 -8.461 1 97.56 257 SER B C 1
ATOM 4125 O O . SER B 1 257 ? -1.354 -12.836 -7.508 1 97.56 257 SER B O 1
ATOM 4127 N N . SER B 1 258 ? -1.368 -13.867 -9.523 1 96.31 258 SER B N 1
ATOM 4128 C CA . SER B 1 258 ? 0.089 -13.781 -9.555 1 96.31 258 SER B CA 1
ATOM 4129 C C . SER B 1 258 ? 0.588 -13.422 -10.953 1 96.31 258 SER B C 1
ATOM 4131 O O . SER B 1 258 ? -0.105 -13.656 -11.945 1 96.31 258 SER B O 1
ATOM 4133 N N . CYS B 1 259 ? 1.727 -12.766 -11.008 1 94.25 259 CYS B N 1
ATOM 4134 C CA . CYS B 1 259 ? 2.602 -12.727 -12.172 1 94.25 259 CYS B CA 1
ATOM 4135 C C . CYS B 1 259 ? 3.986 -13.266 -11.836 1 94.25 259 CYS B C 1
ATOM 4137 O O . CYS B 1 259 ? 4.34 -13.398 -10.664 1 94.25 259 CYS B O 1
ATOM 4139 N N . SER B 1 260 ? 4.676 -13.703 -12.844 1 93 260 SER B N 1
ATOM 4140 C CA . SER B 1 260 ? 5.941 -14.352 -12.516 1 93 260 SER B CA 1
ATOM 4141 C C . SER B 1 260 ? 7.066 -13.852 -13.414 1 93 260 SER B C 1
ATOM 4143 O O . SER B 1 260 ? 6.812 -13.367 -14.516 1 93 260 SER B O 1
ATOM 4145 N N . GLN B 1 261 ? 8.266 -13.922 -12.93 1 91 261 GLN B N 1
ATOM 4146 C CA . GLN B 1 261 ? 9.523 -13.727 -13.641 1 91 261 GLN B CA 1
ATOM 4147 C C . GLN B 1 261 ? 10.477 -14.898 -13.398 1 91 261 GLN B C 1
ATOM 4149 O O . GLN B 1 261 ? 10.188 -15.781 -12.586 1 91 261 GLN B O 1
ATOM 4154 N N . GLN B 1 262 ? 11.516 -14.875 -14.195 1 91.62 262 GLN B N 1
ATOM 4155 C CA . GLN B 1 262 ? 12.523 -15.922 -13.992 1 91.62 262 GLN B CA 1
ATOM 4156 C C . GLN B 1 262 ? 13.172 -15.789 -12.617 1 91.62 262 GLN B C 1
ATOM 4158 O O . GLN B 1 262 ? 13.547 -14.688 -12.203 1 91.62 262 GLN B O 1
ATOM 4163 N N . HIS B 1 263 ? 13.211 -16.875 -11.961 1 92 263 HIS B N 1
ATOM 4164 C CA . HIS B 1 263 ? 13.906 -16.891 -10.68 1 92 263 HIS B CA 1
ATOM 4165 C C . HIS B 1 263 ? 15.391 -16.609 -10.852 1 92 263 HIS B C 1
ATOM 4167 O O . HIS B 1 263 ? 16.031 -17.141 -11.773 1 92 263 HIS B O 1
ATOM 4173 N N . PRO B 1 264 ? 15.969 -15.828 -10.016 1 86.69 264 PRO B N 1
ATOM 4174 C CA . PRO B 1 264 ? 17.375 -15.445 -10.18 1 86.69 264 PRO B CA 1
ATOM 4175 C C . PRO B 1 264 ? 18.328 -16.641 -10.094 1 86.69 264 PRO B C 1
ATOM 4177 O O . PRO B 1 264 ? 19.453 -16.578 -10.602 1 86.69 264 PRO B O 1
ATOM 4180 N N . MET B 1 265 ? 17.938 -17.719 -9.508 1 85.06 265 MET B N 1
ATOM 4181 C CA . MET B 1 265 ? 18.797 -18.891 -9.336 1 85.06 265 MET B CA 1
ATOM 4182 C C . MET B 1 265 ? 18.922 -19.672 -10.633 1 85.06 265 MET B C 1
ATOM 4184 O O . MET B 1 265 ? 19.734 -20.594 -10.734 1 85.06 265 MET B O 1
ATOM 4188 N N . VAL B 1 266 ? 18.062 -19.516 -11.57 1 84.75 266 VAL B N 1
ATOM 4189 C CA . VAL B 1 266 ? 18.141 -20.203 -12.852 1 84.75 266 VAL B CA 1
ATOM 4190 C C . VAL B 1 266 ? 19.438 -19.828 -13.57 1 84.75 266 VAL B C 1
ATOM 4192 O O . VAL B 1 266 ? 20.031 -20.641 -14.266 1 84.75 266 VAL B O 1
ATOM 4195 N N . GLN B 1 267 ? 19.922 -18.656 -13.594 1 68.75 267 GLN B N 1
ATOM 4196 C CA . GLN B 1 267 ? 21.156 -18.234 -14.258 1 68.75 267 GLN B CA 1
ATOM 4197 C C . GLN B 1 267 ? 22.375 -18.875 -13.617 1 68.75 267 GLN B C 1
ATOM 4199 O O . GLN B 1 267 ? 23.406 -19.062 -14.266 1 68.75 267 GLN B O 1
ATOM 4204 N N . VAL B 1 268 ? 22.422 -19.266 -12.445 1 52.56 268 VAL B N 1
ATOM 4205 C CA . VAL B 1 268 ? 23.594 -19.797 -11.758 1 52.56 268 VAL B CA 1
ATOM 4206 C C . VAL B 1 268 ? 23.891 -21.219 -12.258 1 52.56 268 VAL B C 1
ATOM 4208 O O . VAL B 1 268 ? 25.047 -21.609 -12.344 1 52.56 268 VAL B O 1
ATOM 4211 N N . GLU B 1 269 ? 22.922 -22.062 -12.578 1 48.84 269 GLU B N 1
ATOM 4212 C CA . GLU B 1 269 ? 23.266 -23.438 -12.93 1 48.84 269 GLU B CA 1
ATOM 4213 C C . GLU B 1 269 ? 23.797 -23.531 -14.359 1 48.84 269 GLU B C 1
ATOM 4215 O O . GLU B 1 269 ? 24.391 -24.531 -14.742 1 48.84 269 GLU B O 1
ATOM 4220 N N . CYS B 1 270 ? 23.453 -22.766 -15.367 1 40.91 270 CYS B N 1
ATOM 4221 C CA . CYS B 1 270 ? 24.047 -23.078 -16.672 1 40.91 270 CYS B CA 1
ATOM 4222 C C . CYS B 1 270 ? 25.531 -22.766 -16.688 1 40.91 270 CYS B C 1
ATOM 4224 O O . CYS B 1 270 ? 26.188 -22.891 -17.719 1 40.91 270 CYS B O 1
ATOM 4226 N N . LYS B 1 271 ? 26.188 -22.234 -15.664 1 37 271 LYS B N 1
ATOM 4227 C CA . LYS B 1 271 ? 27.641 -22.234 -15.812 1 37 271 LYS B CA 1
ATOM 4228 C C . LYS B 1 271 ? 28.25 -23.531 -15.273 1 37 271 LYS B C 1
ATOM 4230 O O . LYS B 1 271 ? 27.828 -24.031 -14.227 1 37 271 LYS B O 1
#

Nearest PDB structures (foldseek):
  3fka-assembly1_D  TM=8.682E-01  e=2.202E-07  Ruegeria pomeroyi DSS-3
  3blz-assembly1_D  TM=8.688E-01  e=2.486E-07  Shewanella baltica OS155
  6bjt-assembly1_A  TM=6.770E-01  e=9.471E-05  Pseudomonas sp. EGD-AKN5
  6d63-assembly3_E  TM=6.982E-01  e=1.845E-04  Pseudomonas sp. ADP
  5tpj-assembly1_A  TM=3.687E-01  e=2.655E-04  synthetic construct

Sequence (542 aa):
MTEDVVRKAARSCVHSWMQPPGEGKVQAVDCIHEKCSLLVLYPGGNYSSWALKQAKLFTFCSEFELKVLLESNFQSVKILNAGNKSAAAVHVSVGPVNGWMVMLCTQHEWKCISAVFSRSPTPKQQVLPMDFQDVATLSWDGYCAANRACDAKAMASVFHGTCRLTYSDDDGNVQVFEQSAFCKKVANRYTEDTPHIPFASFRDNQEIGQFDSLDSIEFSSPNVAMVTLMVGHPPFLWTDLLTCAKLEGQWWIVHKSSCSQQHPMVQVECKMTEDVVRKAARSCVHSWMQPPGEGKVQAVDCIHEKCSLLVLYPGGNYSSWALKQAKLFTFCSEFELKVLLESNFQSVKILNAGNKSAAAVHVSVGPVNGWMVMLCTQHEWKCISAVFSRSPTPKQQVLPMDFQDVATLSWDGYCAANRACDAKAMASVFHGTCRLTYSDDDGNVQVFEQSAFCKKVANRYTEDTPHIPFASFRDNQEIGQFDSLDSIEFSSPNVAMVTLMVGHPPFLWTDLLTCAKLEGQWWIVHKSSCSQQHPMVQVECK